Protein 3NHV (pdb70)

Foldseek 3Di:
DVVVVVVVVVLVQQADELVVVVVCVVVVPPLEAEEEQDDPVLVQQKDAPRHDYAHQVRDDCVVCVPPDLRHEYEYFYLAQPDCSQVSSQVSVVVVNHHYHYYHGGVLVNVVVPHFIDHDNTPNDDSGDDVPD/DVVVVVVVVVVVQAADELVVVVVCVVVVPPQEAEEEQDDPVLQQAKDAPRHDYAHQVRDDCVVCVPPDQRHEYEYFYLAQPDCRQVSSCVRCVVVVHHYHYYHGGVLVNVVVVHFIDHNNTVNDDNDDDVCVVVD/DDPVVVVVVVVLVQAADELVVVVVCVVVVPDLEAEEEQDDPVLQQAKDAPNYDYDHLVRQDCVVCVVPDLRHEYEYFYLAQVDCSQVSSSVSCVVVVHHYHYYHGGVLVNVVVVHWIDHDNTVNRDNGDDVPD/DDPVVVVVVVVLVQAADELVRVVVCVVVVPPQEAEEEQDDPVLQQAKDAPNHDYDHLVRDDCVVCVVPDLRGEYEYFYLAQPDCSQVSSCVSCVVVVHHYHYYHGGVLVNVVVPHWIDHDNTVNDDSDDDVD/DVVVVVVVVCVVQQADELVVVVVCVVVVPPLEAEEEQDDPVQQQAKDAPRYDYAHQVRDDCVVCVPPDLRHEYEYFYLAPPDCSQVSSQVSCVVVVHHYHYYHGGVLNNVVVPHFMDHDNTPNDDSDDDVD

Organism: Halalkalibacterium halodurans (strain ATCC BAA-125 / DSM 18197 / FERM 7344 / JCM 9153 / C-125) (NCBI:txid272558)

B-factor: mean 47.98, std 14.43, range [15.06, 111.35]

CATH classification: 3.40.250.10

Sequence (663 aa):
NPNEAYRHYKKLSYETDIADLSIDIKKGYEGIIVVDVRDAEAYKECHIPTAISIPGNKINEDTTKRLSKEKVIITYCWGPACNGATKAAAKFAQLGFRVKELIGGIEYWRKENGEVEGTLGAKADLFWNKKENPNEAYRHYKKLSYETDIADLSIDIKKGYEGIIVVDVRDAEAYKECHIPTAISIPGNKINEDTTKRLSKEKVIITYCWGPACNGATKAAAKFAQLGFRVKELIGGIEYWRKENGEVEGTLGAKADLFWNKKESLEANPNEAYRHYKKLSYETDIADLSIDIKKGYEGIIVVDVRDAEAYKECHIPTAISIPGNKINEDTTKRLSKEKVIITYCWGPACNGATKAAAKFAQLGFRVKELIGGIEYWRKENGEVEGTLGAKADLFWNKKEANPNEAYRHYKKLSYETDIADLSIDIKKGYEGIIVVDVRDAEAYKECHIPTAISIPGNKINEDTTKRLSKEKVIITYCWGPACNGATKAAAKFAQLGFRVKELIGGIEYWRKENGEVEGTLGAKADLFWNKKNPNEAYRHYKKLSYETDIADLSIDIKKGYEGIIVVDVRDAEAYKECHIPTAISIPGNKINEDTTKRLSKEKVIITYCWGPACNGATKAAAKFAQLGFRVKELIGGIEYWRKENGEVEGTLGAKADLFWNKK

Nearest PDB structures (foldseek):
  3nhv-assembly1_B  TM=1.007E+00  e=1.122E-28  Halalkalibacterium halodurans C-125
  3o3w-assembly2_D  TM=9.996E-01  e=1.329E-19  Halalkalibacterium halodurans
  3o3w-assembly2_F  TM=9.827E-01  e=5.066E-20  Halalkalibacterium halodurans
  3o3w-assembly3_I  TM=9.855E-01  e=1.630E-18  Halalkalibacterium halodurans
  3fnj-assembly2_E  TM=8.298E-01  e=1.832E-08  Lactiplantibacillus plantarum

InterPro domains:
  IPR001763 Rhodanese-like domain [PF00581] (49-128)
  IPR001763 Rhodanese-like domain [PS50206] (45-135)
  IPR001763 Rhodanese-like domain [SM00450] (35-132)
  IPR036873 Rhodanese-like domain superfamily [G3DSA:3.40.250.10] (16-135)
  IPR036873 Rhodanese-like domain superfamily [SSF52821] (42-150)
  IPR050229 Thiosulfate sulfurtransferase GlpE [PTHR43031] (25-133)

Secondary structure (DSSP, 8-state):
-HHHHHHH--TGGGEEEHHHHHHHHHTT--SEEEEE-S-HHHHHH-B-TTPEE--GGG-STTTTTT--TTSEEEEE-S-TT--HHHHHHHHHHHTT-EEEEEESHHHHHHHTT---BSSSGGGS-SS-----/-HHHHHHH---GGGEEEHHHHHHHHHTT--SEEEEE-S-HHHHHHSB-TTPEE--GGG-STTTSTTS-TTSEEEEE-SSTT--HHHHHHHHHHHTT-EEEEEETHHHHHHHTT---BSSSGGGS-SS---TTTT-/--HHHHHHH--GGGGEE-HHHHHHHHHTT--SEEEEE-S-HHHHHHSB-TT-EE--GGG-STTTTTTS-TTSEEEEE-SSTT--HHHHHHHHHHHTT-EEEEETTHHHHHHHTT---BSSSGGGS-SS-----/--HHHHHHH---GGGEE-HHHHHHHHHTT--SEEEEE-S-HHHHHH-B-TT-EE--GGG-STTTSTTS-TTSEEEEE-SSTT--HHHHHHHHHHHTT-EEEEETTHHHHHHHTT---BSSSGGGS-SS----/-HHHHHHH--TGGGEE-HHHHHHHHHHT--SEEEEE-S-HHHHHHSB-TT-EE--GGG-STTTTTTS-TTSEEEEE-SSTT--HHHHHHHHHHHTT-EEEEETTHHHHHHHTT---BSSSGGGS-SS----

Radius of gyration: 29.55 Å; Cα contacts (8 Å, |Δi|>4): 1237; chains: 5; bounding box: 80×83×70 Å

Structure (mmCIF, N/CA/C/O backbone):
data_3NHV
#
_entry.id   3NHV
#
_cell.length_a   145.873
_cell.length_b   145.873
_cell.length_c   145.873
_cell.angle_alpha   90.000
_cell.angle_beta   90.000
_cell.angle_gamma   90.000
#
_symmetry.space_group_name_H-M   'P 21 3'
#
loop_
_entity.id
_entity.type
_entity.pdbx_description
1 polymer 'BH2092 protein'
2 non-polymer 'CHLORIDE ION'
3 water water
#
loop_
_atom_site.group_PDB
_atom_site.id
_atom_site.type_symbol
_atom_site.label_atom_id
_atom_site.label_alt_id
_atom_site.label_comp_id
_atom_site.label_asym_id
_atom_site.label_entity_id
_atom_site.label_seq_id
_atom_site.pdbx_PDB_ins_code
_atom_site.Cartn_x
_atom_site.Cartn_y
_atom_site.Cartn_z
_atom_site.occupancy
_atom_site.B_iso_or_equiv
_atom_site.auth_seq_id
_atom_site.auth_comp_id
_atom_site.auth_asym_id
_atom_site.auth_atom_id
_atom_site.pdbx_PDB_model_num
ATOM 1 N N . ASN A 1 2 ? 41.560 83.260 47.487 1.00 61.94 17 ASN A N 1
ATOM 2 C CA . ASN A 1 2 ? 42.541 82.140 47.448 1.00 71.37 17 ASN A CA 1
ATOM 3 C C . ASN A 1 2 ? 41.883 80.863 46.926 1.00 71.20 17 ASN A C 1
ATOM 4 O O . ASN A 1 2 ? 40.663 80.728 46.955 1.00 66.49 17 ASN A O 1
ATOM 9 N N . PRO A 1 3 ? 42.692 79.902 46.452 1.00 72.88 18 PRO A N 1
ATOM 10 C CA . PRO A 1 3 ? 42.186 78.633 45.919 1.00 70.96 18 PRO A CA 1
ATOM 11 C C . PRO A 1 3 ? 41.164 77.919 46.798 1.00 69.50 18 PRO A C 1
ATOM 12 O O . PRO A 1 3 ? 40.165 77.403 46.296 1.00 65.96 18 PRO A O 1
ATOM 16 N N . ASN A 1 4 ? 41.418 77.876 48.103 1.00 66.22 19 ASN A N 1
ATOM 17 C CA . ASN A 1 4 ? 40.503 77.206 49.022 1.00 68.56 19 ASN A CA 1
ATOM 18 C C . ASN A 1 4 ? 39.139 77.874 49.057 1.00 66.76 19 ASN A C 1
ATOM 19 O O . ASN A 1 4 ? 38.108 77.194 49.047 1.00 59.87 19 ASN A O 1
ATOM 24 N N . GLU A 1 5 ? 39.138 79.204 49.114 1.00 59.03 20 GLU A N 1
ATOM 25 C CA . GLU A 1 5 ? 37.893 79.956 49.148 1.00 56.63 20 GLU A CA 1
ATOM 26 C C . GLU A 1 5 ? 37.132 79.694 47.848 1.00 55.61 20 GLU A C 1
ATOM 27 O O . GLU A 1 5 ? 35.922 79.458 47.866 1.00 56.70 20 GLU A O 1
ATOM 33 N N . ALA A 1 6 ? 37.852 79.714 46.728 1.00 48.94 21 ALA A N 1
ATOM 34 C CA . ALA A 1 6 ? 37.257 79.483 45.414 1.00 45.54 21 ALA A CA 1
ATOM 35 C C . ALA A 1 6 ? 36.598 78.111 45.328 1.00 48.14 21 ALA A C 1
ATOM 36 O O . ALA A 1 6 ? 35.480 77.971 44.820 1.00 46.54 21 ALA A O 1
ATOM 38 N N . TYR A 1 7 ? 37.303 77.102 45.823 1.00 36.22 22 TYR A N 1
ATOM 39 C CA . TYR A 1 7 ? 36.802 75.741 45.811 1.00 40.87 22 TYR A CA 1
ATOM 40 C C . TYR A 1 7 ? 35.478 75.646 46.562 1.00 43.26 22 TYR A C 1
ATOM 41 O O . TYR A 1 7 ? 34.507 75.087 46.053 1.00 49.86 22 TYR A O 1
ATOM 50 N N . ARG A 1 8 ? 35.435 76.193 47.773 1.00 46.30 23 ARG A N 1
ATOM 51 C CA . ARG A 1 8 ? 34.213 76.154 48.564 1.00 46.13 23 ARG A CA 1
ATOM 52 C C . ARG A 1 8 ? 33.078 76.839 47.808 1.00 49.05 23 ARG A C 1
ATOM 53 O O . ARG A 1 8 ? 31.945 76.354 47.799 1.00 45.76 23 ARG A O 1
ATOM 61 N N . HIS A 1 9 ? 33.399 77.955 47.160 1.00 40.02 24 HIS A N 1
ATOM 62 C CA . HIS A 1 9 ? 32.423 78.718 46.402 1.00 38.08 24 HIS A CA 1
ATOM 63 C C . HIS A 1 9 ? 31.754 77.903 45.282 1.00 43.87 24 HIS A C 1
ATOM 64 O O . HIS A 1 9 ? 30.535 77.743 45.268 1.00 39.20 24 HIS A O 1
ATOM 71 N N . TYR A 1 10 ? 32.560 77.395 44.353 1.00 43.97 25 TYR A N 1
ATOM 72 C CA . TYR A 1 10 ? 32.060 76.610 43.229 1.00 40.56 25 TYR A CA 1
ATOM 73 C C . TYR A 1 10 ? 31.304 75.349 43.669 1.00 44.89 25 TYR A C 1
ATOM 74 O O . TYR A 1 10 ? 30.244 75.022 43.117 1.00 40.70 25 TYR A O 1
ATOM 91 N N . LYS A 1 12 ? 29.683 74.824 46.483 1.00 43.88 27 LYS A N 1
ATOM 92 C CA . LYS A 1 12 ? 28.406 75.246 47.062 1.00 44.84 27 LYS A CA 1
ATOM 93 C C . LYS A 1 12 ? 27.417 75.641 45.984 1.00 37.64 27 LYS A C 1
ATOM 94 O O . LYS A 1 12 ? 26.234 75.292 46.045 1.00 42.14 27 LYS A O 1
ATOM 100 N N . LYS A 1 13 ? 27.896 76.385 45.000 1.00 37.04 28 LYS A N 1
ATOM 101 C CA . LYS A 1 13 ? 27.031 76.791 43.910 1.00 36.21 28 LYS A CA 1
ATOM 102 C C . LYS A 1 13 ? 26.500 75.537 43.206 1.00 33.75 28 LYS A C 1
ATOM 103 O O . LYS A 1 13 ? 25.320 75.462 42.884 1.00 34.57 28 LYS A O 1
ATOM 109 N N . LEU A 1 14 ? 27.366 74.548 42.990 1.00 34.40 29 LEU A N 1
ATOM 110 C CA . LEU A 1 14 ? 26.952 73.306 42.336 1.00 39.81 29 LEU A CA 1
ATOM 111 C C . LEU A 1 14 ? 25.940 72.496 43.149 1.00 40.03 29 LEU A C 1
ATOM 112 O O . LEU A 1 14 ? 25.117 71.783 42.584 1.00 41.06 29 LEU A O 1
ATOM 117 N N . SER A 1 15 ? 26.004 72.618 44.472 1.00 43.26 30 SER A N 1
ATOM 118 C CA . SER A 1 15 ? 25.121 71.883 45.374 1.00 40.15 30 SER A CA 1
ATOM 119 C C . SER A 1 15 ? 23.669 72.342 45.346 1.00 48.23 30 SER A C 1
ATOM 120 O O . SER A 1 15 ? 22.780 71.644 45.840 1.00 41.73 30 SER A O 1
ATOM 123 N N . TYR A 1 16 ? 23.431 73.527 44.799 1.00 48.99 31 TYR A N 1
ATOM 124 C CA . TYR A 1 16 ? 22.079 74.064 44.734 1.00 35.17 31 TYR A CA 1
ATOM 125 C C . TYR A 1 16 ? 21.508 73.993 43.325 1.00 36.82 31 TYR A C 1
ATOM 126 O O . TYR A 1 16 ? 20.404 74.476 43.076 1.00 46.69 31 TYR A O 1
ATOM 135 N N . GLU A 1 17 ? 22.240 73.378 42.402 1.00 44.13 32 GLU A N 1
ATOM 136 C CA . GLU A 1 17 ? 21.756 73.301 41.029 1.00 45.60 32 GLU A CA 1
ATOM 137 C C . GLU A 1 17 ? 22.077 72.024 40.271 1.00 41.74 32 GLU A C 1
ATOM 138 O O . GLU A 1 17 ? 22.675 71.091 40.797 1.00 46.53 32 GLU A O 1
ATOM 144 N N . THR A 1 18 ? 21.639 71.988 39.023 1.00 39.68 33 THR A N 1
ATOM 145 C CA . THR A 1 18 ? 21.891 70.857 38.157 1.00 45.33 33 THR A CA 1
ATOM 146 C C . THR A 1 18 ? 21.613 71.275 36.722 1.00 42.16 33 THR A C 1
ATOM 147 O O . THR A 1 18 ? 20.775 72.139 36.465 1.00 42.19 33 THR A O 1
ATOM 151 N N . ASP A 1 19 ? 22.320 70.671 35.781 1.00 44.67 34 ASP A N 1
ATOM 152 C CA . ASP A 1 19 ? 22.123 71.053 34.398 1.00 46.23 34 ASP A CA 1
ATOM 153 C C . ASP A 1 19 ? 21.372 70.033 33.559 1.00 36.23 34 ASP A C 1
ATOM 154 O O . ASP A 1 19 ? 21.112 68.915 33.997 1.00 31.52 34 ASP A O 1
ATOM 159 N N . ILE A 1 20 ? 21.021 70.450 32.348 1.00 33.94 35 ILE A N 1
ATOM 160 C CA . ILE A 1 20 ? 20.296 69.608 31.413 1.00 31.48 35 ILE A CA 1
ATOM 161 C C . ILE A 1 20 ? 20.977 68.260 31.237 1.00 38.99 35 ILE A C 1
ATOM 162 O O . ILE A 1 20 ? 20.316 67.219 31.222 1.00 38.63 35 ILE A O 1
ATOM 167 N N . ALA A 1 21 ? 22.300 68.285 31.106 1.00 39.43 36 ALA A N 1
ATOM 168 C CA . ALA A 1 21 ? 23.069 67.068 30.913 1.00 41.58 36 ALA A CA 1
ATOM 169 C C . ALA A 1 21 ? 22.896 66.089 32.065 1.00 43.15 36 ALA A C 1
ATOM 170 O O . ALA A 1 21 ? 22.591 64.912 31.851 1.00 42.34 36 ALA A O 1
ATOM 172 N N . ASP A 1 22 ? 23.090 66.571 33.287 1.00 37.55 37 ASP A N 1
ATOM 173 C CA . ASP A 1 22 ? 22.949 65.706 34.448 1.00 42.83 37 ASP A CA 1
ATOM 174 C C . ASP A 1 22 ? 21.527 65.150 34.568 1.00 44.59 37 ASP A C 1
ATOM 175 O O . ASP A 1 22 ? 21.340 63.967 34.878 1.00 41.07 37 ASP A O 1
ATOM 180 N N . LEU A 1 23 ? 20.530 65.990 34.307 1.00 38.55 38 LEU A N 1
ATOM 181 C CA . LEU A 1 23 ? 19.142 65.554 34.394 1.00 40.56 38 LEU A CA 1
ATOM 182 C C . LEU A 1 23 ? 18.856 64.469 33.376 1.00 42.99 38 LEU A C 1
ATOM 183 O O . LEU A 1 23 ? 18.246 63.442 33.697 1.00 40.97 38 LEU A O 1
ATOM 188 N N . SER A 1 24 ? 19.304 64.709 32.144 1.00 43.86 39 SER A N 1
ATOM 189 C CA . SER A 1 24 ? 19.072 63.773 31.052 1.00 45.67 39 SER A CA 1
ATOM 190 C C . SER A 1 24 ? 19.609 62.376 31.370 1.00 40.64 39 SER A C 1
ATOM 191 O O . SER A 1 24 ? 19.084 61.380 30.878 1.00 49.70 39 SER A O 1
ATOM 194 N N . ILE A 1 25 ? 20.630 62.303 32.214 1.00 40.39 40 ILE A N 1
ATOM 195 C CA . ILE A 1 25 ? 21.194 61.018 32.594 1.00 45.96 40 ILE A CA 1
ATOM 196 C C . ILE A 1 25 ? 20.323 60.337 33.655 1.00 47.55 40 ILE A C 1
ATOM 197 O O . ILE A 1 25 ? 20.017 59.148 33.533 1.00 47.04 40 ILE A O 1
ATOM 202 N N . ASP A 1 26 ? 19.917 61.077 34.689 1.00 39.70 41 ASP A N 1
ATOM 203 C CA . ASP A 1 26 ? 19.070 60.493 35.731 1.00 37.20 41 ASP A CA 1
ATOM 204 C C . ASP A 1 26 ? 17.746 59.973 35.150 1.00 41.35 41 ASP A C 1
ATOM 205 O O . ASP A 1 26 ? 17.254 58.924 35.557 1.00 42.83 41 ASP A O 1
ATOM 210 N N . ILE A 1 27 ? 17.169 60.709 34.202 1.00 47.93 42 ILE A N 1
ATOM 211 C CA . ILE A 1 27 ? 15.904 60.307 33.586 1.00 43.91 42 ILE A CA 1
ATOM 212 C C . ILE A 1 27 ? 16.108 59.066 32.739 1.00 46.68 42 ILE A C 1
ATOM 213 O O . ILE A 1 27 ? 15.354 58.095 32.839 1.00 49.00 42 ILE A O 1
ATOM 218 N N . LYS A 1 28 ? 17.147 59.104 31.916 1.00 48.88 43 LYS A N 1
ATOM 219 C CA . LYS A 1 28 ? 17.461 57.996 31.043 1.00 49.41 43 LYS A CA 1
ATOM 220 C C . LYS A 1 28 ? 17.768 56.725 31.844 1.00 45.68 43 LYS A C 1
ATOM 221 O O . LYS A 1 28 ? 17.410 55.631 31.420 1.00 45.69 43 LYS A O 1
ATOM 227 N N . LYS A 1 29 ? 18.416 56.863 33.000 1.00 46.75 44 LYS A N 1
ATOM 228 C CA . LYS A 1 29 ? 18.739 55.698 33.832 1.00 45.72 44 LYS A CA 1
ATOM 229 C C . LYS A 1 29 ? 17.617 55.355 34.807 1.00 49.80 44 LYS A C 1
ATOM 230 O O . LYS A 1 29 ? 17.740 54.423 35.607 1.00 56.54 44 LYS A O 1
ATOM 236 N N . GLY A 1 30 ? 16.525 56.111 34.743 1.00 45.48 45 GLY A N 1
ATOM 237 C CA . GLY A 1 30 ? 15.404 55.855 35.623 1.00 36.56 45 GLY A CA 1
ATOM 238 C C . GLY A 1 30 ? 15.694 56.041 37.101 1.00 40.67 45 GLY A C 1
ATOM 239 O O . GLY A 1 30 ? 15.025 55.448 37.944 1.00 42.31 45 GLY A O 1
ATOM 240 N N . TYR A 1 31 ? 16.689 56.859 37.427 1.00 41.43 46 TYR A N 1
ATOM 241 C CA . TYR A 1 31 ? 17.032 57.117 38.823 1.00 41.53 46 TYR A CA 1
ATOM 242 C C . TYR A 1 31 ? 15.784 57.645 39.530 1.00 42.56 46 TYR A C 1
ATOM 243 O O . TYR A 1 31 ? 15.155 58.591 39.054 1.00 46.76 46 TYR A O 1
ATOM 252 N N . GLU A 1 32 ? 15.424 57.034 40.655 1.00 41.15 47 GLU A N 1
ATOM 253 C CA . GLU A 1 32 ? 14.235 57.443 41.404 1.00 44.58 47 GLU A CA 1
ATOM 254 C C . GLU A 1 32 ? 14.578 58.252 42.665 1.00 45.55 47 GLU A C 1
ATOM 255 O O . GLU A 1 32 ? 13.749 58.430 43.561 1.00 43.82 47 GLU A O 1
ATOM 261 N N . GLY A 1 33 ? 15.805 58.752 42.727 1.00 39.87 48 GLY A N 1
ATOM 262 C CA . GLY A 1 33 ? 16.204 59.542 43.874 1.00 36.05 48 GLY A CA 1
ATOM 263 C C . GLY A 1 33 ? 15.788 61.002 43.744 1.00 38.77 48 GLY A C 1
ATOM 264 O O . GLY A 1 33 ? 16.064 61.803 44.639 1.00 35.72 48 GLY A O 1
ATOM 265 N N . ILE A 1 34 ? 15.131 61.353 42.635 1.00 28.58 49 ILE A N 1
ATOM 266 C CA . ILE A 1 34 ? 14.677 62.726 42.398 1.00 32.23 49 ILE A CA 1
ATOM 267 C C . ILE A 1 34 ? 13.211 62.833 41.961 1.00 38.10 49 ILE A C 1
ATOM 268 O O . ILE A 1 34 ? 12.614 61.877 41.458 1.00 34.19 49 ILE A O 1
ATOM 273 N N . ILE A 1 35 ? 12.639 64.017 42.142 1.00 37.78 50 ILE A N 1
ATOM 274 C CA . ILE A 1 35 ? 11.275 64.275 41.700 1.00 30.64 50 ILE A CA 1
ATOM 275 C C . ILE A 1 35 ? 11.391 65.560 40.899 1.00 32.34 50 ILE A C 1
ATOM 276 O O . ILE A 1 35 ? 11.776 66.598 41.435 1.00 36.11 50 ILE A O 1
ATOM 281 N N . VAL A 1 36 ? 11.101 65.481 39.607 1.00 30.91 51 VAL A N 1
ATOM 282 C CA . VAL A 1 36 ? 11.187 66.646 38.739 1.00 29.07 51 VAL A CA 1
ATOM 283 C C . VAL A 1 36 ? 9.856 67.392 38.794 1.00 38.54 51 VAL A C 1
ATOM 284 O O . VAL A 1 36 ? 8.796 66.825 38.499 1.00 34.24 51 VAL A O 1
ATOM 288 N N . VAL A 1 37 ? 9.918 68.666 39.172 1.00 29.79 52 VAL A N 1
ATOM 289 C CA . VAL A 1 37 ? 8.712 69.465 39.305 1.00 32.11 52 VAL A CA 1
ATOM 290 C C . VAL A 1 37 ? 8.656 70.715 38.420 1.00 38.98 52 VAL A C 1
ATOM 291 O O . VAL A 1 37 ? 9.452 71.650 38.577 1.00 30.70 52 VAL A O 1
ATOM 295 N N . ASP A 1 38 ? 7.692 70.717 37.500 1.00 33.97 53 ASP A N 1
ATOM 296 C CA . ASP A 1 38 ? 7.477 71.830 36.582 1.00 33.43 53 ASP A CA 1
ATOM 297 C C . ASP A 1 38 ? 6.663 72.863 37.346 1.00 28.62 53 ASP A C 1
ATOM 298 O O . ASP A 1 38 ? 5.495 72.631 37.641 1.00 34.87 53 ASP A O 1
ATOM 303 N N . VAL A 1 39 ? 7.279 74.000 37.663 1.00 35.81 54 VAL A N 1
ATOM 304 C CA . VAL A 1 39 ? 6.604 75.050 38.423 1.00 27.97 54 VAL A CA 1
ATOM 305 C C . VAL A 1 39 ? 5.941 76.139 37.581 1.00 29.18 54 VAL A C 1
ATOM 306 O O . VAL A 1 39 ? 5.493 77.147 38.114 1.00 36.02 54 VAL A O 1
ATOM 310 N N . ARG A 1 40 ? 5.876 75.938 36.271 1.00 33.70 55 ARG A N 1
ATOM 311 C CA . ARG A 1 40 ? 5.237 76.905 35.388 1.00 40.57 55 ARG A CA 1
ATOM 312 C C . ARG A 1 40 ? 3.709 76.756 35.488 1.00 41.16 55 ARG A C 1
ATOM 313 O O . ARG A 1 40 ? 3.220 75.972 36.297 1.00 41.17 55 ARG A O 1
ATOM 321 N N . ASP A 1 41 ? 2.969 77.502 34.665 1.00 44.70 56 ASP A N 1
ATOM 322 C CA . ASP A 1 41 ? 1.505 77.448 34.664 1.00 42.82 56 ASP A CA 1
ATOM 323 C C . ASP A 1 41 ? 0.967 76.079 34.317 1.00 43.51 56 ASP A C 1
ATOM 324 O O . ASP A 1 41 ? 1.606 75.305 33.605 1.00 35.70 56 ASP A O 1
ATOM 329 N N . ALA A 1 42 ? -0.230 75.788 34.805 1.00 43.82 57 ALA A N 1
ATOM 330 C CA . ALA A 1 42 ? -0.838 74.496 34.541 1.00 46.97 57 ALA A CA 1
ATOM 331 C C . ALA A 1 42 ? -0.982 74.216 33.047 1.00 47.59 57 ALA A C 1
ATOM 332 O O . ALA A 1 42 ? -0.646 73.127 32.580 1.00 45.77 57 ALA A O 1
ATOM 334 N N . GLU A 1 43 ? -1.471 75.194 32.294 1.00 39.48 58 GLU A N 1
ATOM 335 C CA . GLU A 1 43 ? -1.660 74.993 30.864 1.00 45.25 58 GLU A CA 1
ATOM 336 C C . GLU A 1 43 ? -0.338 74.848 30.123 1.00 42.29 58 GLU A C 1
ATOM 337 O O . GLU A 1 43 ? -0.272 74.204 29.076 1.00 46.44 58 GLU A O 1
ATOM 343 N N . ALA A 1 44 ? 0.719 75.446 30.658 1.00 46.07 59 ALA A N 1
ATOM 344 C CA . ALA A 1 44 ? 2.028 75.351 30.012 1.00 47.69 59 ALA A CA 1
ATOM 345 C C . ALA A 1 44 ? 2.531 73.916 30.106 1.00 48.46 59 ALA A C 1
ATOM 346 O O . ALA A 1 44 ? 3.079 73.369 29.147 1.00 46.62 59 ALA A O 1
ATOM 348 N N . TYR A 1 45 ? 2.335 73.312 31.272 1.00 45.40 60 TYR A N 1
ATOM 349 C CA . TYR A 1 45 ? 2.750 71.940 31.501 1.00 42.48 60 TYR A CA 1
ATOM 350 C C . TYR A 1 45 ? 1.929 70.982 30.650 1.00 43.57 60 TYR A C 1
ATOM 351 O O . TYR A 1 45 ? 2.463 70.018 30.103 1.00 41.14 60 TYR A O 1
ATOM 360 N N . LYS A 1 46 ? 0.631 71.252 30.539 1.00 45.58 61 LYS A N 1
ATOM 361 C CA . LYS A 1 46 ? -0.256 70.401 29.755 1.00 44.38 61 LYS A CA 1
ATOM 362 C C . LYS A 1 46 ? 0.137 70.378 28.279 1.00 43.22 61 LYS A C 1
ATOM 363 O O . LYS A 1 46 ? -0.027 69.362 27.604 1.00 38.86 61 LYS A O 1
ATOM 369 N N . GLU A 1 47 ? 0.656 71.497 27.780 1.00 43.30 62 GLU A N 1
ATOM 370 C CA . GLU A 1 47 ? 1.064 71.600 26.378 1.00 39.05 62 GLU A CA 1
ATOM 371 C C . GLU A 1 47 ? 2.419 70.948 26.130 1.00 43.86 62 GLU A C 1
ATOM 372 O O . GLU A 1 47 ? 2.608 70.247 25.137 1.00 53.99 62 GLU A O 1
ATOM 378 N N . CYS A 1 48 ? 3.360 71.151 27.044 1.00 42.42 63 CYS A N 1
ATOM 379 C CA . CYS A 1 48 ? 4.697 70.594 26.866 1.00 38.93 63 CYS A CA 1
ATOM 380 C C . CYS A 1 48 ? 5.497 70.542 28.168 1.00 39.48 63 CYS A C 1
ATOM 381 O O . CYS A 1 48 ? 5.643 71.550 28.864 1.00 36.11 63 CYS A O 1
ATOM 384 N N . HIS A 1 49 ? 6.030 69.368 28.489 1.00 36.67 64 HIS A N 1
ATOM 385 C CA . HIS A 1 49 ? 6.804 69.227 29.707 1.00 40.04 64 HIS A CA 1
ATOM 386 C C . HIS A 1 49 ? 7.860 68.130 29.608 1.00 35.66 64 HIS A C 1
ATOM 387 O O . HIS A 1 49 ? 7.830 67.310 28.695 1.00 30.80 64 HIS A O 1
ATOM 394 N N . ILE A 1 50 ? 8.806 68.154 30.543 1.00 33.59 65 ILE A N 1
ATOM 395 C CA . ILE A 1 50 ? 9.894 67.186 30.598 1.00 33.98 65 ILE A CA 1
ATOM 396 C C . ILE A 1 50 ? 9.415 65.817 31.084 1.00 34.76 65 ILE A C 1
ATOM 397 O O . ILE A 1 50 ? 8.635 65.726 32.036 1.00 37.28 65 ILE A O 1
ATOM 402 N N . PRO A 1 51 ? 9.876 64.733 30.434 1.00 32.14 66 PRO A N 1
ATOM 403 C CA . PRO A 1 51 ? 9.502 63.361 30.792 1.00 26.54 66 PRO A CA 1
ATOM 404 C C . PRO A 1 51 ? 9.677 63.088 32.275 1.00 34.95 66 PRO A C 1
ATOM 405 O O . PRO A 1 51 ? 10.675 63.496 32.870 1.00 37.92 66 PRO A O 1
ATOM 409 N N . THR A 1 52 ? 8.708 62.382 32.848 1.00 28.62 67 THR A N 1
ATOM 410 C CA . THR A 1 52 ? 8.707 62.017 34.258 1.00 34.78 67 THR A CA 1
ATOM 411 C C . THR A 1 52 ? 8.427 63.188 35.202 1.00 38.66 67 THR A C 1
ATOM 412 O O . THR A 1 52 ? 8.414 63.011 36.418 1.00 42.18 67 THR A O 1
ATOM 416 N N . ALA A 1 53 ? 8.185 64.377 34.663 1.00 33.88 68 ALA A N 1
ATOM 417 C CA . ALA A 1 53 ? 7.943 65.532 35.527 1.00 35.99 68 ALA A CA 1
ATOM 418 C C . ALA A 1 53 ? 6.500 65.705 35.979 1.00 37.37 68 ALA A C 1
ATOM 419 O O . ALA A 1 53 ? 5.563 65.455 35.223 1.00 34.89 68 ALA A O 1
ATOM 421 N N . ILE A 1 54 ? 6.321 66.140 37.222 1.00 38.01 69 ILE A N 1
ATOM 422 C CA . ILE A 1 54 ? 4.977 66.367 37.728 1.00 37.06 69 ILE A CA 1
ATOM 423 C C . ILE A 1 54 ? 4.694 67.848 37.694 1.00 35.10 69 ILE A C 1
ATOM 424 O O . ILE A 1 54 ? 5.613 68.661 37.640 1.00 37.39 69 ILE A O 1
ATOM 429 N N . SER A 1 55 ? 3.421 68.207 37.721 1.00 37.12 70 SER A N 1
ATOM 430 C CA . SER A 1 55 ? 3.071 69.610 37.684 1.00 31.50 70 SER A CA 1
ATOM 431 C C . SER A 1 55 ? 2.676 70.181 39.024 1.00 31.47 70 SER A C 1
ATOM 432 O O . SER A 1 55 ? 1.829 69.640 39.729 1.00 44.33 70 SER A O 1
ATOM 435 N N . ILE A 1 56 ? 3.301 71.286 39.374 1.00 30.77 71 ILE A N 1
ATOM 436 C CA . ILE A 1 56 ? 2.989 71.980 40.607 1.00 31.34 71 ILE A CA 1
ATOM 437 C C . ILE A 1 56 ? 3.387 73.428 40.393 1.00 33.31 71 ILE A C 1
ATOM 438 O O . ILE A 1 56 ? 4.525 73.813 40.656 1.00 34.00 71 ILE A O 1
ATOM 443 N N . PRO A 1 57 ? 2.454 74.247 39.888 1.00 36.76 72 PRO A N 1
ATOM 444 C CA . PRO A 1 57 ? 2.746 75.662 39.652 1.00 33.76 72 PRO A CA 1
ATOM 445 C C . PRO A 1 57 ? 3.367 76.288 40.903 1.00 34.67 72 PRO A C 1
ATOM 446 O O . PRO A 1 57 ? 2.952 75.995 42.026 1.00 28.31 72 PRO A O 1
ATOM 450 N N . GLY A 1 58 ? 4.368 77.139 40.694 1.00 27.48 73 GLY A N 1
ATOM 451 C CA . GLY A 1 58 ? 5.054 77.779 41.803 1.00 31.81 73 GLY A CA 1
ATOM 452 C C . GLY A 1 58 ? 4.183 78.369 42.897 1.00 33.04 73 GLY A C 1
ATOM 453 O O . GLY A 1 58 ? 4.468 78.188 44.080 1.00 43.82 73 GLY A O 1
ATOM 454 N N . ASN A 1 59 ? 3.123 79.078 42.515 1.00 41.47 74 ASN A N 1
ATOM 455 C CA . ASN A 1 59 ? 2.236 79.696 43.497 1.00 44.23 74 ASN A CA 1
ATOM 456 C C . ASN A 1 59 ? 1.285 78.701 44.153 1.00 47.34 74 ASN A C 1
ATOM 457 O O . ASN A 1 59 ? 0.403 79.087 44.916 1.00 49.00 74 ASN A O 1
ATOM 462 N N . LYS A 1 60 ? 1.480 77.419 43.874 1.00 39.48 75 LYS A N 1
ATOM 463 C CA . LYS A 1 60 ? 0.630 76.390 44.449 1.00 44.81 75 LYS A CA 1
ATOM 464 C C . LYS A 1 60 ? 1.420 75.411 45.308 1.00 48.27 75 LYS A C 1
ATOM 465 O O . LYS A 1 60 ? 0.895 74.388 45.733 1.00 47.10 75 LYS A O 1
ATOM 471 N N . ILE A 1 61 ? 2.682 75.724 45.560 1.00 40.99 76 ILE A N 1
ATOM 472 C CA . ILE A 1 61 ? 3.518 74.856 46.370 1.00 36.70 76 ILE A CA 1
ATOM 473 C C . ILE A 1 61 ? 3.251 75.076 47.846 1.00 31.41 76 ILE A C 1
ATOM 474 O O . ILE A 1 61 ? 3.492 76.157 48.370 1.00 44.21 76 ILE A O 1
ATOM 479 N N . ASN A 1 62 ? 2.762 74.042 48.517 1.00 39.63 77 ASN A N 1
ATOM 480 C CA . ASN A 1 62 ? 2.456 74.117 49.946 1.00 44.65 77 ASN A CA 1
ATOM 481 C C . ASN A 1 62 ? 2.377 72.697 50.501 1.00 40.89 77 ASN A C 1
ATOM 482 O O . ASN A 1 62 ? 2.658 71.740 49.787 1.00 36.29 77 ASN A O 1
ATOM 487 N N . GLU A 1 63 ? 1.962 72.567 51.759 1.00 41.74 78 GLU A N 1
ATOM 488 C CA . GLU A 1 63 ? 1.853 71.261 52.412 1.00 40.59 78 GLU A CA 1
ATOM 489 C C . GLU A 1 63 ? 0.864 70.305 51.756 1.00 42.36 78 GLU A C 1
ATOM 490 O O . GLU A 1 63 ? 1.055 69.094 51.792 1.00 45.25 78 GLU A O 1
ATOM 496 N N . ASP A 1 64 ? -0.200 70.853 51.179 1.00 43.62 79 ASP A N 1
ATOM 497 C CA . ASP A 1 64 ? -1.245 70.051 50.541 1.00 44.76 79 ASP A CA 1
ATOM 498 C C . ASP A 1 64 ? -0.842 69.530 49.170 1.00 46.62 79 ASP A C 1
ATOM 499 O O . ASP A 1 64 ? -1.074 68.371 48.824 1.00 43.17 79 ASP A O 1
ATOM 504 N N . THR A 1 65 ? -0.230 70.400 48.389 1.00 48.64 80 THR A N 1
ATOM 505 C CA . THR A 1 65 ? 0.161 70.052 47.042 1.00 43.30 80 THR A CA 1
ATOM 506 C C . THR A 1 65 ? 1.391 69.136 46.969 1.00 45.74 80 THR A C 1
ATOM 507 O O . THR A 1 65 ? 1.701 68.582 45.910 1.00 33.27 80 THR A O 1
ATOM 511 N N . THR A 1 66 ? 2.072 68.964 48.100 1.00 41.34 81 THR A N 1
ATOM 512 C CA . THR A 1 66 ? 3.263 68.121 48.159 1.00 37.36 81 THR A CA 1
ATOM 513 C C . THR A 1 66 ? 3.154 67.036 49.232 1.00 38.86 81 THR A C 1
ATOM 514 O O . THR A 1 66 ? 4.164 66.474 49.648 1.00 41.67 81 THR A O 1
ATOM 518 N N . LYS A 1 67 ? 1.934 66.729 49.661 1.00 36.36 82 LYS A N 1
ATOM 519 C CA . LYS A 1 67 ? 1.723 65.731 50.703 1.00 37.82 82 LYS A CA 1
ATOM 520 C C . LYS A 1 67 ? 2.198 64.342 50.323 1.00 42.86 82 LYS A C 1
ATOM 521 O O . LYS A 1 67 ? 2.506 63.518 51.187 1.00 40.83 82 LYS A O 1
ATOM 527 N N . ARG A 1 68 ? 2.260 64.083 49.026 1.00 40.70 83 ARG A N 1
ATOM 528 C CA . ARG A 1 68 ? 2.672 62.779 48.556 1.00 35.24 83 ARG A CA 1
ATOM 529 C C . ARG A 1 68 ? 4.137 62.698 48.192 1.00 38.03 83 ARG A C 1
ATOM 530 O O . ARG A 1 68 ? 4.589 61.660 47.724 1.00 44.69 83 ARG A O 1
ATOM 538 N N . LEU A 1 69 ? 4.890 63.771 48.406 1.00 33.25 84 LEU A N 1
ATOM 539 C CA . LEU A 1 69 ? 6.309 63.754 48.037 1.00 37.65 84 LEU A CA 1
ATOM 540 C C . LEU A 1 69 ? 7.246 63.355 49.180 1.00 39.45 84 LEU A C 1
ATOM 541 O O . LEU A 1 69 ? 7.188 63.913 50.268 1.00 42.57 84 LEU A O 1
ATOM 546 N N . SER A 1 70 ? 8.127 62.396 48.936 1.00 38.38 85 SER A N 1
ATOM 547 C CA . SER A 1 70 ? 9.029 61.974 49.997 1.00 45.89 85 SER A CA 1
ATOM 548 C C . SER A 1 70 ? 10.195 62.922 50.254 1.00 35.79 85 SER A C 1
ATOM 549 O O . SER A 1 70 ? 10.855 63.363 49.323 1.00 34.71 85 SER A O 1
ATOM 552 N N . LYS A 1 71 ? 10.449 63.221 51.526 1.00 43.06 86 LYS A N 1
ATOM 553 C CA . LYS A 1 71 ? 11.549 64.107 51.917 1.00 38.85 86 LYS A CA 1
ATOM 554 C C . LYS A 1 71 ? 12.884 63.365 51.806 1.00 40.97 86 LYS A C 1
ATOM 555 O O . LYS A 1 71 ? 13.941 63.922 52.102 1.00 32.35 86 LYS A O 1
ATOM 561 N N . GLU A 1 72 ? 12.819 62.102 51.392 1.00 39.02 87 GLU A N 1
ATOM 562 C CA . GLU A 1 72 ? 14.006 61.282 51.233 1.00 40.28 87 GLU A CA 1
ATOM 563 C C . GLU A 1 72 ? 14.629 61.500 49.857 1.00 46.83 87 GLU A C 1
ATOM 564 O O . GLU A 1 72 ? 15.812 61.244 49.657 1.00 44.35 87 GLU A O 1
ATOM 570 N N . LYS A 1 73 ? 13.835 61.971 48.904 1.00 45.89 88 LYS A N 1
ATOM 571 C CA . LYS A 1 73 ? 14.355 62.221 47.566 1.00 44.51 88 LYS A CA 1
ATOM 572 C C . LYS A 1 73 ? 14.767 63.682 47.421 1.00 42.71 88 LYS A C 1
ATOM 573 O O . LYS A 1 73 ? 14.641 64.466 48.365 1.00 44.98 88 LYS A O 1
ATOM 579 N N . VAL A 1 74 ? 15.285 64.040 46.250 1.00 35.19 89 VAL A N 1
ATOM 580 C CA . VAL A 1 74 ? 15.693 65.415 45.994 1.00 31.20 89 VAL A CA 1
ATOM 581 C C . VAL A 1 74 ? 14.739 66.029 44.990 1.00 27.34 89 VAL A C 1
ATOM 582 O O . VAL A 1 74 ? 14.421 65.419 43.973 1.00 34.48 89 VAL A O 1
ATOM 586 N N . ILE A 1 75 ? 14.286 67.242 45.281 1.00 29.02 90 ILE A N 1
ATOM 587 C CA . ILE A 1 75 ? 13.355 67.947 44.408 1.00 30.27 90 ILE A CA 1
ATOM 588 C C . ILE A 1 75 ? 14.143 68.752 43.366 1.00 37.03 90 ILE A C 1
ATOM 589 O O . ILE A 1 75 ? 15.054 69.512 43.706 1.00 35.44 90 ILE A O 1
ATOM 594 N N . ILE A 1 76 ? 13.809 68.563 42.096 1.00 33.15 91 ILE A N 1
ATOM 595 C CA . ILE A 1 76 ? 14.456 69.303 41.031 1.00 26.94 91 ILE A CA 1
ATOM 596 C C . ILE A 1 76 ? 13.373 70.204 40.437 1.00 39.12 91 ILE A C 1
ATOM 597 O O . ILE A 1 76 ? 12.402 69.703 39.857 1.00 34.11 91 ILE A O 1
ATOM 602 N N . THR A 1 77 ? 13.521 71.521 40.589 1.00 35.26 92 THR A N 1
ATOM 603 C CA . THR A 1 77 ? 12.530 72.454 40.044 1.00 30.02 92 THR A CA 1
ATOM 604 C C . THR A 1 77 ? 12.994 73.098 38.745 1.00 35.83 92 THR A C 1
ATOM 605 O O . THR A 1 77 ? 14.183 73.324 38.541 1.00 37.10 92 THR A O 1
ATOM 609 N N . TYR A 1 78 ? 12.051 73.385 37.858 1.00 39.29 93 TYR A N 1
ATOM 610 C CA . TYR A 1 78 ? 12.402 74.027 36.605 1.00 34.51 93 TYR A CA 1
ATOM 611 C C . TYR A 1 78 ? 11.267 74.917 36.096 1.00 35.86 93 TYR A C 1
ATOM 612 O O . TYR A 1 78 ? 10.090 74.628 36.328 1.00 31.35 93 TYR A O 1
ATOM 621 N N . CYS A 1 79 ? 11.646 76.015 35.443 1.00 29.04 94 CYS A N 1
ATOM 622 C CA . CYS A 1 79 ? 10.718 76.996 34.880 1.00 33.56 94 CYS A CA 1
ATOM 623 C C . CYS A 1 79 ? 11.027 77.081 33.380 1.00 38.71 94 CYS A C 1
ATOM 624 O O . CYS A 1 79 ? 11.606 76.152 32.819 1.00 39.48 94 CYS A O 1
ATOM 627 N N . TRP A 1 80 ? 10.665 78.183 32.727 1.00 39.73 95 TRP A N 1
ATOM 628 C CA . TRP A 1 80 ? 10.912 78.335 31.290 1.00 36.32 95 TRP A CA 1
ATOM 629 C C . TRP A 1 80 ? 12.370 78.282 30.857 1.00 40.68 95 TRP A C 1
ATOM 630 O O . TRP A 1 80 ? 12.732 77.516 29.961 1.00 40.67 95 TRP A O 1
ATOM 641 N N . GLY A 1 81 ? 13.202 79.109 31.480 1.00 43.43 96 GLY A N 1
ATOM 642 C CA . GLY A 1 81 ? 14.608 79.129 31.125 1.00 41.59 96 GLY A CA 1
ATOM 643 C C . GLY A 1 81 ? 15.454 80.082 31.945 1.00 43.52 96 GLY A C 1
ATOM 644 O O . GLY A 1 81 ? 15.100 80.428 33.069 1.00 49.35 96 GLY A O 1
ATOM 645 N N . PRO A 1 82 ? 16.595 80.520 31.400 1.00 45.51 97 PRO A N 1
ATOM 646 C CA . PRO A 1 82 ? 17.532 81.440 32.050 1.00 43.79 97 PRO A CA 1
ATOM 647 C C . PRO A 1 82 ? 16.906 82.769 32.441 1.00 49.80 97 PRO A C 1
ATOM 648 O O . PRO A 1 82 ? 17.296 83.377 33.437 1.00 58.29 97 PRO A O 1
ATOM 652 N N . ALA A 1 83 ? 15.938 83.223 31.651 1.00 53.57 98 ALA A N 1
ATOM 653 C CA . ALA A 1 83 ? 15.284 84.504 31.912 1.00 50.76 98 ALA A CA 1
ATOM 654 C C . ALA A 1 83 ? 14.142 84.447 32.922 1.00 54.44 98 ALA A C 1
ATOM 655 O O . ALA A 1 83 ? 13.486 85.459 33.173 1.00 48.13 98 ALA A O 1
ATOM 657 N N . CYS A 1 84 ? 13.905 83.270 33.497 1.00 52.69 99 CYS A N 1
ATOM 658 C CA . CYS A 1 84 ? 12.839 83.102 34.483 1.00 55.28 99 CYS A CA 1
ATOM 659 C C . CYS A 1 84 ? 13.452 82.868 35.861 1.00 48.83 99 CYS A C 1
ATOM 660 O O . CYS A 1 84 ? 14.542 82.318 35.975 1.00 53.76 99 CYS A O 1
ATOM 663 N N . ASN A 1 85 ? 12.746 83.293 36.902 1.00 49.19 100 ASN A N 1
ATOM 664 C CA . ASN A 1 85 ? 13.213 83.136 38.279 1.00 50.87 100 ASN A CA 1
ATOM 665 C C . ASN A 1 85 ? 12.305 82.171 39.032 1.00 48.29 100 ASN A C 1
ATOM 666 O O . ASN A 1 85 ? 12.505 81.902 40.217 1.00 40.89 100 ASN A O 1
ATOM 671 N N . GLY A 1 86 ? 11.301 81.666 38.322 1.00 42.48 101 GLY A N 1
ATOM 672 C CA . GLY A 1 86 ? 10.348 80.746 38.904 1.00 37.43 101 GLY A CA 1
ATOM 673 C C . GLY A 1 86 ? 10.976 79.577 39.629 1.00 36.09 101 GLY A C 1
ATOM 674 O O . GLY A 1 86 ? 10.592 79.279 40.755 1.00 41.47 101 GLY A O 1
ATOM 675 N N . ALA A 1 87 ? 11.941 78.914 38.996 1.00 38.17 102 ALA A N 1
ATOM 676 C CA . ALA A 1 87 ? 12.595 77.764 39.616 1.00 36.93 102 ALA A CA 1
ATOM 677 C C . ALA A 1 87 ? 13.212 78.133 40.964 1.00 39.97 102 ALA A C 1
ATOM 678 O O . ALA A 1 87 ? 13.113 77.375 41.929 1.00 31.93 102 ALA A O 1
ATOM 680 N N . THR A 1 88 ? 13.830 79.308 41.027 1.00 37.60 103 THR A N 1
ATOM 681 C CA . THR A 1 88 ? 14.455 79.777 42.250 1.00 37.69 103 THR A CA 1
ATOM 682 C C . THR A 1 88 ? 13.428 80.060 43.345 1.00 41.90 103 THR A C 1
ATOM 683 O O . THR A 1 88 ? 13.660 79.745 44.517 1.00 40.54 103 THR A O 1
ATOM 687 N N . LYS A 1 89 ? 12.299 80.660 42.974 1.00 34.88 104 LYS A N 1
ATOM 688 C CA . LYS A 1 89 ? 11.270 80.956 43.971 1.00 36.55 104 LYS A CA 1
ATOM 689 C C . LYS A 1 89 ? 10.685 79.648 44.511 1.00 35.62 104 LYS A C 1
ATOM 690 O O . LYS A 1 89 ? 10.373 79.529 45.698 1.00 32.43 104 LYS A O 1
ATOM 696 N N . ALA A 1 90 ? 10.551 78.665 43.631 1.00 30.88 105 ALA A N 1
ATOM 697 C CA . ALA A 1 90 ? 10.023 77.374 44.029 1.00 34.55 105 ALA A CA 1
ATOM 698 C C . ALA A 1 90 ? 10.975 76.689 45.012 1.00 35.25 105 ALA A C 1
ATOM 699 O O . ALA A 1 90 ? 10.543 76.167 46.038 1.00 36.44 105 ALA A O 1
ATOM 701 N N . ALA A 1 91 ? 12.266 76.696 44.691 1.00 30.96 106 ALA A N 1
ATOM 702 C CA . ALA A 1 91 ? 13.268 76.069 45.538 1.00 35.39 106 ALA A CA 1
ATOM 703 C C . ALA A 1 91 ? 13.141 76.570 46.967 1.00 36.39 106 ALA A C 1
ATOM 704 O O . ALA A 1 91 ? 13.170 75.789 47.914 1.00 41.17 106 ALA A O 1
ATOM 706 N N . ALA A 1 92 ? 13.005 77.881 47.122 1.00 29.34 107 ALA A N 1
ATOM 707 C CA . ALA A 1 92 ? 12.872 78.453 48.452 1.00 36.27 107 ALA A CA 1
ATOM 708 C C . ALA A 1 92 ? 11.640 77.880 49.146 1.00 35.11 107 ALA A C 1
ATOM 709 O O . ALA A 1 92 ? 11.708 77.482 50.303 1.00 40.11 107 ALA A O 1
ATOM 711 N N . LYS A 1 93 ? 10.514 77.829 48.447 1.00 34.34 108 LYS A N 1
ATOM 712 C CA . LYS A 1 93 ? 9.316 77.284 49.059 1.00 32.58 108 LYS A CA 1
ATOM 713 C C . LYS A 1 93 ? 9.522 75.828 49.410 1.00 35.12 108 LYS A C 1
ATOM 714 O O . LYS A 1 93 ? 9.176 75.400 50.513 1.00 41.57 108 LYS A O 1
ATOM 720 N N . PHE A 1 94 ? 10.084 75.048 48.494 1.00 34.76 109 PHE A N 1
ATOM 721 C CA . PHE A 1 94 ? 10.292 73.640 48.810 1.00 30.06 109 PHE A CA 1
ATOM 722 C C . PHE A 1 94 ? 11.161 73.515 50.039 1.00 29.95 109 PHE A C 1
ATOM 723 O O . PHE A 1 94 ? 10.876 72.728 50.933 1.00 35.47 109 PHE A O 1
ATOM 731 N N . ALA A 1 95 ? 12.212 74.319 50.091 1.00 32.65 110 ALA A N 1
ATOM 732 C CA . ALA A 1 95 ? 13.115 74.276 51.218 1.00 31.69 110 ALA A CA 1
ATOM 733 C C . ALA A 1 95 ? 12.379 74.596 52.514 1.00 41.13 110 ALA A C 1
ATOM 734 O O . ALA A 1 95 ? 12.594 73.949 53.537 1.00 42.93 110 ALA A O 1
ATOM 736 N N . GLN A 1 96 ? 11.511 75.595 52.476 1.00 38.34 111 GLN A N 1
ATOM 737 C CA . GLN A 1 96 ? 10.784 75.974 53.670 1.00 41.49 111 GLN A CA 1
ATOM 738 C C . GLN A 1 96 ? 9.911 74.823 54.163 1.00 39.71 111 GLN A C 1
ATOM 739 O O . GLN A 1 96 ? 9.625 74.715 55.349 1.00 44.06 111 GLN A O 1
ATOM 745 N N . LEU A 1 97 ? 9.502 73.961 53.242 1.00 44.24 112 LEU A N 1
ATOM 746 C CA . LEU A 1 97 ? 8.686 72.799 53.572 1.00 36.63 112 LEU A CA 1
ATOM 747 C C . LEU A 1 97 ? 9.547 71.616 53.994 1.00 47.01 112 LEU A C 1
ATOM 748 O O . LEU A 1 97 ? 9.045 70.500 54.117 1.00 52.06 112 LEU A O 1
ATOM 753 N N . GLY A 1 98 ? 10.842 71.849 54.188 1.00 40.36 113 GLY A N 1
ATOM 754 C CA . GLY A 1 98 ? 11.725 70.776 54.617 1.00 37.43 113 GLY A CA 1
ATOM 755 C C . GLY A 1 98 ? 12.253 69.822 53.553 1.00 44.16 113 GLY A C 1
ATOM 756 O O . GLY A 1 98 ? 12.656 68.699 53.863 1.00 44.60 113 GLY A O 1
ATOM 757 N N . PHE A 1 99 ? 12.263 70.248 52.297 1.00 43.22 114 PHE A N 1
ATOM 758 C CA . PHE A 1 99 ? 12.774 69.386 51.241 1.00 38.68 114 PHE A CA 1
ATOM 759 C C . PHE A 1 99 ? 14.193 69.744 50.853 1.00 38.53 114 PHE A C 1
ATOM 760 O O . PHE A 1 99 ? 14.676 70.842 51.128 1.00 43.83 114 PHE A O 1
ATOM 768 N N . ARG A 1 100 ? 14.867 68.789 50.228 1.00 40.23 115 ARG A N 1
ATOM 769 C CA . ARG A 1 100 ? 16.210 69.014 49.724 1.00 43.04 115 ARG A CA 1
ATOM 770 C C . ARG A 1 100 ? 15.898 69.357 48.266 1.00 39.31 115 ARG A C 1
ATOM 771 O O . ARG A 1 100 ? 15.225 68.584 47.577 1.00 34.80 115 ARG A O 1
ATOM 779 N N . VAL A 1 101 ? 16.366 70.514 47.805 1.00 33.85 116 VAL A N 1
ATOM 780 C CA . VAL A 1 101 ? 16.054 70.959 46.450 1.00 28.13 116 VAL A CA 1
ATOM 781 C C . VAL A 1 101 ? 17.177 71.602 45.644 1.00 30.30 116 VAL A C 1
ATOM 782 O O . VAL A 1 101 ? 18.022 72.308 46.178 1.00 41.40 116 VAL A O 1
ATOM 786 N N . LYS A 1 102 ? 17.153 71.355 44.342 1.00 34.77 117 LYS A N 1
ATOM 787 C CA . LYS A 1 102 ? 18.120 71.910 43.411 1.00 36.61 117 LYS A CA 1
ATOM 788 C C . LYS A 1 102 ? 17.298 72.508 42.273 1.00 39.93 117 LYS A C 1
ATOM 789 O O . LYS A 1 102 ? 16.254 71.957 41.908 1.00 39.05 117 LYS A O 1
ATOM 795 N N . GLU A 1 103 ? 17.746 73.630 41.716 1.00 35.63 118 GLU A N 1
ATOM 796 C CA . GLU A 1 103 ? 17.012 74.237 40.611 1.00 39.44 118 GLU A CA 1
ATOM 797 C C . GLU A 1 103 ? 17.710 73.871 39.315 1.00 38.52 118 GLU A C 1
ATOM 798 O O . GLU A 1 103 ? 18.935 73.818 39.256 1.00 43.38 118 GLU A O 1
ATOM 804 N N . LEU A 1 104 ? 16.930 73.582 38.282 1.00 39.27 119 LEU A N 1
ATOM 805 C CA . LEU A 1 104 ? 17.509 73.219 36.997 1.00 40.03 119 LEU A CA 1
ATOM 806 C C . LEU 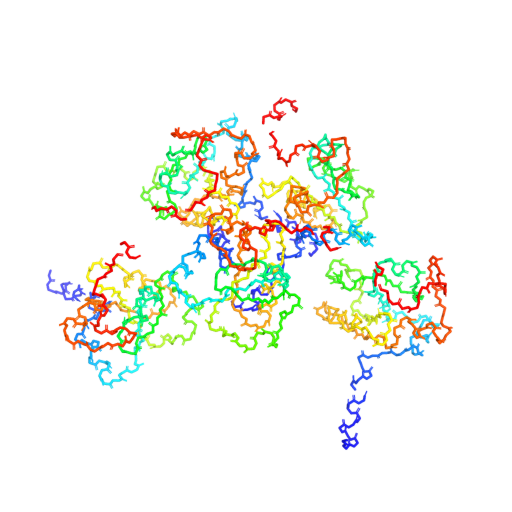A 1 104 ? 17.880 74.478 36.233 1.00 43.20 119 LEU A C 1
ATOM 807 O O . LEU A 1 104 ? 17.046 75.354 36.047 1.00 43.14 119 LEU A O 1
ATOM 812 N N . ILE A 1 105 ? 19.130 74.582 35.801 1.00 42.05 120 ILE A N 1
ATOM 813 C CA . ILE A 1 105 ? 19.541 75.751 35.043 1.00 41.07 120 ILE A CA 1
ATOM 814 C C . ILE A 1 105 ? 19.330 75.456 33.566 1.00 41.41 120 ILE A C 1
ATOM 815 O O . ILE A 1 105 ? 19.737 74.406 33.068 1.00 39.41 120 ILE A O 1
ATOM 820 N N . GLY A 1 106 ? 18.696 76.383 32.863 1.00 36.80 121 GLY A N 1
ATOM 821 C CA . GLY A 1 106 ? 18.452 76.172 31.449 1.00 39.35 121 GLY A CA 1
ATOM 822 C C . GLY A 1 106 ? 16.974 76.006 31.162 1.00 44.36 121 GLY A C 1
ATOM 823 O O . GLY A 1 106 ? 16.512 76.321 30.067 1.00 41.03 121 GLY A O 1
ATOM 824 N N . GLY A 1 107 ? 16.236 75.505 32.152 1.00 41.29 122 GLY A N 1
ATOM 825 C CA . GLY A 1 107 ? 14.805 75.315 31.996 1.00 36.18 122 GLY A CA 1
ATOM 826 C C . GLY A 1 107 ? 14.410 74.356 30.890 1.00 35.75 122 GLY A C 1
ATOM 827 O O . GLY A 1 107 ? 15.239 73.639 30.327 1.00 37.82 122 GLY A O 1
ATOM 828 N N . ILE A 1 108 ? 13.124 74.338 30.579 1.00 31.58 123 ILE A N 1
ATOM 829 C CA . ILE A 1 108 ? 12.635 73.465 29.540 1.00 35.78 123 ILE A CA 1
ATOM 830 C C . ILE A 1 108 ? 13.091 74.004 28.194 1.00 34.34 123 ILE A C 1
ATOM 831 O O . ILE A 1 108 ? 13.142 73.274 27.204 1.00 36.12 123 ILE A O 1
ATOM 836 N N . GLU A 1 109 ? 13.438 75.286 28.162 1.00 38.95 124 GLU A N 1
ATOM 837 C CA . GLU A 1 109 ? 13.900 75.904 26.923 1.00 43.11 124 GLU A CA 1
ATOM 838 C C . GLU A 1 109 ? 15.120 75.166 26.396 1.00 38.74 124 GLU A C 1
ATOM 839 O O . GLU A 1 109 ? 15.138 74.716 25.249 1.00 42.92 124 GLU A O 1
ATOM 845 N N . TYR A 1 110 ? 16.138 75.034 27.237 1.00 35.56 125 TYR A N 1
ATOM 846 C CA . TYR A 1 110 ? 17.354 74.351 26.824 1.00 41.48 125 TYR A CA 1
ATOM 847 C C . TYR A 1 110 ? 17.223 72.839 26.789 1.00 42.06 125 TYR A C 1
ATOM 848 O O . TYR A 1 110 ? 17.991 72.167 26.099 1.00 41.35 125 TYR A O 1
ATOM 857 N N . TRP A 1 111 ? 16.251 72.303 27.522 1.00 39.42 126 TRP A N 1
ATOM 858 C CA . TRP A 1 111 ? 16.039 70.869 27.513 1.00 36.57 126 TRP A CA 1
ATOM 859 C C . TRP A 1 111 ? 15.662 70.534 26.082 1.00 38.10 126 TRP A C 1
ATOM 860 O O . TRP A 1 111 ? 16.074 69.512 25.536 1.00 37.12 126 TRP A O 1
ATOM 871 N N . ARG A 1 112 ? 14.884 71.418 25.471 1.00 29.36 127 ARG A N 1
ATOM 872 C CA . ARG A 1 112 ? 14.474 71.216 24.100 1.00 36.14 127 ARG A CA 1
ATOM 873 C C . ARG A 1 112 ? 15.601 71.558 23.132 1.00 43.48 127 ARG A C 1
ATOM 874 O O . ARG A 1 112 ? 15.883 70.791 22.218 1.00 52.63 127 ARG A O 1
ATOM 882 N N . LYS A 1 113 ? 16.251 72.699 23.333 1.00 38.12 128 LYS A N 1
ATOM 883 C CA . LYS A 1 113 ? 17.345 73.094 22.460 1.00 32.86 128 LYS A CA 1
ATOM 884 C C . LYS A 1 113 ? 18.395 71.995 22.406 1.00 40.18 128 LYS A C 1
ATOM 885 O O . LYS A 1 113 ? 18.996 71.753 21.359 1.00 40.94 128 LYS A O 1
ATOM 891 N N . GLU A 1 114 ? 18.608 71.324 23.535 1.00 38.69 129 GLU A N 1
ATOM 892 C CA . GLU A 1 114 ? 19.600 70.265 23.596 1.00 39.17 129 GLU A CA 1
ATOM 893 C C . GLU A 1 114 ? 19.069 68.959 23.040 1.00 44.28 129 GLU A C 1
ATOM 894 O O . GLU A 1 114 ? 19.621 67.879 23.269 1.00 39.70 129 GLU A O 1
ATOM 900 N N . ASN A 1 115 ? 17.982 69.090 22.288 1.00 49.29 130 ASN A N 1
ATOM 901 C CA . ASN A 1 115 ? 17.335 67.972 21.617 1.00 50.87 130 ASN A CA 1
ATOM 902 C C . ASN A 1 115 ? 16.730 66.930 22.552 1.00 49.88 130 ASN A C 1
ATOM 903 O O . ASN A 1 115 ? 16.843 65.730 22.317 1.00 45.29 130 ASN A O 1
ATOM 908 N N . GLY A 1 116 ? 16.082 67.395 23.613 1.00 56.66 131 GLY A N 1
ATOM 909 C CA . GLY A 1 116 ? 15.455 66.476 24.544 1.00 46.48 131 GLY A CA 1
ATOM 910 C C . GLY A 1 116 ? 14.032 66.166 24.113 1.00 53.05 131 GLY A C 1
ATOM 911 O O . GLY A 1 116 ? 13.426 66.922 23.350 1.00 45.98 131 GLY A O 1
ATOM 912 N N . GLU A 1 117 ? 13.497 65.048 24.589 1.00 47.19 132 GLU A N 1
ATOM 913 C CA . GLU A 1 117 ? 12.133 64.650 24.254 1.00 51.56 132 GLU A CA 1
ATOM 914 C C . GLU A 1 117 ? 11.133 65.362 25.148 1.00 45.14 132 GLU A C 1
ATOM 915 O O . GLU A 1 117 ? 11.432 65.662 26.295 1.00 51.64 132 GLU A O 1
ATOM 921 N N . VAL A 1 118 ? 9.947 65.636 24.626 1.00 40.75 133 VAL A N 1
ATOM 922 C CA . VAL A 1 118 ? 8.927 66.309 25.417 1.00 43.79 133 VAL A CA 1
ATOM 923 C C . VAL A 1 118 ? 7.593 65.580 25.334 1.00 44.62 133 VAL A C 1
ATOM 924 O O . VAL A 1 118 ? 7.331 64.864 24.370 1.00 48.89 133 VAL A O 1
ATOM 928 N N . GLU A 1 119 ? 6.759 65.747 26.356 1.00 46.90 134 GLU A N 1
ATOM 929 C CA . GLU A 1 119 ? 5.445 65.112 26.379 1.00 47.86 134 GLU A CA 1
ATOM 930 C C . GLU A 1 119 ? 4.394 66.198 26.562 1.00 48.24 134 GLU A C 1
ATOM 931 O O . GLU A 1 119 ? 4.695 67.285 27.061 1.00 45.51 134 GLU A O 1
ATOM 937 N N . GLY A 1 120 ? 3.165 65.913 26.145 1.00 45.45 135 GLY A N 1
ATOM 938 C CA . GLY A 1 120 ? 2.109 66.898 26.282 1.00 50.03 135 GLY A CA 1
ATOM 939 C C . GLY A 1 120 ? 1.137 66.931 25.124 1.00 50.24 135 GLY A C 1
ATOM 940 O O . GLY A 1 120 ? 1.169 66.079 24.238 1.00 55.60 135 GLY A O 1
ATOM 941 N N . THR A 1 121 ? 0.267 67.930 25.136 1.00 50.06 136 THR A N 1
ATOM 942 C CA . THR A 1 121 ? -0.742 68.089 24.102 1.00 46.09 136 THR A CA 1
ATOM 943 C C . THR A 1 121 ? -0.167 68.627 22.796 1.00 51.77 136 THR A C 1
ATOM 944 O O . THR A 1 121 ? -0.640 68.284 21.710 1.00 53.12 136 THR A O 1
ATOM 948 N N . LEU A 1 122 ? 0.858 69.465 22.910 1.00 48.78 137 LEU A N 1
ATOM 949 C CA . LEU A 1 122 ? 1.492 70.069 21.748 1.00 44.55 137 LEU A CA 1
ATOM 950 C C . LEU A 1 122 ? 2.897 69.533 21.502 1.00 53.04 137 LEU A C 1
ATOM 951 O O . LEU A 1 122 ? 3.346 69.437 20.358 1.00 57.55 137 LEU A O 1
ATOM 956 N N . GLY A 1 123 ? 3.595 69.183 22.574 1.00 55.58 138 GLY A N 1
ATOM 957 C CA . GLY A 1 123 ? 4.944 68.671 22.423 1.00 57.87 138 GLY A CA 1
ATOM 958 C C . GLY A 1 123 ? 5.876 69.697 21.806 1.00 55.94 138 GLY A C 1
ATOM 959 O O . GLY A 1 123 ? 5.876 70.864 22.200 1.00 58.70 138 GLY A O 1
ATOM 960 N N . ALA A 1 124 ? 6.660 69.263 20.825 1.00 52.54 139 ALA A N 1
ATOM 961 C CA . ALA A 1 124 ? 7.615 70.135 20.154 1.00 51.06 139 ALA A CA 1
ATOM 962 C C . ALA A 1 124 ? 6.962 71.284 19.384 1.00 53.03 139 ALA A C 1
ATOM 963 O O . ALA A 1 124 ? 7.657 72.140 18.834 1.00 49.99 139 ALA A O 1
ATOM 965 N N . LYS A 1 125 ? 5.633 71.308 19.342 1.00 51.64 140 LYS A N 1
ATOM 966 C CA . LYS A 1 125 ? 4.931 72.365 18.631 1.00 44.47 140 LYS A CA 1
ATOM 967 C C . LYS A 1 125 ? 4.611 73.524 19.567 1.00 45.45 140 LYS A C 1
ATOM 968 O O . LYS A 1 125 ? 4.139 74.570 19.129 1.00 43.88 140 LYS A O 1
ATOM 974 N N . ALA A 1 126 ? 4.884 73.341 20.856 1.00 50.53 141 ALA A N 1
ATOM 975 C CA . ALA A 1 126 ? 4.616 74.377 21.858 1.00 53.18 141 ALA A CA 1
ATOM 976 C C . ALA A 1 126 ? 5.616 75.534 21.781 1.00 48.76 141 ALA A C 1
ATOM 977 O O . ALA A 1 126 ? 6.735 75.361 21.306 1.00 45.44 141 ALA A O 1
ATOM 979 N N . ASP A 1 127 ? 5.213 76.712 22.249 1.00 49.49 142 ASP A N 1
ATOM 980 C CA . ASP A 1 127 ? 6.100 77.872 22.221 1.00 55.14 142 ASP A CA 1
ATOM 981 C C . ASP A 1 127 ? 7.374 77.593 23.016 1.00 55.08 142 ASP A C 1
ATOM 982 O O . ASP A 1 127 ? 7.327 76.970 24.075 1.00 56.63 142 ASP A O 1
ATOM 987 N N . LEU A 1 128 ? 8.512 78.056 22.506 1.00 57.04 143 LEU A N 1
ATOM 988 C CA . LEU A 1 128 ? 9.786 77.843 23.180 1.00 49.69 143 LEU A CA 1
ATOM 989 C C . LEU A 1 128 ? 9.980 78.824 24.324 1.00 47.97 143 LEU A C 1
ATOM 990 O O . LEU A 1 128 ? 10.730 78.551 25.256 1.00 50.83 143 LEU A O 1
ATOM 995 N N . PHE A 1 129 ? 9.310 79.970 24.249 1.00 49.79 144 PHE A N 1
ATOM 996 C CA . PHE A 1 129 ? 9.443 80.992 25.280 1.00 44.99 144 PHE A CA 1
ATOM 997 C C . PHE A 1 129 ? 8.116 81.411 25.879 1.00 41.25 144 PHE A C 1
ATOM 998 O O . PHE A 1 129 ? 7.064 81.267 25.260 1.00 45.55 144 PHE A O 1
ATOM 1006 N N . TRP A 1 130 ? 8.179 81.937 27.095 1.00 41.74 145 TRP A N 1
ATOM 1007 C CA . TRP A 1 130 ? 6.991 82.426 27.772 1.00 44.36 145 TRP A CA 1
ATOM 1008 C C . TRP A 1 130 ? 6.543 83.668 27.000 1.00 44.68 145 TRP A C 1
ATOM 1009 O O . TRP A 1 130 ? 7.367 84.497 26.623 1.00 50.21 145 TRP A O 1
ATOM 1020 N N . ASN A 1 131 ? 5.247 83.793 26.746 1.00 54.92 146 ASN A N 1
ATOM 1021 C CA . ASN A 1 131 ? 4.745 84.942 25.999 1.00 52.33 146 ASN A CA 1
ATOM 1022 C C . ASN A 1 131 ? 4.095 85.953 26.934 1.00 50.74 146 ASN A C 1
ATOM 1023 O O . ASN A 1 131 ? 2.960 85.777 27.373 1.00 57.17 146 ASN A O 1
ATOM 1036 N N . LYS A 1 133 ? 2.662 88.615 26.503 1.00 61.77 148 LYS A N 1
ATOM 1037 C CA . LYS A 1 133 ? 1.406 89.171 26.022 1.00 66.42 148 LYS A CA 1
ATOM 1038 C C . LYS A 1 133 ? 0.286 88.141 25.862 1.00 69.25 148 LYS A C 1
ATOM 1039 O O . LYS A 1 133 ? -0.884 88.514 25.785 1.00 61.08 148 LYS A O 1
ATOM 1045 N N . LYS A 1 134 ? 0.639 86.856 25.816 1.00 72.28 149 LYS A N 1
ATOM 1046 C CA . LYS A 1 134 ? -0.345 85.787 25.628 1.00 69.05 149 LYS A CA 1
ATOM 1047 C C . LYS A 1 134 ? -1.587 85.939 26.498 1.00 69.63 149 LYS A C 1
ATOM 1048 O O . LYS A 1 134 ? -2.704 85.700 26.039 1.00 66.44 149 LYS A O 1
ATOM 1054 N N . GLU A 1 135 ? -1.399 86.342 27.749 1.00 70.62 150 GLU A N 1
ATOM 1055 C CA . GLU A 1 135 ? -2.533 86.528 28.640 1.00 77.14 150 GLU A CA 1
ATOM 1056 C C . GLU A 1 135 ? -2.991 87.984 28.613 1.00 77.87 150 GLU A C 1
ATOM 1057 O O . GLU A 1 135 ? -3.923 88.339 27.888 1.00 74.62 150 GLU A O 1
ATOM 1063 N N . ASN B 1 2 ? 21.419 71.522 54.438 1.00 69.97 17 ASN B N 1
ATOM 1064 C CA . ASN B 1 2 ? 20.135 71.400 55.195 1.00 72.91 17 ASN B CA 1
ATOM 1065 C C . ASN B 1 2 ? 19.105 72.453 54.754 1.00 70.77 17 ASN B C 1
ATOM 1066 O O . ASN B 1 2 ? 19.459 73.571 54.364 1.00 66.97 17 ASN B O 1
ATOM 1071 N N . PRO B 1 3 ? 17.811 72.104 54.820 1.00 65.91 18 PRO B N 1
ATOM 1072 C CA . PRO B 1 3 ? 16.707 72.988 54.436 1.00 63.36 18 PRO B CA 1
ATOM 1073 C C . PRO B 1 3 ? 16.811 74.442 54.895 1.00 61.41 18 PRO B C 1
ATOM 1074 O O . PRO B 1 3 ? 16.535 75.363 54.122 1.00 57.20 18 PRO B O 1
ATOM 1078 N N . ASN B 1 4 ? 17.202 74.649 56.147 1.00 60.25 19 ASN B N 1
ATOM 1079 C CA . ASN B 1 4 ? 17.327 75.997 56.692 1.00 66.87 19 ASN B CA 1
ATOM 1080 C C . ASN B 1 4 ? 18.277 76.862 55.874 1.00 64.81 19 ASN B C 1
ATOM 1081 O O . ASN B 1 4 ? 17.882 77.902 55.346 1.00 61.74 19 ASN B O 1
ATOM 1086 N N . GLU B 1 5 ? 19.530 76.430 55.776 1.00 62.43 20 GLU B N 1
ATOM 1087 C CA . GLU B 1 5 ? 20.532 77.164 55.016 1.00 64.63 20 GLU B CA 1
ATOM 1088 C C . GLU B 1 5 ? 20.060 77.314 53.573 1.00 57.49 20 GLU B C 1
ATOM 1089 O O . GLU B 1 5 ? 20.220 78.373 52.966 1.00 49.52 20 GLU B O 1
ATOM 1095 N N . ALA B 1 6 ? 19.475 76.243 53.038 1.00 49.36 21 ALA B N 1
ATOM 1096 C CA . ALA B 1 6 ? 18.966 76.233 51.670 1.00 53.01 21 ALA B CA 1
ATOM 1097 C C . ALA B 1 6 ? 17.988 77.386 51.440 1.00 54.25 21 ALA B C 1
ATOM 1098 O O . ALA B 1 6 ? 18.083 78.110 50.442 1.00 45.25 21 ALA B O 1
ATOM 1100 N N . TYR B 1 7 ? 17.054 77.551 52.373 1.00 49.29 22 TYR B N 1
ATOM 1101 C CA . TYR B 1 7 ? 16.066 78.614 52.283 1.00 50.23 22 TYR B CA 1
ATOM 1102 C C . TYR B 1 7 ? 16.751 79.981 52.274 1.00 45.70 22 TYR B C 1
ATOM 1103 O O . TYR B 1 7 ? 16.412 80.849 51.471 1.00 36.90 22 TYR B O 1
ATOM 1112 N N . ARG B 1 8 ? 17.711 80.174 53.174 1.00 47.76 23 ARG B N 1
ATOM 1113 C CA . ARG B 1 8 ? 18.420 81.448 53.249 1.00 51.26 23 ARG B CA 1
ATOM 1114 C C . ARG B 1 8 ? 19.126 81.748 51.936 1.00 47.09 23 ARG B C 1
ATOM 1115 O O . ARG B 1 8 ? 19.088 82.874 51.447 1.00 48.37 23 ARG B O 1
ATOM 1123 N N . HIS B 1 9 ? 19.759 80.727 51.368 1.00 48.07 24 HIS B N 1
ATOM 1124 C CA . HIS B 1 9 ? 20.485 80.863 50.106 1.00 45.79 24 HIS B CA 1
ATOM 1125 C C . HIS B 1 9 ? 19.591 81.340 48.963 1.00 46.88 24 HIS B C 1
ATOM 1126 O O . HIS B 1 9 ? 19.883 82.347 48.317 1.00 51.37 24 HIS B O 1
ATOM 1133 N N . TYR B 1 10 ? 18.517 80.600 48.711 1.00 37.03 25 TYR B N 1
ATOM 1134 C CA . TYR B 1 10 ? 17.588 80.932 47.646 1.00 42.91 25 TYR B CA 1
ATOM 1135 C C . TYR B 1 10 ? 16.955 82.311 47.829 1.00 46.89 25 TYR B C 1
ATOM 1136 O O . TYR B 1 10 ? 16.802 83.073 46.867 1.00 48.78 25 TYR B O 1
ATOM 1153 N N . LYS B 1 12 ? 18.272 84.852 49.415 1.00 42.21 27 LYS B N 1
ATOM 1154 C CA . LYS B 1 12 ? 19.288 85.875 49.167 1.00 43.58 27 LYS B CA 1
ATOM 1155 C C . LYS B 1 12 ? 19.567 86.060 47.685 1.00 41.00 27 LYS B C 1
ATOM 1156 O O . LYS B 1 12 ? 19.803 87.179 47.219 1.00 43.40 27 LYS B O 1
ATOM 1162 N N . LYS B 1 13 ? 19.554 84.963 46.941 1.00 37.08 28 LYS B N 1
ATOM 1163 C CA . LYS B 1 13 ? 19.808 85.044 45.509 1.00 36.54 28 LYS B CA 1
ATOM 1164 C C . LYS B 1 13 ? 18.757 85.955 44.863 1.00 40.61 28 LYS B C 1
ATOM 1165 O O . LYS B 1 13 ? 19.088 86.828 44.062 1.00 38.09 28 LYS B O 1
ATOM 1171 N N . LEU B 1 14 ? 17.494 85.763 45.237 1.00 44.49 29 LEU B N 1
ATOM 1172 C CA . LEU B 1 14 ? 16.394 86.566 44.696 1.00 43.65 29 LEU B CA 1
ATOM 1173 C C . LEU B 1 14 ? 16.475 88.044 45.100 1.00 48.25 29 LEU B C 1
ATOM 1174 O O . LEU B 1 14 ? 16.056 88.923 44.343 1.00 47.06 29 LEU B O 1
ATOM 1179 N N . SER B 1 15 ? 17.014 88.307 46.291 1.00 42.47 30 SER B N 1
ATOM 1180 C CA . SER B 1 15 ? 17.140 89.666 46.801 1.00 40.84 30 SER B CA 1
ATOM 1181 C C . SER B 1 15 ? 18.098 90.534 45.976 1.00 45.24 30 SER B C 1
ATOM 1182 O O . SER B 1 15 ? 18.155 91.748 46.166 1.00 51.36 30 SER B O 1
ATOM 1185 N N . TYR B 1 16 ? 18.853 89.922 45.068 1.00 44.87 31 TYR B N 1
ATOM 1186 C CA . TYR B 1 16 ? 19.790 90.682 44.237 1.00 43.98 31 TYR B CA 1
ATOM 1187 C C . TYR B 1 16 ? 19.401 90.676 42.766 1.00 42.37 31 TYR B C 1
ATOM 1188 O O . TYR B 1 16 ? 20.167 91.134 41.917 1.00 43.68 31 TYR B O 1
ATOM 1197 N N . GLU B 1 17 ? 18.216 90.167 42.452 1.00 40.54 32 GLU B N 1
ATOM 1198 C CA . GLU B 1 17 ? 17.812 90.112 41.054 1.00 44.43 32 GLU B CA 1
ATOM 1199 C C . GLU B 1 17 ? 16.310 90.135 40.811 1.00 45.20 32 GLU B C 1
ATOM 1200 O O . GLU B 1 17 ? 15.503 90.126 41.740 1.00 51.29 32 GLU B O 1
ATOM 1206 N N . THR B 1 18 ? 15.952 90.191 39.538 1.00 35.97 33 THR B N 1
ATOM 1207 C CA . THR B 1 18 ? 14.567 90.197 39.130 1.00 43.22 33 THR B CA 1
ATOM 1208 C C . THR B 1 18 ? 14.549 89.668 37.710 1.00 42.01 33 THR B C 1
ATOM 1209 O O . THR B 1 18 ? 15.538 89.797 36.984 1.00 49.87 33 THR B O 1
ATOM 1213 N N . ASP B 1 19 ? 13.434 89.066 37.313 1.00 38.29 34 ASP B N 1
ATOM 1214 C CA . ASP B 1 19 ? 13.346 88.511 35.978 1.00 34.73 34 ASP B CA 1
ATOM 1215 C C . ASP B 1 19 ? 12.384 89.265 35.072 1.00 35.56 34 ASP B C 1
ATOM 1216 O O . ASP B 1 19 ? 11.655 90.146 35.522 1.00 37.26 34 ASP B O 1
ATOM 1221 N N . ILE B 1 20 ? 12.403 88.912 33.791 1.00 37.16 35 ILE B N 1
ATOM 1222 C CA . ILE B 1 20 ? 11.553 89.538 32.795 1.00 35.46 35 ILE B CA 1
ATOM 1223 C C . ILE B 1 20 ? 10.099 89.610 33.247 1.00 43.29 35 ILE B C 1
ATOM 1224 O O . ILE B 1 20 ? 9.469 90.663 33.187 1.00 43.05 35 ILE B O 1
ATOM 1229 N N . ALA B 1 21 ? 9.572 88.487 33.710 1.00 43.05 36 ALA B N 1
ATOM 1230 C CA . ALA B 1 21 ? 8.197 88.422 34.172 1.00 38.90 36 ALA B CA 1
ATOM 1231 C C . ALA B 1 21 ? 7.911 89.485 35.220 1.00 35.24 36 ALA B C 1
ATOM 1232 O O . ALA B 1 21 ? 6.987 90.275 35.077 1.00 33.07 36 ALA B O 1
ATOM 1234 N N . ASP B 1 22 ? 8.701 89.496 36.285 1.00 35.86 37 ASP B N 1
ATOM 1235 C CA . ASP B 1 22 ? 8.483 90.467 37.345 1.00 47.20 37 ASP B CA 1
ATOM 1236 C C . ASP B 1 22 ? 8.575 91.917 36.878 1.00 51.88 37 ASP B C 1
ATOM 1237 O O . ASP B 1 22 ? 7.808 92.762 37.336 1.00 48.30 37 ASP B O 1
ATOM 1242 N N . LEU B 1 23 ? 9.510 92.204 35.975 1.00 48.98 38 LEU B N 1
ATOM 1243 C CA . LEU B 1 23 ? 9.683 93.555 35.470 1.00 43.40 38 LEU B CA 1
ATOM 1244 C C . LEU B 1 23 ? 8.475 93.950 34.626 1.00 44.14 38 LEU B C 1
ATOM 1245 O O . LEU B 1 23 ? 7.986 95.072 34.727 1.00 44.81 38 LEU B O 1
ATOM 1250 N N . SER B 1 24 ? 7.994 93.021 33.803 1.00 48.69 39 SER B N 1
ATOM 1251 C CA . SER B 1 24 ? 6.848 93.284 32.937 1.00 56.48 39 SER B CA 1
ATOM 1252 C C . SER B 1 24 ? 5.619 93.631 33.759 1.00 49.57 39 SER B C 1
ATOM 1253 O O . SER B 1 24 ? 4.803 94.459 33.363 1.00 57.16 39 SER B O 1
ATOM 1256 N N . ILE B 1 25 ? 5.476 92.985 34.904 1.00 50.62 40 ILE B N 1
ATOM 1257 C CA . ILE B 1 25 ? 4.336 93.265 35.748 1.00 52.40 40 ILE B CA 1
ATOM 1258 C C . ILE B 1 25 ? 4.477 94.643 36.362 1.00 53.45 40 ILE B C 1
ATOM 1259 O O . ILE B 1 25 ? 3.485 95.339 36.561 1.00 58.93 40 ILE B O 1
ATOM 1264 N N . ASP B 1 26 ? 5.712 95.047 36.635 1.00 51.70 41 ASP B N 1
ATOM 1265 C CA . ASP B 1 26 ? 5.968 96.361 37.216 1.00 56.17 41 ASP B CA 1
ATOM 1266 C C . ASP B 1 26 ? 5.718 97.476 36.206 1.00 55.83 41 ASP B C 1
ATOM 1267 O O . ASP B 1 26 ? 5.154 98.513 36.546 1.00 56.84 41 ASP B O 1
ATOM 1272 N N . ILE B 1 27 ? 6.142 97.258 34.967 1.00 54.32 42 ILE B N 1
ATOM 1273 C CA . ILE B 1 27 ? 5.954 98.244 33.911 1.00 53.07 42 ILE B CA 1
ATOM 1274 C C . ILE B 1 27 ? 4.470 98.395 33.594 1.00 57.32 42 ILE B C 1
ATOM 1275 O O . ILE B 1 27 ? 3.978 99.495 33.377 1.00 58.42 42 ILE B O 1
ATOM 1280 N N . LYS B 1 28 ? 3.759 97.278 33.574 1.00 57.91 43 LYS B N 1
ATOM 1281 C CA . LYS B 1 28 ? 2.345 97.293 33.265 1.00 58.02 43 LYS B CA 1
ATOM 1282 C C . LYS B 1 28 ? 1.489 97.896 34.384 1.00 58.85 43 LYS B C 1
ATOM 1283 O O . LYS B 1 28 ? 0.552 98.640 34.106 1.00 57.13 43 LYS B O 1
ATOM 1289 N N . LYS B 1 29 ? 1.814 97.584 35.639 1.00 56.54 44 LYS B N 1
ATOM 1290 C CA . LYS B 1 29 ? 1.070 98.105 36.791 1.00 53.15 44 LYS B CA 1
ATOM 1291 C C . LYS B 1 29 ? 1.471 99.548 37.130 1.00 55.58 44 LYS B C 1
ATOM 1292 O O . LYS B 1 29 ? 0.914 100.155 38.045 1.00 51.46 44 LYS B O 1
ATOM 1298 N N . GLY B 1 30 ? 2.436 100.092 36.395 1.00 52.93 45 GLY B N 1
ATOM 1299 C CA . GLY B 1 30 ? 2.878 101.452 36.647 1.00 54.43 45 GLY B CA 1
ATOM 1300 C C . GLY B 1 30 ? 3.522 101.654 38.010 1.00 60.03 45 GLY B C 1
ATOM 1301 O O . GLY B 1 30 ? 3.402 102.729 38.604 1.00 59.52 45 GLY B O 1
ATOM 1302 N N . TYR B 1 31 ? 4.199 100.627 38.517 1.00 55.29 46 TYR B N 1
ATOM 1303 C CA . TYR B 1 31 ? 4.861 100.733 39.811 1.00 53.60 46 TYR B CA 1
ATOM 1304 C C . TYR B 1 31 ? 5.975 101.762 39.676 1.00 55.04 46 TYR B C 1
ATOM 1305 O O . TYR B 1 31 ? 6.754 101.719 38.723 1.00 50.30 46 TYR B O 1
ATOM 1314 N N . GLU B 1 32 ? 6.049 102.688 40.624 1.00 50.21 47 GLU B N 1
ATOM 1315 C CA . GLU B 1 32 ? 7.062 103.735 40.575 1.00 58.90 47 GLU B CA 1
ATOM 1316 C C . GLU B 1 32 ? 8.172 103.536 41.603 1.00 59.05 47 GLU B C 1
ATOM 1317 O O . GLU B 1 32 ? 9.030 104.406 41.781 1.00 59.91 47 GLU B O 1
ATOM 1323 N N . GLY B 1 33 ? 8.157 102.385 42.268 1.00 54.77 48 GLY B N 1
ATOM 1324 C CA . GLY B 1 33 ? 9.172 102.094 43.260 1.00 45.35 48 GLY B CA 1
ATOM 1325 C C . GLY B 1 33 ? 10.480 101.612 42.656 1.00 44.09 48 GLY B C 1
ATOM 1326 O O . GLY B 1 33 ? 11.410 101.278 43.383 1.00 47.87 48 GLY B O 1
ATOM 1327 N N . ILE B 1 34 ? 10.561 101.568 41.330 1.00 41.33 49 ILE B N 1
ATOM 1328 C CA . ILE B 1 34 ? 11.782 101.120 40.667 1.00 42.83 49 ILE B CA 1
ATOM 1329 C C . ILE B 1 34 ? 12.244 102.092 39.589 1.00 47.29 49 ILE B C 1
ATOM 1330 O O . ILE B 1 34 ? 11.463 102.887 39.072 1.00 48.26 49 ILE B O 1
ATOM 1335 N N . ILE B 1 35 ? 13.524 102.016 39.253 1.00 46.51 50 ILE B N 1
ATOM 1336 C CA . ILE B 1 35 ? 14.095 102.860 38.225 1.00 40.37 50 ILE B CA 1
ATOM 1337 C C . ILE B 1 35 ? 14.897 101.955 37.308 1.00 41.54 50 ILE B C 1
ATOM 1338 O O . ILE B 1 35 ? 15.995 101.523 37.654 1.00 52.01 50 ILE B O 1
ATOM 1343 N N . VAL B 1 36 ? 14.342 101.647 36.146 1.00 43.04 51 VAL B N 1
ATOM 1344 C CA . VAL B 1 36 ? 15.031 100.785 35.203 1.00 43.11 51 VAL B CA 1
ATOM 1345 C C . VAL B 1 36 ? 16.157 101.550 34.512 1.00 45.47 51 VAL B C 1
ATOM 1346 O O . VAL B 1 36 ? 15.915 102.559 33.848 1.00 54.32 51 VAL B O 1
ATOM 1350 N N . VAL B 1 37 ? 17.385 101.060 34.666 1.00 45.67 52 VAL B N 1
ATOM 1351 C CA . VAL B 1 37 ? 18.561 101.690 34.071 1.00 40.78 52 VAL B CA 1
ATOM 1352 C C . VAL B 1 37 ? 19.261 100.789 33.048 1.00 47.83 52 VAL B C 1
ATOM 1353 O O . VAL B 1 37 ? 19.717 99.688 33.380 1.00 46.28 52 VAL B O 1
ATOM 1357 N N . ASP B 1 38 ? 19.337 101.262 31.804 1.00 46.02 53 ASP B N 1
ATOM 1358 C CA . ASP B 1 38 ? 20.009 100.526 30.729 1.00 43.00 53 ASP B CA 1
ATOM 1359 C C . ASP B 1 38 ? 21.479 100.906 30.865 1.00 44.99 53 ASP B C 1
ATOM 1360 O O . ASP B 1 38 ? 21.834 102.076 30.749 1.00 51.24 53 ASP B O 1
ATOM 1365 N N . VAL B 1 39 ? 22.321 99.912 31.119 1.00 44.80 54 VAL B N 1
ATOM 1366 C CA . VAL B 1 39 ? 23.752 100.110 31.320 1.00 41.15 54 VAL B CA 1
ATOM 1367 C C . VAL B 1 39 ? 24.605 99.949 30.065 1.00 42.08 54 VAL B C 1
ATOM 1368 O O . VAL B 1 39 ? 25.810 100.202 30.093 1.00 43.40 54 VAL B O 1
ATOM 1372 N N . ARG B 1 40 ? 23.998 99.521 28.967 1.00 37.30 55 ARG B N 1
ATOM 1373 C CA . ARG B 1 40 ? 24.763 99.328 27.739 1.00 44.56 55 ARG B CA 1
ATOM 1374 C C . ARG B 1 40 ? 25.242 100.657 27.156 1.00 49.83 55 ARG B C 1
ATOM 1375 O O . ARG B 1 40 ? 25.091 101.718 27.765 1.00 49.29 55 ARG B O 1
ATOM 1383 N N . ASP B 1 41 ? 25.821 100.583 25.963 1.00 59.60 56 ASP B N 1
ATOM 1384 C CA . ASP B 1 41 ? 26.310 101.765 25.265 1.00 61.43 56 ASP B CA 1
ATOM 1385 C C . ASP B 1 41 ? 25.148 102.681 24.900 1.00 59.39 56 ASP B C 1
ATOM 1386 O O . ASP B 1 41 ? 24.085 102.204 24.502 1.00 64.83 56 ASP B O 1
ATOM 1391 N N . ALA B 1 42 ? 25.359 103.991 24.998 1.00 58.27 57 ALA B N 1
ATOM 1392 C CA . ALA B 1 42 ? 24.314 104.969 24.675 1.00 53.74 57 ALA B CA 1
ATOM 1393 C C . ALA B 1 42 ? 23.622 104.704 23.341 1.00 57.55 57 ALA B C 1
ATOM 1394 O O . ALA B 1 42 ? 22.394 104.718 23.255 1.00 55.33 57 ALA B O 1
ATOM 1396 N N . GLU B 1 43 ? 24.414 104.467 22.301 1.00 62.13 58 GLU B N 1
ATOM 1397 C CA . GLU B 1 43 ? 23.872 104.223 20.970 1.00 66.40 58 GLU B CA 1
ATOM 1398 C C . GLU B 1 43 ? 22.881 103.059 20.995 1.00 69.49 58 GLU B C 1
ATOM 1399 O O . GLU B 1 43 ? 21.793 103.151 20.420 1.00 68.74 58 GLU B O 1
ATOM 1405 N N . ALA B 1 44 ? 23.260 101.974 21.671 1.00 68.41 59 ALA B N 1
ATOM 1406 C CA . ALA B 1 44 ? 22.407 100.790 21.776 1.00 63.23 59 ALA B CA 1
ATOM 1407 C C . ALA B 1 44 ? 21.051 101.152 22.370 1.00 60.50 59 ALA B C 1
ATOM 1408 O O . ALA B 1 44 ? 20.010 100.716 21.882 1.00 64.69 59 ALA B O 1
ATOM 1410 N N . TYR B 1 45 ? 21.072 101.950 23.429 1.00 55.88 60 TYR B N 1
ATOM 1411 C CA . TYR B 1 45 ? 19.845 102.371 24.086 1.00 57.83 60 TYR B CA 1
ATOM 1412 C C . TYR B 1 45 ? 18.957 103.174 23.149 1.00 61.47 60 TYR B C 1
ATOM 1413 O O . TYR B 1 45 ? 17.771 102.883 23.015 1.00 61.28 60 TYR B O 1
ATOM 1422 N N . LYS B 1 46 ? 19.536 104.178 22.497 1.00 68.42 61 LYS B N 1
ATOM 1423 C CA . LYS B 1 46 ? 18.785 105.036 21.582 1.00 68.94 61 LYS B CA 1
ATOM 1424 C C . LYS B 1 46 ? 18.123 104.243 20.449 1.00 64.59 61 LYS B C 1
ATOM 1425 O O . LYS B 1 46 ? 17.087 104.656 19.928 1.00 62.97 61 LYS B O 1
ATOM 1431 N N . GLU B 1 47 ? 18.708 103.102 20.085 1.00 62.52 62 GLU B N 1
ATOM 1432 C CA . GLU B 1 47 ? 18.155 102.262 19.021 1.00 63.48 62 GLU B CA 1
ATOM 1433 C C . GLU B 1 47 ? 17.006 101.392 19.522 1.00 68.15 62 GLU B C 1
ATOM 1434 O O . GLU B 1 47 ? 15.921 101.366 18.934 1.00 63.78 62 GLU B O 1
ATOM 1440 N N . CYS B 1 48 ? 17.258 100.678 20.616 1.00 72.31 63 CYS B N 1
ATOM 1441 C CA . CYS B 1 48 ? 16.268 99.777 21.203 1.00 64.96 63 CYS B CA 1
ATOM 1442 C C . CYS B 1 48 ? 16.467 99.611 22.708 1.00 58.47 63 CYS B C 1
ATOM 1443 O O . CYS B 1 48 ? 17.533 99.188 23.158 1.00 56.66 63 CYS B O 1
ATOM 1446 N N . HIS B 1 49 ? 15.439 99.943 23.482 1.00 51.54 64 HIS B N 1
ATOM 1447 C CA . HIS B 1 49 ? 15.523 99.812 24.928 1.00 52.26 64 HIS B CA 1
ATOM 1448 C C . HIS B 1 49 ? 14.188 99.457 25.572 1.00 50.08 64 HIS B C 1
ATOM 1449 O O . HIS B 1 49 ? 13.153 99.430 24.914 1.00 49.91 64 HIS B O 1
ATOM 1456 N N . ILE B 1 50 ? 14.219 99.181 26.869 1.00 47.13 65 ILE B N 1
ATOM 1457 C CA . ILE B 1 50 ? 13.015 98.814 27.592 1.00 45.70 65 ILE B CA 1
ATOM 1458 C C . ILE B 1 50 ? 12.214 100.025 28.042 1.00 44.58 65 ILE B C 1
ATOM 1459 O O . ILE B 1 50 ? 12.756 100.976 28.593 1.00 45.31 65 ILE B O 1
ATOM 1464 N N . PRO B 1 51 ? 10.898 99.996 27.822 1.00 43.26 66 PRO B N 1
ATOM 1465 C CA . PRO B 1 51 ? 10.043 101.113 28.222 1.00 45.62 66 PRO B CA 1
ATOM 1466 C C . PRO B 1 51 ? 10.258 101.564 29.673 1.00 46.54 66 PRO B C 1
ATOM 1467 O O . PRO B 1 51 ? 10.431 100.742 30.571 1.00 46.67 66 PRO B O 1
ATOM 1471 N N . THR B 1 52 ? 10.235 102.879 29.875 1.00 48.14 67 THR B N 1
ATOM 1472 C CA . THR B 1 52 ? 10.423 103.527 31.179 1.00 48.95 67 THR B CA 1
ATOM 1473 C C . THR B 1 52 ? 11.860 103.462 31.690 1.00 45.98 67 THR B C 1
ATOM 1474 O O . THR B 1 52 ? 12.125 103.757 32.849 1.00 44.14 67 THR B O 1
ATOM 1478 N N . ALA B 1 53 ? 12.791 103.103 30.817 1.00 42.48 68 ALA B N 1
ATOM 1479 C CA . ALA B 1 53 ? 14.179 102.995 31.224 1.00 45.81 68 ALA B CA 1
ATOM 1480 C C . ALA B 1 53 ? 15.049 104.171 30.794 1.00 52.84 68 ALA B C 1
ATOM 1481 O O . ALA B 1 53 ? 14.967 104.642 29.657 1.00 51.94 68 ALA B O 1
ATOM 1483 N N . ILE B 1 54 ? 15.899 104.628 31.710 1.00 49.96 69 ILE B N 1
ATOM 1484 C CA . ILE B 1 54 ? 16.811 105.731 31.433 1.00 51.00 69 ILE B CA 1
ATOM 1485 C C . ILE B 1 54 ? 18.168 105.177 31.024 1.00 50.51 69 ILE B C 1
ATOM 1486 O O . ILE B 1 54 ? 18.539 104.077 31.430 1.00 57.76 69 ILE B O 1
ATOM 1491 N N . SER B 1 55 ? 18.907 105.945 30.228 1.00 47.13 70 SER B N 1
ATOM 1492 C CA . SER B 1 55 ? 20.220 105.527 29.765 1.00 45.00 70 SER B CA 1
ATOM 1493 C C . SER B 1 55 ? 21.357 106.027 30.643 1.00 52.03 70 SER B C 1
ATOM 1494 O O . SER B 1 55 ? 21.527 107.227 30.828 1.00 53.37 70 SER B O 1
ATOM 1497 N N . ILE B 1 56 ? 22.138 105.098 31.180 1.00 52.01 71 ILE B N 1
ATOM 1498 C CA . ILE B 1 56 ? 23.276 105.452 32.017 1.00 53.82 71 ILE B CA 1
ATOM 1499 C C . ILE B 1 56 ? 24.352 104.389 31.807 1.00 56.24 71 ILE B C 1
ATOM 1500 O O . ILE B 1 56 ? 24.457 103.449 32.592 1.00 64.41 71 ILE B O 1
ATOM 1505 N N . PRO B 1 57 ? 25.158 104.515 30.739 1.00 56.22 72 PRO B N 1
ATOM 1506 C CA . PRO B 1 57 ? 26.221 103.538 30.458 1.00 50.69 72 PRO B CA 1
ATOM 1507 C C . PRO B 1 57 ? 27.028 103.168 31.704 1.00 55.97 72 PRO B C 1
ATOM 1508 O O . PRO B 1 57 ? 27.368 104.032 32.511 1.00 57.81 72 PRO B O 1
ATOM 1512 N N . GLY B 1 58 ? 27.333 101.881 31.853 1.00 61.95 73 GLY B N 1
ATOM 1513 C CA . GLY B 1 58 ? 28.082 101.414 33.012 1.00 64.93 73 GLY B CA 1
ATOM 1514 C C . GLY B 1 58 ? 29.353 102.176 33.343 1.00 65.13 73 GLY B C 1
ATOM 1515 O O . GLY B 1 58 ? 29.582 102.546 34.494 1.00 67.28 73 GLY B O 1
ATOM 1516 N N . ASN B 1 59 ? 30.188 102.406 32.336 1.00 65.78 74 ASN B N 1
ATOM 1517 C CA . ASN B 1 59 ? 31.436 103.125 32.547 1.00 69.41 74 ASN B CA 1
ATOM 1518 C C . ASN B 1 59 ? 31.195 104.589 32.924 1.00 70.74 74 ASN B C 1
ATOM 1519 O O . ASN B 1 59 ? 32.112 105.273 33.382 1.00 74.35 74 ASN B O 1
ATOM 1524 N N . LYS B 1 60 ? 29.963 105.066 32.749 1.00 65.14 75 LYS B N 1
ATOM 1525 C CA . LYS B 1 60 ? 29.633 106.455 33.080 1.00 58.31 75 LYS B CA 1
ATOM 1526 C C . LYS B 1 60 ? 28.790 106.596 34.349 1.00 58.94 75 LYS B C 1
ATOM 1527 O O . LYS B 1 60 ? 28.138 107.620 34.547 1.00 59.03 75 LYS B O 1
ATOM 1533 N N . ILE B 1 61 ? 28.804 105.577 35.208 1.00 55.37 76 ILE B N 1
ATOM 1534 C CA . ILE B 1 61 ? 28.031 105.611 36.454 1.00 47.31 76 ILE B CA 1
ATOM 1535 C C . ILE B 1 61 ? 28.827 106.220 37.605 1.00 52.69 76 ILE B C 1
ATOM 1536 O O . ILE B 1 61 ? 29.912 105.745 37.944 1.00 52.78 76 ILE B O 1
ATOM 1541 N N . ASN B 1 62 ? 28.269 107.258 38.220 1.00 56.85 77 ASN B N 1
ATOM 1542 C CA . ASN B 1 62 ? 28.928 107.947 39.330 1.00 57.82 77 ASN B CA 1
ATOM 1543 C C . ASN B 1 62 ? 27.944 108.874 40.018 1.00 56.48 77 ASN B C 1
ATOM 1544 O O . ASN B 1 62 ? 26.753 108.867 39.698 1.00 64.02 77 ASN B O 1
ATOM 1549 N N . GLU B 1 63 ? 28.434 109.687 40.948 1.00 51.65 78 GLU B N 1
ATOM 1550 C CA . GLU B 1 63 ? 27.552 110.597 41.671 1.00 61.23 78 GLU B CA 1
ATOM 1551 C C . GLU B 1 63 ? 26.971 111.739 40.833 1.00 59.65 78 GLU B C 1
ATOM 1552 O O . GLU B 1 63 ? 25.934 112.309 41.190 1.00 50.23 78 GLU B O 1
ATOM 1558 N N . ASP B 1 64 ? 27.626 112.054 39.717 1.00 60.23 79 ASP B N 1
ATOM 1559 C CA . ASP B 1 64 ? 27.172 113.123 38.820 1.00 67.74 79 ASP B CA 1
ATOM 1560 C C . ASP B 1 64 ? 25.963 112.689 38.001 1.00 64.02 79 ASP B C 1
ATOM 1561 O O . ASP B 1 64 ? 25.017 113.449 37.790 1.00 62.11 79 ASP B O 1
ATOM 1566 N N . THR B 1 65 ? 26.005 111.453 37.537 1.00 62.41 80 THR B N 1
ATOM 1567 C CA . THR B 1 65 ? 24.937 110.929 36.715 1.00 57.32 80 THR B CA 1
ATOM 1568 C C . THR B 1 65 ? 23.770 110.341 37.509 1.00 49.75 80 THR B C 1
ATOM 1569 O O . THR B 1 65 ? 22.688 110.123 36.964 1.00 46.22 80 THR B O 1
ATOM 1573 N N . THR B 1 66 ? 23.976 110.114 38.800 1.00 45.68 81 THR B N 1
ATOM 1574 C CA . THR B 1 66 ? 22.926 109.527 39.621 1.00 52.90 81 THR B CA 1
ATOM 1575 C C . THR B 1 66 ? 22.368 110.476 40.668 1.00 55.32 81 THR B C 1
ATOM 1576 O O . THR B 1 66 ? 21.514 110.096 41.477 1.00 50.35 81 THR B O 1
ATOM 1580 N N . LYS B 1 67 ? 22.837 111.719 40.637 1.00 62.71 82 LYS B N 1
ATOM 1581 C CA . LYS B 1 67 ? 22.400 112.726 41.601 1.00 64.25 82 LYS B CA 1
ATOM 1582 C C . LYS B 1 67 ? 20.885 112.937 41.616 1.00 65.24 82 LYS B C 1
ATOM 1583 O O . LYS B 1 67 ? 20.280 113.086 42.680 1.00 55.05 82 LYS B O 1
ATOM 1589 N N . ARG B 1 68 ? 20.265 112.937 40.442 1.00 69.28 83 ARG B N 1
ATOM 1590 C CA . ARG B 1 68 ? 18.826 113.165 40.372 1.00 75.07 83 ARG B CA 1
ATOM 1591 C C . ARG B 1 68 ? 17.970 111.908 40.583 1.00 73.75 83 ARG B C 1
ATOM 1592 O O . ARG B 1 68 ? 16.765 111.929 40.319 1.00 75.18 83 ARG B O 1
ATOM 1600 N N . LEU B 1 69 ? 18.583 110.820 41.047 1.00 67.74 84 LEU B N 1
ATOM 1601 C CA . LEU B 1 69 ? 17.848 109.574 41.273 1.00 54.31 84 LEU B CA 1
ATOM 1602 C C . LEU B 1 69 ? 17.535 109.370 42.744 1.00 53.69 84 LEU B C 1
ATOM 1603 O O . LEU B 1 69 ? 18.413 109.486 43.591 1.00 59.37 84 LEU B O 1
ATOM 1608 N N . SER B 1 70 ? 16.280 109.059 43.046 1.00 52.66 85 SER B N 1
ATOM 1609 C CA . SER B 1 70 ? 15.856 108.855 44.428 1.00 52.24 85 SER B CA 1
ATOM 1610 C C . SER B 1 70 ? 16.415 107.596 45.103 1.00 52.30 85 SER B C 1
ATOM 1611 O O . SER B 1 70 ? 16.384 106.509 44.537 1.00 51.29 85 SER B O 1
ATOM 1614 N N . LYS B 1 71 ? 16.916 107.760 46.324 1.00 58.09 86 LYS B N 1
ATOM 1615 C CA . LYS B 1 71 ? 17.465 106.650 47.101 1.00 58.74 86 LYS B CA 1
ATOM 1616 C C . LYS B 1 71 ? 16.341 105.847 47.747 1.00 58.06 86 LYS B C 1
ATOM 1617 O O . LYS B 1 71 ? 16.584 104.795 48.338 1.00 61.34 86 LYS B O 1
ATOM 1623 N N . GLU B 1 72 ? 15.114 106.349 47.653 1.00 53.88 87 GLU B N 1
ATOM 1624 C CA . GLU B 1 72 ? 13.977 105.658 48.247 1.00 50.84 87 GLU B CA 1
ATOM 1625 C C . GLU B 1 72 ? 13.461 104.562 47.335 1.00 51.14 87 GLU B C 1
ATOM 1626 O O . GLU B 1 72 ? 12.736 103.669 47.768 1.00 52.34 87 GLU B O 1
ATOM 1632 N N . LYS B 1 73 ? 13.834 104.645 46.065 1.00 50.68 88 LYS B N 1
ATOM 1633 C CA . LYS B 1 73 ? 13.403 103.667 45.079 1.00 50.55 88 LYS B CA 1
ATOM 1634 C C . LYS B 1 73 ? 14.431 102.553 44.935 1.00 60.12 88 LYS B C 1
ATOM 1635 O O . LYS B 1 73 ? 15.398 102.489 45.696 1.00 67.88 88 LYS B O 1
ATOM 1641 N N . VAL B 1 74 ? 14.220 101.662 43.971 1.00 59.02 89 VAL B N 1
ATOM 1642 C CA . VAL B 1 74 ? 15.163 100.569 43.741 1.00 45.94 89 VAL B CA 1
ATOM 1643 C C . VAL B 1 74 ? 15.649 100.623 42.301 1.00 45.03 89 VAL B C 1
ATOM 1644 O O . VAL B 1 74 ? 14.852 100.815 41.390 1.00 50.51 89 VAL B O 1
ATOM 1648 N N . ILE B 1 75 ? 16.955 100.466 42.100 1.00 44.58 90 ILE B N 1
ATOM 1649 C CA . ILE B 1 75 ? 17.534 100.495 40.754 1.00 41.02 90 ILE B CA 1
ATOM 1650 C C . ILE B 1 75 ? 17.592 99.084 40.150 1.00 42.17 90 ILE B C 1
ATOM 1651 O O . ILE B 1 75 ? 18.028 98.134 40.803 1.00 33.56 90 ILE B O 1
ATOM 1656 N N . ILE B 1 76 ? 17.134 98.965 38.905 1.00 40.59 91 ILE B N 1
ATOM 1657 C CA . ILE B 1 76 ? 17.127 97.699 38.181 1.00 40.42 91 ILE B CA 1
ATOM 1658 C C . ILE B 1 76 ? 18.025 97.885 36.966 1.00 43.57 91 ILE B C 1
ATOM 1659 O O . ILE B 1 76 ? 17.708 98.665 36.076 1.00 46.02 91 ILE B O 1
ATOM 1664 N N . THR B 1 77 ? 19.143 97.171 36.928 1.00 39.10 92 THR B N 1
ATOM 1665 C CA . THR B 1 77 ? 20.066 97.297 35.811 1.00 42.18 92 THR B CA 1
ATOM 1666 C C . THR B 1 77 ? 19.892 96.169 34.819 1.00 38.17 92 THR B C 1
ATOM 1667 O O . THR B 1 77 ? 19.534 95.060 35.198 1.00 39.26 92 THR B O 1
ATOM 1671 N N . TYR B 1 78 ? 20.143 96.446 33.545 1.00 39.77 93 TYR B N 1
ATOM 1672 C CA . TYR B 1 78 ? 20.050 95.397 32.544 1.00 39.58 93 TYR B CA 1
ATOM 1673 C C . TYR B 1 78 ? 21.041 95.651 31.417 1.00 41.58 93 TYR B C 1
ATOM 1674 O O . TYR B 1 78 ? 21.270 96.796 31.022 1.00 47.66 93 TYR B O 1
ATOM 1683 N N . CYS B 1 79 ? 21.653 94.573 30.937 1.00 43.83 94 CYS B N 1
ATOM 1684 C CA . CYS B 1 79 ? 22.620 94.635 29.850 1.00 40.64 94 CYS B CA 1
ATOM 1685 C C . CYS B 1 79 ? 22.002 93.887 28.675 1.00 45.21 94 CYS B C 1
ATOM 1686 O O . CYS B 1 79 ? 20.786 93.771 28.592 1.00 44.82 94 CYS B O 1
ATOM 1689 N N . TRP B 1 80 ? 22.824 93.375 27.769 1.00 43.70 95 TRP B N 1
ATOM 1690 C CA . TRP B 1 80 ? 22.298 92.660 26.624 1.00 46.59 95 TRP B CA 1
ATOM 1691 C C . TRP B 1 80 ? 21.577 91.384 26.995 1.00 47.23 95 TRP B C 1
ATOM 1692 O O . TRP B 1 80 ? 20.412 91.210 26.647 1.00 52.74 95 TRP B O 1
ATOM 1703 N N . GLY B 1 81 ? 22.269 90.494 27.700 1.00 47.50 96 GLY B N 1
ATOM 1704 C CA . GLY B 1 81 ? 21.664 89.231 28.092 1.00 52.80 96 GLY B CA 1
ATOM 1705 C C . GLY B 1 81 ? 22.499 88.370 29.031 1.00 54.09 96 GLY B C 1
ATOM 1706 O O . GLY B 1 81 ? 23.401 88.870 29.708 1.00 47.58 96 GLY B O 1
ATOM 1707 N N . PRO B 1 82 ? 22.223 87.055 29.078 1.00 54.11 97 PRO B N 1
ATOM 1708 C CA . PRO B 1 82 ? 22.897 86.051 29.913 1.00 54.36 97 PRO B CA 1
ATOM 1709 C C . PRO B 1 82 ? 24.418 86.059 29.847 1.00 52.02 97 PRO B C 1
ATOM 1710 O O . PRO B 1 82 ? 25.096 85.826 30.844 1.00 41.46 97 PRO B O 1
ATOM 1714 N N . ALA B 1 83 ? 24.943 86.317 28.658 1.00 55.09 98 ALA B N 1
ATOM 1715 C CA . ALA B 1 83 ? 26.385 86.318 28.453 1.00 61.82 98 ALA B CA 1
ATOM 1716 C C . ALA B 1 83 ? 27.045 87.659 28.750 1.00 58.61 98 ALA B C 1
ATOM 1717 O O . ALA B 1 83 ? 28.148 87.926 28.278 1.00 60.41 98 ALA B O 1
ATOM 1719 N N . CYS B 1 84 ? 26.384 88.500 29.534 1.00 53.92 99 CYS B N 1
ATOM 1720 C CA . CYS B 1 84 ? 26.946 89.801 29.840 1.00 53.81 99 CYS B CA 1
ATOM 1721 C C . CYS B 1 84 ? 27.124 90.016 31.342 1.00 52.23 99 CYS B C 1
ATOM 1722 O O . CYS B 1 84 ? 26.378 89.464 32.150 1.00 57.35 99 CYS B O 1
ATOM 1725 N N . ASN B 1 85 ? 28.129 90.813 31.701 1.00 52.71 100 ASN B N 1
ATOM 1726 C CA . ASN B 1 85 ? 28.455 91.137 33.092 1.00 49.72 100 ASN B CA 1
ATOM 1727 C C . ASN B 1 85 ? 28.114 92.590 33.397 1.00 50.59 100 ASN B C 1
ATOM 1728 O O . ASN B 1 85 ? 28.214 93.032 34.545 1.00 46.92 100 ASN B O 1
ATOM 1733 N N . GLY B 1 86 ? 27.736 93.328 32.357 1.00 43.86 101 GLY B N 1
ATOM 1734 C CA . GLY B 1 86 ? 27.406 94.735 32.510 1.00 37.79 101 GLY B CA 1
ATOM 1735 C C . GLY B 1 86 ? 26.523 95.075 33.690 1.00 39.64 101 GLY B C 1
ATOM 1736 O O . GLY B 1 86 ? 26.884 95.897 34.532 1.00 37.55 101 GLY B O 1
ATOM 1737 N N . ALA B 1 87 ? 25.364 94.434 33.753 1.00 38.19 102 ALA B N 1
ATOM 1738 C CA . ALA B 1 87 ? 24.413 94.685 34.820 1.00 39.72 102 ALA B CA 1
ATOM 1739 C C . ALA B 1 87 ? 25.002 94.402 36.194 1.00 38.37 102 ALA B C 1
ATOM 1740 O O . ALA B 1 87 ? 24.704 95.104 37.164 1.00 40.68 102 ALA B O 1
ATOM 1742 N N . THR B 1 88 ? 25.834 93.371 36.285 1.00 40.63 103 THR B N 1
ATOM 1743 C CA . THR B 1 88 ? 26.440 93.021 37.561 1.00 37.03 103 THR B CA 1
ATOM 1744 C C . THR B 1 88 ? 27.477 94.070 37.960 1.00 37.28 103 THR B C 1
ATOM 1745 O O . THR B 1 88 ? 27.516 94.497 39.111 1.00 38.78 103 THR B O 1
ATOM 1749 N N . LYS B 1 89 ? 28.307 94.505 37.016 1.00 40.89 104 LYS B N 1
ATOM 1750 C CA . LYS B 1 89 ? 29.297 95.523 37.351 1.00 44.85 104 LYS B CA 1
ATOM 1751 C C . LYS B 1 89 ? 28.537 96.786 37.765 1.00 48.15 104 LYS B C 1
ATOM 1752 O O . LYS B 1 89 ? 28.907 97.470 38.731 1.00 50.24 104 LYS B O 1
ATOM 1758 N N . ALA B 1 90 ? 27.455 97.072 37.045 1.00 41.48 105 ALA B N 1
ATOM 1759 C CA . ALA B 1 90 ? 26.635 98.240 37.329 1.00 45.62 105 ALA B CA 1
ATOM 1760 C C . ALA B 1 90 ? 26.027 98.189 38.728 1.00 48.95 105 ALA B C 1
ATOM 1761 O O . ALA B 1 90 ? 26.065 99.178 39.468 1.00 54.71 105 ALA B O 1
ATOM 1763 N N . ALA B 1 91 ? 25.468 97.041 39.096 1.00 41.32 106 ALA B N 1
ATOM 1764 C CA . ALA B 1 91 ? 24.866 96.894 40.413 1.00 44.18 106 ALA B CA 1
ATOM 1765 C C . ALA B 1 91 ? 25.872 97.282 41.485 1.00 45.21 106 ALA B C 1
ATOM 1766 O O . ALA B 1 91 ? 25.547 98.023 42.420 1.00 46.23 106 ALA B O 1
ATOM 1768 N N . ALA B 1 92 ? 27.096 96.783 41.344 1.00 45.03 107 ALA B N 1
ATOM 1769 C CA . ALA B 1 92 ? 28.156 97.081 42.307 1.00 49.77 107 ALA B CA 1
ATOM 1770 C C . ALA B 1 92 ? 28.369 98.588 42.480 1.00 44.89 107 ALA B C 1
ATOM 1771 O O . ALA B 1 92 ? 28.362 99.092 43.603 1.00 36.56 107 ALA B O 1
ATOM 1773 N N . LYS B 1 93 ? 28.552 99.302 41.371 1.00 37.12 108 LYS B N 1
ATOM 1774 C CA . LYS B 1 93 ? 28.764 100.742 41.448 1.00 43.87 108 LYS B CA 1
ATOM 1775 C C . LYS B 1 93 ? 27.591 101.418 42.149 1.00 45.65 108 LYS B C 1
ATOM 1776 O O . LYS B 1 93 ? 27.785 102.257 43.035 1.00 48.86 108 LYS B O 1
ATOM 1782 N N . PHE B 1 94 ? 26.374 101.060 41.751 1.00 42.75 109 PHE B N 1
ATOM 1783 C CA . PHE B 1 94 ? 25.190 101.650 42.364 1.00 48.57 109 PHE B CA 1
ATOM 1784 C C . PHE B 1 94 ? 25.163 101.364 43.858 1.00 47.74 109 PHE B C 1
ATOM 1785 O O . PHE B 1 94 ? 24.787 102.226 44.658 1.00 43.04 109 PHE B O 1
ATOM 1793 N N . ALA B 1 95 ? 25.568 100.155 44.234 1.00 45.24 110 ALA B N 1
ATOM 1794 C CA . ALA B 1 95 ? 25.580 99.781 45.641 1.00 52.26 110 ALA B CA 1
ATOM 1795 C C . ALA B 1 95 ? 26.619 100.598 46.401 1.00 48.88 110 ALA B C 1
ATOM 1796 O O . ALA B 1 95 ? 26.457 100.877 47.586 1.00 52.58 110 ALA B O 1
ATOM 1798 N N . GLN B 1 96 ? 27.687 100.977 45.714 1.00 52.27 111 GLN B N 1
ATOM 1799 C CA . GLN B 1 96 ? 28.738 101.769 46.334 1.00 57.67 111 GLN B CA 1
ATOM 1800 C C . GLN B 1 96 ? 28.242 103.201 46.547 1.00 53.69 111 GLN B C 1
ATOM 1801 O O . GLN B 1 96 ? 28.642 103.865 47.497 1.00 49.95 111 GLN B O 1
ATOM 1807 N N . LEU B 1 97 ? 27.350 103.660 45.673 1.00 52.15 112 LEU B N 1
ATOM 1808 C CA . LEU B 1 97 ? 26.799 105.007 45.779 1.00 56.21 112 LEU B CA 1
ATOM 1809 C C . LEU B 1 97 ? 25.680 105.093 46.818 1.00 54.61 112 LEU B C 1
ATOM 1810 O O . LEU B 1 97 ? 25.071 106.149 46.993 1.00 53.49 112 LEU B O 1
ATOM 1815 N N . GLY B 1 98 ? 25.406 103.980 47.497 1.00 58.94 113 GLY B N 1
ATOM 1816 C CA . GLY B 1 98 ? 24.365 103.961 48.518 1.00 47.85 113 GLY B CA 1
ATOM 1817 C C . GLY B 1 98 ? 22.964 103.576 48.057 1.00 52.32 113 GLY B C 1
ATOM 1818 O O . GLY B 1 98 ? 22.035 103.585 48.860 1.00 55.11 113 GLY B O 1
ATOM 1819 N N . PHE B 1 99 ? 22.807 103.239 46.777 1.00 52.14 114 PHE B N 1
ATOM 1820 C CA . PHE B 1 99 ? 21.515 102.845 46.219 1.00 47.06 114 PHE B CA 1
ATOM 1821 C C . PHE B 1 99 ? 21.146 101.378 46.470 1.00 54.38 114 PHE B C 1
ATOM 1822 O O . PHE B 1 99 ? 22.015 100.529 46.672 1.00 51.63 114 PHE B O 1
ATOM 1830 N N . ARG B 1 100 ? 19.843 101.092 46.463 1.00 57.22 115 ARG B N 1
ATOM 1831 C CA . ARG B 1 100 ? 19.347 99.720 46.614 1.00 54.42 115 ARG B CA 1
ATOM 1832 C C . ARG B 1 100 ? 19.222 99.302 45.149 1.00 51.07 115 ARG B C 1
ATOM 1833 O O . ARG B 1 100 ? 18.663 100.046 44.333 1.00 43.47 115 ARG B O 1
ATOM 1841 N N . VAL B 1 101 ? 19.736 98.126 44.812 1.00 42.89 116 VAL B N 1
ATOM 1842 C CA . VAL B 1 101 ? 19.725 97.706 43.423 1.00 43.55 116 VAL B CA 1
ATOM 1843 C C . VAL B 1 101 ? 19.599 96.204 43.214 1.00 41.62 116 VAL B C 1
ATOM 1844 O O . VAL B 1 101 ? 19.979 95.418 44.078 1.00 44.34 116 VAL B O 1
ATOM 1848 N N . LYS B 1 102 ? 19.074 95.837 42.045 1.00 40.17 117 LYS B N 1
ATOM 1849 C CA . LYS B 1 102 ? 18.888 94.450 41.623 1.00 41.13 117 LYS B CA 1
ATOM 1850 C C . LYS B 1 102 ? 19.222 94.409 40.131 1.00 43.56 117 LYS B C 1
ATOM 1851 O O . LYS B 1 102 ? 18.989 95.392 39.422 1.00 47.08 117 LYS B O 1
ATOM 1857 N N . GLU B 1 103 ? 19.767 93.291 39.653 1.00 42.03 118 GLU B N 1
ATOM 1858 C CA . GLU B 1 103 ? 20.093 93.159 38.233 1.00 38.90 118 GLU B CA 1
ATOM 1859 C C . GLU B 1 103 ? 19.034 92.303 37.562 1.00 45.49 118 GLU B C 1
ATOM 1860 O O . GLU B 1 103 ? 18.490 91.382 38.175 1.00 46.67 118 GLU B O 1
ATOM 1866 N N . LEU B 1 104 ? 18.745 92.620 36.304 1.00 42.30 119 LEU B N 1
ATOM 1867 C CA . LEU B 1 104 ? 17.748 91.900 35.524 1.00 41.89 119 LEU B CA 1
ATOM 1868 C C . LEU B 1 104 ? 18.391 90.753 34.753 1.00 48.29 119 LEU B C 1
ATOM 1869 O O . LEU B 1 104 ? 19.224 90.984 33.875 1.00 48.71 119 LEU B O 1
ATOM 1874 N N . ILE B 1 105 ? 18.000 89.523 35.076 1.00 51.10 120 ILE B N 1
ATOM 1875 C CA . ILE B 1 105 ? 18.528 88.349 34.385 1.00 49.21 120 ILE B CA 1
ATOM 1876 C C . ILE B 1 105 ? 17.813 88.207 33.043 1.00 50.67 120 ILE B C 1
ATOM 1877 O O . ILE B 1 105 ? 16.588 88.335 32.962 1.00 46.66 120 ILE B O 1
ATOM 1882 N N . GLY B 1 106 ? 18.581 87.945 31.992 1.00 48.82 121 GLY B N 1
ATOM 1883 C CA . GLY B 1 106 ? 17.994 87.797 30.673 1.00 45.33 121 GLY B CA 1
ATOM 1884 C C . GLY B 1 106 ? 18.248 89.029 29.824 1.00 51.10 121 GLY B C 1
ATOM 1885 O O . GLY B 1 106 ? 18.273 88.962 28.592 1.00 42.46 121 GLY B O 1
ATOM 1886 N N . GLY B 1 107 ? 18.440 90.164 30.489 1.00 48.87 122 GLY B N 1
ATOM 1887 C CA . GLY B 1 107 ? 18.697 91.399 29.772 1.00 49.63 122 GLY B CA 1
ATOM 1888 C C . GLY B 1 107 ? 17.582 91.733 28.800 1.00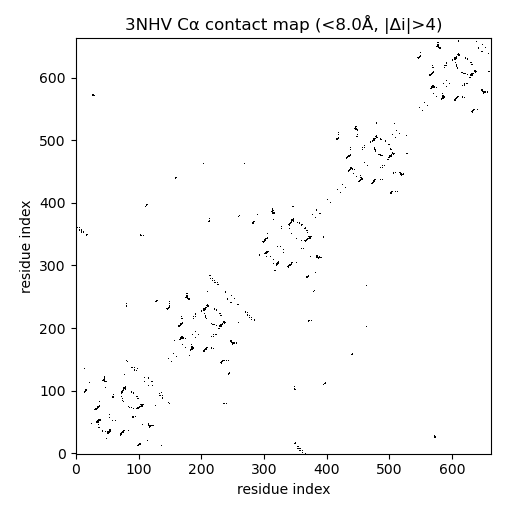 53.38 122 GLY B C 1
ATOM 1889 O O . GLY B 1 107 ? 16.452 91.262 28.948 1.00 56.37 122 GLY B O 1
ATOM 1890 N N . ILE B 1 108 ? 17.898 92.543 27.796 1.00 46.83 123 ILE B N 1
ATOM 1891 C CA . ILE B 1 108 ? 16.912 92.945 26.812 1.00 40.60 123 ILE B CA 1
ATOM 1892 C C . ILE B 1 108 ? 16.709 91.825 25.807 1.00 39.00 123 ILE B C 1
ATOM 1893 O O . ILE B 1 108 ? 15.691 91.759 25.127 1.00 38.13 123 ILE B O 1
ATOM 1898 N N . GLU B 1 109 ? 17.689 90.939 25.720 1.00 38.57 124 GLU B N 1
ATOM 1899 C CA . GLU B 1 109 ? 17.583 89.830 24.807 1.00 42.56 124 GLU B CA 1
ATOM 1900 C C . GLU B 1 109 ? 16.337 89.008 25.129 1.00 44.72 124 GLU B C 1
ATOM 1901 O O . GLU B 1 109 ? 15.466 88.833 24.285 1.00 54.77 124 GLU B O 1
ATOM 1907 N N . TYR B 1 110 ? 16.236 88.508 26.352 1.00 43.40 125 TYR B N 1
ATOM 1908 C CA . TYR B 1 110 ? 15.077 87.710 26.708 1.00 46.08 125 TYR B CA 1
ATOM 1909 C C . TYR B 1 110 ? 13.814 88.533 26.923 1.00 47.58 125 TYR B C 1
ATOM 1910 O O . TYR B 1 110 ? 12.710 87.991 26.953 1.00 53.75 125 TYR B O 1
ATOM 1919 N N . TRP B 1 111 ? 13.966 89.846 27.051 1.00 51.60 126 TRP B N 1
ATOM 1920 C CA . TRP B 1 111 ? 12.807 90.711 27.224 1.00 46.16 126 TRP B CA 1
ATOM 1921 C C . TRP B 1 111 ? 12.046 90.728 25.908 1.00 49.69 126 TRP B C 1
ATOM 1922 O O . TRP B 1 111 ? 10.814 90.652 25.879 1.00 47.18 126 TRP B O 1
ATOM 1933 N N . ARG B 1 112 ? 12.797 90.822 24.817 1.00 47.80 127 ARG B N 1
ATOM 1934 C CA . ARG B 1 112 ? 12.213 90.837 23.488 1.00 47.26 127 ARG B CA 1
ATOM 1935 C C . ARG B 1 112 ? 11.744 89.432 23.103 1.00 45.93 127 ARG B C 1
ATOM 1936 O O . ARG B 1 112 ? 10.680 89.278 22.513 1.00 53.87 127 ARG B O 1
ATOM 1944 N N . LYS B 1 113 ? 12.522 88.408 23.444 1.00 41.80 128 LYS B N 1
ATOM 1945 C CA . LYS B 1 113 ? 12.120 87.037 23.132 1.00 42.98 128 LYS B CA 1
ATOM 1946 C C . LYS B 1 113 ? 10.796 86.715 23.825 1.00 44.26 128 LYS B C 1
ATOM 1947 O O . LYS B 1 113 ? 9.950 86.020 23.270 1.00 40.80 128 LYS B O 1
ATOM 1953 N N . GLU B 1 114 ? 10.613 87.224 25.036 1.00 36.76 129 GLU B N 1
ATOM 1954 C CA . GLU B 1 114 ? 9.377 86.970 25.751 1.00 41.44 129 GLU B CA 1
ATOM 1955 C C . GLU B 1 114 ? 8.266 87.912 25.280 1.00 50.81 129 GLU B C 1
ATOM 1956 O O . GLU B 1 114 ? 7.307 88.191 26.004 1.00 43.63 129 GLU B O 1
ATOM 1962 N N . ASN B 1 115 ? 8.411 88.384 24.041 1.00 53.76 130 ASN B N 1
ATOM 1963 C CA . ASN B 1 115 ? 7.451 89.281 23.404 1.00 53.68 130 ASN B CA 1
ATOM 1964 C C . ASN B 1 115 ? 7.261 90.595 24.136 1.00 45.72 130 ASN B C 1
ATOM 1965 O O . ASN B 1 115 ? 6.137 90.991 24.410 1.00 61.51 130 ASN B O 1
ATOM 1970 N N . GLY B 1 116 ? 8.351 91.277 24.450 1.00 50.11 131 GLY B N 1
ATOM 1971 C CA . GLY B 1 116 ? 8.227 92.547 25.142 1.00 54.20 131 GLY B CA 1
ATOM 1972 C C . GLY B 1 116 ? 8.262 93.698 24.158 1.00 61.66 131 GLY B C 1
ATOM 1973 O O . GLY B 1 116 ? 8.867 93.585 23.091 1.00 59.39 131 GLY B O 1
ATOM 1974 N N . GLU B 1 117 ? 7.610 94.805 24.499 1.00 62.33 132 GLU B N 1
ATOM 1975 C CA . GLU B 1 117 ? 7.592 95.973 23.619 1.00 67.43 132 GLU B CA 1
ATOM 1976 C C . GLU B 1 117 ? 8.924 96.723 23.692 1.00 67.58 132 GLU B C 1
ATOM 1977 O O . GLU B 1 117 ? 9.564 96.766 24.744 1.00 65.45 132 GLU B O 1
ATOM 1983 N N . VAL B 1 118 ? 9.344 97.307 22.574 1.00 61.22 133 VAL B N 1
ATOM 1984 C CA . VAL B 1 118 ? 10.599 98.053 22.540 1.00 59.10 133 VAL B CA 1
ATOM 1985 C C . VAL B 1 118 ? 10.409 99.459 21.986 1.00 64.85 133 VAL B C 1
ATOM 1986 O O . VAL B 1 118 ? 9.609 99.673 21.076 1.00 64.58 133 VAL B O 1
ATOM 1990 N N . GLU B 1 119 ? 11.150 100.414 22.541 1.00 64.94 134 GLU B N 1
ATOM 1991 C CA . GLU B 1 119 ? 11.080 101.801 22.094 1.00 66.27 134 GLU B CA 1
ATOM 1992 C C . GLU B 1 119 ? 12.448 102.217 21.591 1.00 65.78 134 GLU B C 1
ATOM 1993 O O . GLU B 1 119 ? 13.465 101.788 22.131 1.00 73.55 134 GLU B O 1
ATOM 1999 N N . GLY B 1 120 ? 12.470 103.048 20.554 1.00 71.81 135 GLY B N 1
ATOM 2000 C CA . GLY B 1 120 ? 13.734 103.505 20.005 1.00 70.19 135 GLY B CA 1
ATOM 2001 C C . GLY B 1 120 ? 13.724 103.702 18.501 1.00 68.74 135 GLY B C 1
ATOM 2002 O O . GLY B 1 120 ? 12.673 103.675 17.862 1.00 72.09 135 GLY B O 1
ATOM 2003 N N . THR B 1 121 ? 14.914 103.894 17.941 1.00 65.88 136 THR B N 1
ATOM 2004 C CA . THR B 1 121 ? 15.083 104.109 16.511 1.00 62.63 136 THR B CA 1
ATOM 2005 C C . THR B 1 121 ? 14.726 102.892 15.677 1.00 63.59 136 THR B C 1
ATOM 2006 O O . THR B 1 121 ? 13.838 102.951 14.831 1.00 75.06 136 THR B O 1
ATOM 2010 N N . LEU B 1 122 ? 15.435 101.792 15.903 1.00 63.78 137 LEU B N 1
ATOM 2011 C CA . LEU B 1 122 ? 15.190 100.572 15.148 1.00 53.88 137 LEU B CA 1
ATOM 2012 C C . LEU B 1 122 ? 14.144 99.690 15.796 1.00 50.57 137 LEU B C 1
ATOM 2013 O O . LEU B 1 122 ? 13.638 98.761 15.171 1.00 47.09 137 LEU B O 1
ATOM 2018 N N . GLY B 1 123 ? 13.826 99.983 17.053 1.00 57.47 138 GLY B N 1
ATOM 2019 C CA . GLY B 1 123 ? 12.839 99.194 17.770 1.00 58.82 138 GLY B CA 1
ATOM 2020 C C . GLY B 1 123 ? 13.076 97.696 17.665 1.00 61.53 138 GLY B C 1
ATOM 2021 O O . GLY B 1 123 ? 14.155 97.198 17.991 1.00 57.71 138 GLY B O 1
ATOM 2022 N N . ALA B 1 124 ? 12.061 96.978 17.193 1.00 62.55 139 ALA B N 1
ATOM 2023 C CA . ALA B 1 124 ? 12.143 95.531 17.047 1.00 58.16 139 ALA B CA 1
ATOM 2024 C C . ALA B 1 124 ? 13.070 95.110 15.911 1.00 60.08 139 ALA B C 1
ATOM 2025 O O . ALA B 1 124 ? 13.282 93.920 15.692 1.00 58.51 139 ALA B O 1
ATOM 2027 N N . LYS B 1 125 ? 13.624 96.078 15.186 1.00 65.32 140 LYS B N 1
ATOM 2028 C CA . LYS B 1 125 ? 14.521 95.754 14.080 1.00 65.52 140 LYS B CA 1
ATOM 2029 C C . LYS B 1 125 ? 15.987 95.838 14.470 1.00 63.74 140 LYS B C 1
ATOM 2030 O O . LYS B 1 125 ? 16.866 95.413 13.717 1.00 59.60 140 LYS B O 1
ATOM 2036 N N . ALA B 1 126 ? 16.247 96.371 15.658 1.00 63.33 141 ALA B N 1
ATOM 2037 C CA . ALA B 1 126 ? 17.612 96.501 16.156 1.00 68.21 141 ALA B CA 1
ATOM 2038 C C . ALA B 1 126 ? 18.243 95.122 16.345 1.00 70.24 141 ALA B C 1
ATOM 2039 O O . ALA B 1 126 ? 17.544 94.108 16.372 1.00 70.53 141 ALA B O 1
ATOM 2041 N N . ASP B 1 127 ? 19.566 95.086 16.471 1.00 69.34 142 ASP B N 1
ATOM 2042 C CA . ASP B 1 127 ? 20.253 93.820 16.659 1.00 68.23 142 ASP B CA 1
ATOM 2043 C C . ASP B 1 127 ? 19.843 93.177 17.968 1.00 67.94 142 ASP B C 1
ATOM 2044 O O . ASP B 1 127 ? 19.583 93.861 18.958 1.00 68.59 142 ASP B O 1
ATOM 2049 N N . LEU B 1 128 ? 19.781 91.854 17.970 1.00 62.47 143 LEU B N 1
ATOM 2050 C CA . LEU B 1 128 ? 19.385 91.130 19.160 1.00 54.04 143 LEU B CA 1
ATOM 2051 C C . LEU B 1 128 ? 20.578 90.850 20.052 1.00 51.32 143 LEU B C 1
ATOM 2052 O O . LEU B 1 128 ? 20.467 90.891 21.272 1.00 48.29 143 LEU B O 1
ATOM 2057 N N . PHE B 1 129 ? 21.722 90.577 19.438 1.00 54.33 144 PHE B N 1
ATOM 2058 C CA . PHE B 1 129 ? 22.929 90.279 20.194 1.00 52.48 144 PHE B CA 1
ATOM 2059 C C . PHE B 1 129 ? 24.011 91.346 20.037 1.00 53.76 144 PHE B C 1
ATOM 2060 O O . PHE B 1 129 ? 24.005 92.124 19.088 1.00 57.12 144 PHE B O 1
ATOM 2068 N N . TRP B 1 130 ? 24.945 91.356 20.981 1.00 53.89 145 TRP B N 1
ATOM 2069 C CA . TRP B 1 130 ? 26.069 92.277 20.961 1.00 57.21 145 TRP B CA 1
ATOM 2070 C C . TRP B 1 130 ? 27.013 91.822 19.846 1.00 60.71 145 TRP B C 1
ATOM 2071 O O . TRP B 1 130 ? 27.300 90.627 19.727 1.00 53.69 145 TRP B O 1
ATOM 2082 N N . ASN B 1 131 ? 27.489 92.770 19.035 1.00 66.70 146 ASN B N 1
ATOM 2083 C CA . ASN B 1 131 ? 28.398 92.468 17.919 1.00 66.82 146 ASN B CA 1
ATOM 2084 C C . ASN B 1 131 ? 29.852 92.728 18.309 1.00 64.83 146 ASN B C 1
ATOM 2085 O O . ASN B 1 131 ? 30.273 93.874 18.461 1.00 65.71 146 ASN B O 1
ATOM 2098 N N . LYS B 1 133 ? 32.418 92.637 16.615 1.00 74.02 148 LYS B N 1
ATOM 2099 C CA . LYS B 1 133 ? 33.167 93.373 15.607 1.00 76.73 148 LYS B CA 1
ATOM 2100 C C . LYS B 1 133 ? 32.797 94.855 15.583 1.00 75.93 148 LYS B C 1
ATOM 2101 O O . LYS B 1 133 ? 33.658 95.710 15.384 1.00 76.25 148 LYS B O 1
ATOM 2107 N N . LYS B 1 134 ? 31.519 95.160 15.784 1.00 74.38 149 LYS B N 1
ATOM 2108 C CA . LYS B 1 134 ? 31.069 96.550 15.777 1.00 74.87 149 LYS B CA 1
ATOM 2109 C C . LYS B 1 134 ? 31.871 97.441 16.727 1.00 74.78 149 LYS B C 1
ATOM 2110 O O . LYS B 1 134 ? 31.879 98.669 16.580 1.00 75.11 149 LYS B O 1
ATOM 2116 N N . GLU B 1 135 ? 32.546 96.833 17.697 1.00 75.53 150 GLU B N 1
ATOM 2117 C CA . GLU B 1 135 ? 33.332 97.600 18.654 1.00 80.11 150 GLU B CA 1
ATOM 2118 C C . GLU B 1 135 ? 34.433 98.399 17.982 1.00 84.51 150 GLU B C 1
ATOM 2119 O O . GLU B 1 135 ? 34.513 99.621 18.154 1.00 89.34 150 GLU B O 1
ATOM 2125 N N . SER B 1 136 ? 35.290 97.718 17.228 1.00 85.05 151 SER B N 1
ATOM 2126 C CA . SER B 1 136 ? 36.360 98.419 16.523 1.00 88.51 151 SER B CA 1
ATOM 2127 C C . SER B 1 136 ? 35.744 99.511 15.633 1.00 92.57 151 SER B C 1
ATOM 2128 O O . SER B 1 136 ? 36.367 100.556 15.402 1.00 94.68 151 SER B O 1
ATOM 2131 N N . LEU B 1 137 ? 34.521 99.274 15.147 1.00 90.75 152 LEU B N 1
ATOM 2132 C CA . LEU B 1 137 ? 33.831 100.242 14.290 1.00 88.46 152 LEU B CA 1
ATOM 2133 C C . LEU B 1 137 ? 32.974 101.249 15.085 1.00 93.39 152 LEU B C 1
ATOM 2134 O O . LEU B 1 137 ? 32.100 101.931 14.524 1.00 93.69 152 LEU B O 1
ATOM 2139 N N . GLU B 1 138 ? 33.238 101.335 16.392 1.00 93.71 153 GLU B N 1
ATOM 2140 C CA . GLU B 1 138 ? 32.549 102.267 17.295 1.00 92.19 153 GLU B CA 1
ATOM 2141 C C . GLU B 1 138 ? 33.294 102.330 18.636 1.00 88.92 153 GLU B C 1
ATOM 2142 O O . GLU B 1 138 ? 34.542 102.197 18.630 1.00 84.25 153 GLU B O 1
ATOM 2148 N N . ALA C 1 1 ? 19.385 93.562 50.104 1.00 52.39 16 ALA C N 1
ATOM 2149 C CA . ALA C 1 1 ? 19.765 94.117 51.441 1.00 66.40 16 ALA C CA 1
ATOM 2150 C C . ALA C 1 1 ? 20.370 95.515 51.343 1.00 61.13 16 ALA C C 1
ATOM 2151 O O . ALA C 1 1 ? 20.192 96.214 50.342 1.00 51.48 16 ALA C O 1
ATOM 2153 N N . ASN C 1 2 ? 21.080 95.916 52.395 1.00 63.39 17 ASN C N 1
ATOM 2154 C CA . ASN C 1 2 ? 21.710 97.232 52.430 1.00 69.49 17 ASN C CA 1
ATOM 2155 C C . ASN C 1 2 ? 22.866 97.282 51.434 1.00 62.60 17 ASN C C 1
ATOM 2156 O O . ASN C 1 2 ? 23.439 96.252 51.081 1.00 59.31 17 ASN C O 1
ATOM 2161 N N . PRO C 1 3 ? 23.230 98.489 50.980 1.00 60.20 18 PRO C N 1
ATOM 2162 C CA . PRO C 1 3 ? 24.320 98.690 50.019 1.00 64.25 18 PRO C CA 1
ATOM 2163 C C . PRO C 1 3 ? 25.639 97.986 50.357 1.00 63.34 18 PRO C C 1
ATOM 2164 O O . PRO C 1 3 ? 26.275 97.404 49.476 1.00 60.07 18 PRO C O 1
ATOM 2168 N N . ASN C 1 4 ? 26.053 98.048 51.621 1.00 61.78 19 ASN C N 1
ATOM 2169 C CA . ASN C 1 4 ? 27.300 97.409 52.046 1.00 68.55 19 ASN C CA 1
ATOM 2170 C C . ASN C 1 4 ? 27.308 95.921 51.704 1.00 65.05 19 ASN C C 1
ATOM 2171 O O . ASN C 1 4 ? 28.273 95.411 51.129 1.00 62.40 19 ASN C O 1
ATOM 2176 N N . GLU C 1 5 ? 26.229 95.234 52.059 1.00 58.64 20 GLU C N 1
ATOM 2177 C CA . GLU C 1 5 ? 26.106 93.811 51.787 1.00 52.80 20 GLU C CA 1
ATOM 2178 C C . GLU C 1 5 ? 25.955 93.551 50.287 1.00 56.01 20 GLU C C 1
ATOM 2179 O O . GLU C 1 5 ? 26.473 92.559 49.763 1.00 48.83 20 GLU C O 1
ATOM 2185 N N . ALA C 1 6 ? 25.257 94.449 49.598 1.00 41.81 21 ALA C N 1
ATOM 2186 C CA . ALA C 1 6 ? 25.045 94.304 48.165 1.00 43.63 21 ALA C CA 1
ATOM 2187 C C . ALA C 1 6 ? 26.350 94.439 47.395 1.00 48.16 21 ALA C C 1
ATOM 2188 O O . ALA C 1 6 ? 26.626 93.676 46.460 1.00 42.24 21 ALA C O 1
ATOM 2190 N N . TYR C 1 7 ? 27.150 95.425 47.784 1.00 48.35 22 TYR C N 1
ATOM 2191 C CA . TYR C 1 7 ? 28.425 95.656 47.128 1.00 45.72 22 TYR C CA 1
ATOM 2192 C C . TYR C 1 7 ? 29.291 94.401 47.212 1.00 46.00 22 TYR C C 1
ATOM 2193 O O . TYR C 1 7 ? 29.801 93.931 46.198 1.00 48.39 22 TYR C O 1
ATOM 2202 N N . ARG C 1 8 ? 29.445 93.856 48.415 1.00 45.03 23 ARG C N 1
ATOM 2203 C CA . ARG C 1 8 ? 30.257 92.658 48.606 1.00 50.29 23 ARG C CA 1
ATOM 2204 C C . ARG C 1 8 ? 29.796 91.525 47.694 1.00 54.32 23 ARG C C 1
ATOM 2205 O O . ARG C 1 8 ? 30.601 90.905 46.992 1.00 54.59 23 ARG C O 1
ATOM 2213 N N . HIS C 1 9 ? 28.494 91.266 47.697 1.00 53.15 24 HIS C N 1
ATOM 22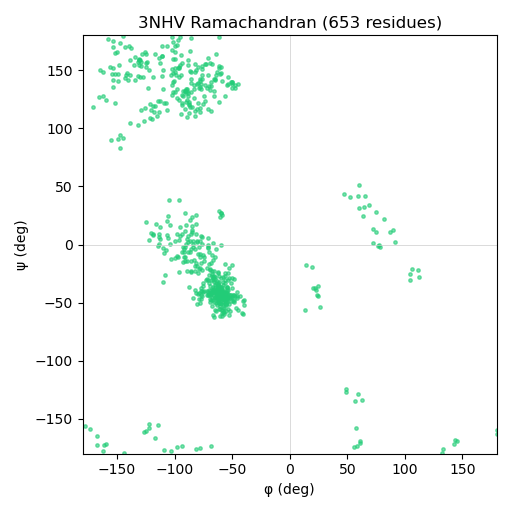14 C CA . HIS C 1 9 ? 27.922 90.219 46.872 1.00 46.20 24 HIS C CA 1
ATOM 2215 C C . HIS C 1 9 ? 28.318 90.358 45.402 1.00 42.95 24 HIS C C 1
ATOM 2216 O O . HIS C 1 9 ? 28.954 89.467 44.844 1.00 51.48 24 HIS C O 1
ATOM 2223 N N . TYR C 1 10 ? 27.958 91.476 44.780 1.00 36.95 25 TYR C N 1
ATOM 2224 C CA . TYR C 1 10 ? 28.263 91.669 43.366 1.00 41.30 25 TYR C CA 1
ATOM 2225 C C . TYR C 1 10 ? 29.753 91.601 43.016 1.00 44.86 25 TYR C C 1
ATOM 2226 O O . TYR C 1 10 ? 30.133 91.040 41.983 1.00 48.23 25 TYR C O 1
ATOM 2243 N N . LYS C 1 12 ? 32.100 89.981 44.728 1.00 45.62 27 LYS C N 1
ATOM 2244 C CA . LYS C 1 12 ? 32.500 88.582 44.875 1.00 48.06 27 LYS C CA 1
ATOM 2245 C C . LYS C 1 12 ? 32.102 87.821 43.609 1.00 53.15 27 LYS C C 1
ATOM 2246 O O . LYS C 1 12 ? 32.936 87.178 42.970 1.00 49.52 27 LYS C O 1
ATOM 2252 N N . LYS C 1 13 ? 30.827 87.911 43.241 1.00 50.72 28 LYS C N 1
ATOM 2253 C CA . LYS C 1 13 ? 30.349 87.231 42.048 1.00 51.02 28 LYS C CA 1
ATOM 2254 C C . LYS C 1 13 ? 31.245 87.547 40.852 1.00 47.33 28 LYS C C 1
ATOM 2255 O O . LYS C 1 13 ? 31.616 86.655 40.093 1.00 49.39 28 LYS C O 1
ATOM 2261 N N . LEU C 1 14 ? 31.602 88.810 40.675 1.00 43.97 29 LEU C N 1
ATOM 2262 C CA . LEU C 1 14 ? 32.456 89.155 39.550 1.00 47.44 29 LEU C CA 1
ATOM 2263 C C . LEU C 1 14 ? 33.848 88.557 39.649 1.00 45.11 29 LEU C C 1
ATOM 2264 O O . LEU C 1 14 ? 34.519 88.390 38.635 1.00 41.87 29 LEU C O 1
ATOM 2269 N N . SER C 1 15 ? 34.285 88.224 40.858 1.00 40.00 30 SER C N 1
ATOM 2270 C CA . SER C 1 15 ? 35.627 87.685 41.011 1.00 41.25 30 SER C CA 1
ATOM 2271 C C . SER C 1 15 ? 35.767 86.225 40.595 1.00 48.44 30 SER C C 1
ATOM 2272 O O . SER C 1 15 ? 36.880 85.744 40.388 1.00 51.23 30 SER C O 1
ATOM 2275 N N . TYR C 1 16 ? 34.649 85.519 40.467 1.00 44.17 31 TYR C N 1
ATOM 2276 C CA . TYR C 1 16 ? 34.696 84.114 40.086 1.00 39.65 31 TYR C CA 1
ATOM 2277 C C . TYR C 1 16 ? 34.299 83.860 38.635 1.00 43.71 31 TYR C C 1
ATOM 2278 O O . TYR C 1 16 ? 34.310 82.718 38.173 1.00 44.25 31 TYR C O 1
ATOM 2287 N N . GLU C 1 17 ? 33.966 84.919 37.904 1.00 49.84 32 GLU C N 1
ATOM 2288 C CA . GLU C 1 17 ? 33.557 84.746 36.517 1.00 50.17 32 GLU C CA 1
ATOM 2289 C C . GLU C 1 17 ? 33.992 85.862 35.576 1.00 51.34 32 GLU C C 1
ATOM 2290 O O . GLU C 1 17 ? 34.623 86.835 35.985 1.00 52.54 32 GLU C O 1
ATOM 2296 N N . THR C 1 18 ? 33.634 85.697 34.307 1.00 47.67 33 THR C N 1
ATOM 2297 C CA . THR C 1 18 ? 33.954 86.655 33.266 1.00 50.52 33 THR C CA 1
ATOM 2298 C C . THR C 1 18 ? 33.044 86.390 32.062 1.00 47.33 33 THR C C 1
ATOM 2299 O O . THR C 1 18 ? 32.654 85.249 31.811 1.00 47.48 33 THR C O 1
ATOM 2303 N N . ASP C 1 19 ? 32.704 87.443 31.323 1.00 51.91 34 ASP C N 1
ATOM 2304 C CA . ASP C 1 19 ? 31.824 87.295 30.169 1.00 55.13 34 ASP C CA 1
ATOM 2305 C C . ASP C 1 19 ? 32.519 87.297 28.813 1.00 53.06 34 ASP C C 1
ATOM 2306 O O . ASP C 1 19 ? 33.723 87.525 28.707 1.00 57.55 34 ASP C O 1
ATOM 2311 N N . ILE C 1 20 ? 31.731 87.044 27.777 1.00 46.82 35 ILE C N 1
ATOM 2312 C CA . ILE C 1 20 ? 32.224 87.002 26.417 1.00 44.76 35 ILE C CA 1
ATOM 2313 C C . ILE C 1 20 ? 32.957 88.290 26.052 1.00 51.57 35 ILE C C 1
ATOM 2314 O O . ILE C 1 20 ? 33.965 88.261 25.346 1.00 57.78 35 ILE C O 1
ATOM 2319 N N . ALA C 1 21 ? 32.455 89.418 26.542 1.00 55.71 36 ALA C N 1
ATOM 2320 C CA . ALA C 1 21 ? 33.063 90.713 26.253 1.00 54.18 36 ALA C CA 1
ATOM 2321 C C . ALA C 1 21 ? 34.503 90.791 26.740 1.00 53.75 36 ALA C C 1
ATOM 2322 O O . ALA C 1 21 ? 35.424 90.968 25.948 1.00 58.34 36 ALA C O 1
ATOM 2324 N N . ASP C 1 22 ? 34.698 90.660 28.046 1.00 58.80 37 ASP C N 1
ATOM 2325 C CA . ASP C 1 22 ? 36.037 90.730 28.606 1.00 58.79 37 ASP C CA 1
ATOM 2326 C C . ASP C 1 22 ? 36.979 89.703 27.968 1.00 61.97 37 ASP C C 1
ATOM 2327 O O . ASP C 1 22 ? 38.169 89.961 27.819 1.00 61.16 37 ASP C O 1
ATOM 2332 N N . LEU C 1 23 ? 36.452 88.545 27.583 1.00 57.79 38 LEU C N 1
ATOM 2333 C CA . LEU C 1 23 ? 37.290 87.515 26.986 1.00 52.78 38 LEU C CA 1
ATOM 2334 C C . LEU C 1 23 ? 37.808 87.966 25.630 1.00 53.24 38 LEU C C 1
ATOM 2335 O O . LEU C 1 23 ? 39.005 87.924 25.365 1.00 48.05 38 LEU C O 1
ATOM 2340 N N . SER C 1 24 ? 36.886 88.377 24.768 1.00 56.53 39 SER C N 1
ATOM 2341 C CA . SER C 1 24 ? 37.232 88.818 23.428 1.00 58.16 39 SER C CA 1
ATOM 2342 C C . SER C 1 24 ? 38.335 89.871 23.443 1.00 62.95 39 SER C C 1
ATOM 2343 O O . SER C 1 24 ? 39.159 89.930 22.528 1.00 59.04 39 SER C O 1
ATOM 2346 N N . ILE C 1 25 ? 38.340 90.699 24.485 1.00 60.78 40 ILE C N 1
ATOM 2347 C CA . ILE C 1 25 ? 39.344 91.746 24.635 1.00 63.74 40 ILE C CA 1
ATOM 2348 C C . ILE C 1 25 ? 40.736 91.144 24.845 1.00 66.55 40 ILE C C 1
ATOM 2349 O O . ILE C 1 25 ? 41.634 91.347 24.024 1.00 65.23 40 ILE C O 1
ATOM 2354 N N . ASP C 1 26 ? 40.902 90.403 25.941 1.00 68.69 41 ASP C N 1
ATOM 2355 C CA . ASP C 1 26 ? 42.173 89.758 26.258 1.00 72.52 41 ASP C CA 1
ATOM 2356 C C . ASP C 1 26 ? 42.662 88.885 25.086 1.00 72.86 41 ASP C C 1
ATOM 2357 O O . ASP C 1 26 ? 43.860 88.626 24.950 1.00 75.56 41 ASP C O 1
ATOM 2362 N N . ILE C 1 27 ? 41.734 88.432 24.244 1.00 68.92 42 ILE C N 1
ATOM 2363 C CA . ILE C 1 27 ? 42.089 87.616 23.085 1.00 69.30 42 ILE C CA 1
ATOM 2364 C C . ILE C 1 27 ? 42.560 88.539 21.955 1.00 70.61 42 ILE C C 1
ATOM 2365 O O . ILE C 1 27 ? 43.536 88.236 21.269 1.00 69.72 42 ILE C O 1
ATOM 2370 N N . LYS C 1 28 ? 41.864 89.661 21.765 1.00 73.04 43 LYS C N 1
ATOM 2371 C CA . LYS C 1 28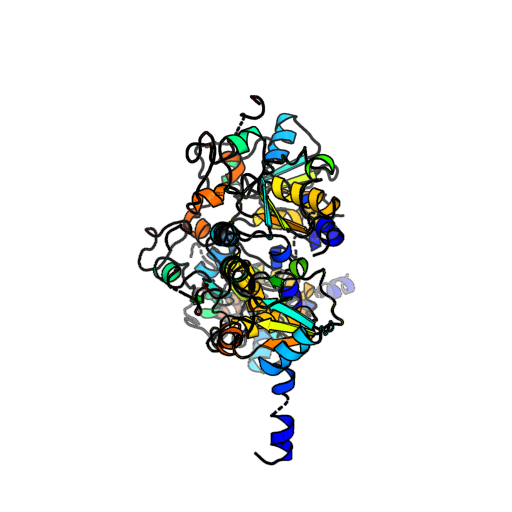 ? 42.224 90.628 20.729 1.00 76.73 43 LYS C CA 1
ATOM 2372 C C . LYS C 1 28 ? 43.586 91.258 20.995 1.00 75.16 43 LYS C C 1
ATOM 2373 O O . LYS C 1 28 ? 44.404 91.388 20.082 1.00 77.75 43 LYS C O 1
ATOM 2379 N N . LYS C 1 29 ? 43.825 91.655 22.241 1.00 71.15 44 LYS C N 1
ATOM 2380 C CA . LYS C 1 29 ? 45.095 92.272 22.606 1.00 72.65 44 LYS C CA 1
ATOM 2381 C C . LYS C 1 29 ? 46.174 91.251 22.939 1.00 70.96 44 LYS C C 1
ATOM 2382 O O . LYS C 1 29 ? 47.236 91.610 23.455 1.00 70.40 44 LYS C O 1
ATOM 2388 N N . GLY C 1 30 ? 45.899 89.982 22.653 1.00 71.32 45 GLY C N 1
ATOM 2389 C CA . GLY C 1 30 ? 46.873 88.934 22.915 1.00 68.91 45 GLY C CA 1
ATOM 2390 C C . GLY C 1 30 ? 47.420 88.903 24.331 1.00 70.83 45 GLY C C 1
ATOM 2391 O O . GLY C 1 30 ? 48.612 88.691 24.544 1.00 73.37 45 GLY C O 1
ATOM 2392 N N . TYR C 1 31 ? 46.557 89.117 25.311 1.00 66.03 46 TYR C N 1
ATOM 2393 C CA . TYR C 1 31 ? 46.993 89.080 26.694 1.00 64.09 46 TYR C CA 1
ATOM 2394 C C . TYR C 1 31 ? 47.453 87.653 27.003 1.00 64.39 46 TYR C C 1
ATOM 2395 O O . TYR C 1 31 ? 46.850 86.695 26.521 1.00 66.85 46 TYR C O 1
ATOM 2404 N N . GLU C 1 32 ? 48.526 87.506 27.778 1.00 67.26 47 GLU C N 1
ATOM 2405 C CA . GLU C 1 32 ? 49.031 86.171 28.121 1.00 66.76 47 GLU C CA 1
ATOM 2406 C C . GLU C 1 32 ? 48.956 85.846 29.606 1.00 68.99 47 GLU C C 1
ATOM 2407 O O . GLU C 1 32 ? 49.629 84.926 30.084 1.00 70.07 47 GLU C O 1
ATOM 2413 N N . GLY C 1 33 ? 48.145 86.605 30.336 1.00 68.56 48 GLY C N 1
ATOM 2414 C CA . GLY C 1 33 ? 47.991 86.360 31.759 1.00 62.80 48 GLY C CA 1
ATOM 2415 C C . GLY C 1 33 ? 46.873 85.360 32.010 1.00 62.21 48 GLY C C 1
ATOM 2416 O O . GLY C 1 33 ? 46.526 85.078 33.163 1.00 52.54 48 GLY C O 1
ATOM 2417 N N . ILE C 1 34 ? 46.308 84.826 30.924 1.00 55.48 49 ILE C N 1
ATOM 2418 C CA . ILE C 1 34 ? 45.221 83.850 31.005 1.00 56.89 49 ILE C CA 1
ATOM 2419 C C . ILE C 1 34 ? 45.487 82.582 30.191 1.00 52.62 49 ILE C C 1
ATOM 2420 O O . ILE C 1 34 ? 46.352 82.550 29.320 1.00 60.77 49 ILE C O 1
ATOM 2425 N N . ILE C 1 35 ? 44.720 81.541 30.485 1.00 49.29 50 ILE C N 1
ATOM 2426 C CA . ILE C 1 35 ? 44.808 80.267 29.784 1.00 40.34 50 ILE C CA 1
ATOM 2427 C C . ILE C 1 35 ? 43.361 79.815 29.586 1.00 45.62 50 ILE C C 1
ATOM 2428 O O . ILE C 1 35 ? 42.702 79.386 30.534 1.00 45.79 50 ILE C O 1
ATOM 2433 N N . VAL C 1 36 ? 42.865 79.947 28.361 1.00 44.84 51 VAL C N 1
ATOM 2434 C CA . VAL C 1 36 ? 41.499 79.565 28.035 1.00 43.82 51 VAL C CA 1
ATOM 2435 C C . VAL C 1 36 ? 41.419 78.047 27.879 1.00 47.27 51 VAL C C 1
ATOM 2436 O O . VAL C 1 36 ? 42.066 77.476 26.998 1.00 47.92 51 VAL C O 1
ATOM 2440 N N . VAL C 1 37 ? 40.627 77.397 28.729 1.00 38.90 52 VAL C N 1
ATOM 2441 C CA . VAL C 1 37 ? 40.497 75.945 28.680 1.00 42.95 52 VAL C CA 1
ATOM 2442 C C . VAL C 1 37 ? 39.102 75.463 28.295 1.00 46.51 52 VAL C C 1
ATOM 2443 O O . VAL C 1 37 ? 38.105 75.795 28.945 1.00 40.73 52 VAL C O 1
ATOM 2447 N N . ASP C 1 38 ? 39.042 74.666 27.233 1.00 43.87 53 ASP C N 1
ATOM 2448 C CA . ASP C 1 38 ? 37.778 74.117 26.763 1.00 41.90 53 ASP C CA 1
ATOM 2449 C C . ASP C 1 38 ? 37.541 72.831 27.549 1.00 40.20 53 ASP C C 1
ATOM 2450 O O . ASP C 1 38 ? 38.322 71.889 27.461 1.00 42.59 53 ASP C O 1
ATOM 2455 N N . VAL C 1 39 ? 36.455 72.789 28.309 1.00 42.96 54 VAL C N 1
ATOM 2456 C CA . VAL C 1 39 ? 36.166 71.629 29.138 1.00 41.34 54 VAL C CA 1
ATOM 2457 C C . VAL C 1 39 ? 35.311 70.536 28.511 1.00 37.59 54 VAL C C 1
ATOM 2458 O O . VAL C 1 39 ? 35.250 69.422 29.026 1.00 53.97 54 VAL C O 1
ATOM 2462 N N . ARG C 1 40 ? 34.667 70.848 27.394 1.00 42.88 55 ARG C N 1
ATOM 2463 C CA . ARG C 1 40 ? 33.818 69.889 26.695 1.00 44.05 55 ARG C CA 1
ATOM 2464 C C . ARG C 1 40 ? 34.623 68.671 26.222 1.00 51.16 55 ARG C C 1
ATOM 2465 O O . ARG C 1 40 ? 35.840 68.603 26.417 1.00 50.38 55 ARG C O 1
ATOM 2473 N N . ASP C 1 41 ? 33.934 67.716 25.600 1.00 53.87 56 ASP C N 1
ATOM 2474 C CA . ASP C 1 41 ? 34.563 66.505 25.077 1.00 51.07 56 ASP C CA 1
ATOM 2475 C C . ASP C 1 41 ? 35.615 66.837 24.051 1.00 49.61 56 ASP C C 1
ATOM 2476 O O . ASP C 1 41 ? 35.521 67.846 23.355 1.00 50.84 56 ASP C O 1
ATOM 2481 N N . ALA C 1 42 ? 36.598 65.956 23.929 1.00 51.23 57 ALA C N 1
ATOM 2482 C CA . ALA C 1 42 ? 37.676 66.155 22.971 1.00 49.70 57 ALA C CA 1
ATOM 2483 C C . ALA C 1 42 ? 37.169 66.352 21.543 1.00 50.33 57 ALA C C 1
ATOM 2484 O O . ALA C 1 42 ? 37.674 67.209 20.814 1.00 52.21 57 ALA C O 1
ATOM 2486 N N . GLU C 1 43 ? 36.173 65.566 21.144 1.00 49.73 58 GLU C N 1
ATOM 2487 C CA . GLU C 1 43 ? 35.641 65.655 19.786 1.00 56.27 58 GLU C CA 1
ATOM 2488 C C . GLU C 1 43 ? 34.979 67.000 19.489 1.00 55.14 58 GLU C C 1
ATOM 2489 O O . GLU C 1 43 ? 35.139 67.548 18.399 1.00 57.17 58 GLU C O 1
ATOM 2495 N N . ALA C 1 44 ? 34.239 67.528 20.458 1.00 55.42 59 ALA C N 1
ATOM 2496 C CA . ALA C 1 44 ? 33.567 68.809 20.286 1.00 56.57 59 ALA C CA 1
ATOM 2497 C C . ALA C 1 44 ? 34.604 69.897 20.050 1.00 57.95 59 ALA C C 1
ATOM 2498 O O . ALA C 1 44 ? 34.435 70.768 19.202 1.00 58.01 59 ALA C O 1
ATOM 2500 N N . TYR C 1 45 ? 35.683 69.843 20.815 1.00 59.49 60 TYR C N 1
ATOM 2501 C CA . TYR C 1 45 ? 36.744 70.824 20.688 1.00 56.83 60 TYR C CA 1
ATOM 2502 C C . TYR C 1 45 ? 37.325 70.830 19.285 1.00 54.94 60 TYR C C 1
ATOM 2503 O O . TYR C 1 45 ? 37.254 71.835 18.579 1.00 57.16 60 TYR C O 1
ATOM 2512 N N . LYS C 1 46 ? 37.893 69.694 18.894 1.00 60.00 61 LYS C N 1
ATOM 2513 C CA . LYS C 1 46 ? 38.513 69.537 17.584 1.00 59.33 61 LYS C CA 1
ATOM 2514 C C . LYS C 1 46 ? 37.616 70.037 16.452 1.00 59.71 61 LYS C C 1
ATOM 2515 O O . LYS C 1 46 ? 38.101 70.504 15.414 1.00 56.59 61 LYS C O 1
ATOM 2521 N N . GLU C 1 47 ? 36.308 69.946 16.666 1.00 58.06 62 GLU C N 1
ATOM 2522 C CA . GLU C 1 47 ? 35.330 70.378 15.676 1.00 56.33 62 GLU C CA 1
ATOM 2523 C C . GLU C 1 47 ? 35.181 71.897 15.634 1.00 56.09 62 GLU C C 1
ATOM 2524 O O . GLU C 1 47 ? 35.078 72.490 14.555 1.00 56.36 62 GLU C O 1
ATOM 2530 N N . CYS C 1 48 ? 35.194 72.530 16.804 1.00 52.20 63 CYS C N 1
ATOM 2531 C CA . CYS C 1 48 ? 35.003 73.973 16.867 1.00 46.24 63 CYS C CA 1
ATOM 2532 C C . CYS C 1 48 ? 35.275 74.526 18.267 1.00 48.96 63 CYS C C 1
ATOM 2533 O O . CYS C 1 48 ? 34.599 74.170 19.234 1.00 52.07 63 CYS C O 1
ATOM 2536 N N . HIS C 1 49 ? 36.264 75.404 18.378 1.00 50.40 64 HIS C N 1
ATOM 2537 C CA . HIS C 1 49 ? 36.601 75.966 19.674 1.00 47.74 64 HIS C CA 1
ATOM 2538 C C . HIS C 1 49 ? 37.019 77.437 19.608 1.00 49.32 64 HIS C C 1
ATOM 2539 O O . HIS C 1 49 ? 37.211 77.992 18.525 1.00 54.33 64 HIS C O 1
ATOM 2546 N N . ILE C 1 50 ? 37.135 78.075 20.769 1.00 47.99 65 ILE C N 1
ATOM 2547 C CA . ILE C 1 50 ? 37.515 79.479 20.823 1.00 45.97 65 ILE C CA 1
ATOM 2548 C C . ILE C 1 50 ? 39.016 79.645 20.610 1.00 53.60 65 ILE C C 1
ATOM 2549 O O . ILE C 1 50 ? 39.817 78.845 21.094 1.00 62.98 65 ILE C O 1
ATOM 2554 N N . PRO C 1 51 ? 39.417 80.687 19.869 1.00 50.96 66 PRO C N 1
ATOM 2555 C CA . PRO C 1 51 ? 40.827 80.970 19.580 1.00 51.00 66 PRO C CA 1
ATOM 2556 C C . PRO C 1 51 ? 41.709 81.077 20.811 1.00 48.93 66 PRO C C 1
ATOM 2557 O O . PRO C 1 51 ? 41.326 81.685 21.807 1.00 49.57 66 PRO C O 1
ATOM 2561 N N . THR C 1 52 ? 42.892 80.479 20.724 1.00 50.09 67 THR C N 1
ATOM 2562 C CA . THR C 1 52 ? 43.862 80.493 21.809 1.00 47.96 67 THR C CA 1
ATOM 2563 C C . THR C 1 52 ? 43.495 79.514 22.919 1.00 48.81 67 THR C C 1
ATOM 2564 O O . THR C 1 52 ? 44.226 79.381 23.899 1.00 49.54 67 THR C O 1
ATOM 2568 N N . ALA C 1 53 ? 42.367 78.826 22.757 1.00 45.92 68 ALA C N 1
ATOM 2569 C CA . ALA C 1 53 ? 41.894 77.877 23.762 1.00 45.07 68 ALA C CA 1
ATOM 2570 C C . ALA C 1 53 ? 42.473 76.470 23.633 1.00 52.52 68 ALA C C 1
ATOM 2571 O O . ALA C 1 53 ? 42.608 75.930 22.529 1.00 53.86 68 ALA C O 1
ATOM 2573 N N . ILE C 1 54 ? 42.803 75.877 24.777 1.00 48.49 69 ILE C N 1
ATOM 2574 C CA . ILE C 1 54 ? 43.344 74.528 24.811 1.00 51.45 69 ILE C CA 1
ATOM 2575 C C . ILE C 1 54 ? 42.242 73.545 25.165 1.00 49.72 69 ILE C C 1
ATOM 2576 O O . ILE C 1 54 ? 41.175 73.937 25.638 1.00 53.31 69 ILE C O 1
ATOM 2581 N N . SER C 1 55 ? 42.506 72.264 24.949 1.00 49.08 70 SER C N 1
ATOM 2582 C CA . SER C 1 55 ? 41.517 71.243 25.242 1.00 43.34 70 SER C CA 1
ATOM 2583 C C . SER C 1 55 ? 41.863 70.387 26.448 1.00 41.08 70 SER C C 1
ATOM 2584 O O . SER C 1 55 ? 42.904 69.752 26.491 1.00 47.18 70 SER C O 1
ATOM 2587 N N . ILE C 1 56 ? 40.981 70.381 27.436 1.00 49.36 71 ILE C N 1
ATOM 2588 C CA . ILE C 1 56 ? 41.167 69.566 28.633 1.00 50.40 71 ILE C CA 1
ATOM 2589 C C . ILE C 1 56 ? 39.781 69.160 29.159 1.00 52.06 71 ILE C C 1
ATOM 2590 O O . ILE C 1 56 ? 39.166 69.873 29.949 1.00 53.67 71 ILE C O 1
ATOM 2595 N N . PRO C 1 57 ? 39.265 68.006 28.711 1.00 50.93 72 PRO C N 1
ATOM 2596 C CA . PRO C 1 57 ? 37.947 67.549 29.164 1.00 45.10 72 PRO C CA 1
ATOM 2597 C C . PRO C 1 57 ? 37.808 67.639 30.687 1.00 47.35 72 PRO C C 1
ATOM 2598 O O . PRO C 1 57 ? 38.709 67.238 31.426 1.00 40.54 72 PRO C O 1
ATOM 2602 N N . GLY C 1 58 ? 36.674 68.170 31.143 1.00 48.58 73 GLY C N 1
ATOM 2603 C CA . GLY C 1 58 ? 36.427 68.342 32.569 1.00 41.04 73 GLY C CA 1
ATOM 2604 C C . GLY C 1 58 ? 36.731 67.151 33.451 1.00 41.75 73 GLY C C 1
ATOM 2605 O O . GLY C 1 58 ? 37.330 67.295 34.519 1.00 44.03 73 GLY C O 1
ATOM 2606 N N . ASN C 1 59 ? 36.309 65.971 33.011 1.00 42.78 74 ASN C N 1
ATOM 2607 C CA . ASN C 1 59 ? 36.542 64.755 33.772 1.00 48.11 74 ASN C CA 1
ATOM 2608 C C . ASN C 1 59 ? 38.017 64.358 33.749 1.00 49.88 74 ASN C C 1
ATOM 2609 O O . ASN C 1 59 ? 38.403 63.364 34.354 1.00 55.30 74 ASN C O 1
ATOM 2614 N N . LYS C 1 60 ? 38.846 65.136 33.061 1.00 44.83 75 LYS C N 1
ATOM 2615 C CA . LYS C 1 60 ? 40.268 64.825 33.002 1.00 45.91 75 LYS C CA 1
ATOM 2616 C C . LYS C 1 60 ? 41.172 65.846 33.703 1.00 46.59 75 LYS C C 1
ATOM 2617 O O . LYS C 1 60 ? 42.392 65.754 33.628 1.00 53.64 75 LYS C O 1
ATOM 2623 N N . ILE C 1 61 ? 40.579 66.812 34.391 1.00 52.28 76 ILE C N 1
ATOM 2624 C CA . ILE C 1 61 ? 41.359 67.821 35.096 1.00 42.95 76 ILE C CA 1
ATOM 2625 C C . ILE C 1 61 ? 42.100 67.192 36.285 1.00 43.05 76 ILE C C 1
ATOM 2626 O O . ILE C 1 61 ? 41.471 66.725 37.229 1.00 46.03 76 ILE C O 1
ATOM 2631 N N . ASN C 1 62 ? 43.426 67.175 36.247 1.00 36.22 77 ASN C N 1
ATOM 2632 C CA . ASN C 1 62 ? 44.201 66.617 37.347 1.00 36.08 77 ASN C CA 1
ATOM 2633 C C . ASN C 1 62 ? 45.629 67.124 37.248 1.00 45.62 77 ASN C C 1
ATOM 2634 O O . ASN C 1 62 ? 45.946 67.905 36.354 1.00 46.93 77 ASN C O 1
ATOM 2639 N N . GLU C 1 63 ? 46.495 66.678 38.153 1.00 50.84 78 GLU C N 1
ATOM 2640 C CA . GLU C 1 63 ? 47.886 67.124 38.145 1.00 55.49 78 GLU C CA 1
ATOM 2641 C C . GLU C 1 63 ? 48.625 66.773 36.859 1.00 56.95 78 GLU C C 1
ATOM 2642 O O . GLU C 1 63 ? 49.426 67.565 36.360 1.00 57.58 78 GLU C O 1
ATOM 2648 N N . ASP C 1 64 ? 48.351 65.582 36.334 1.00 53.29 79 ASP C N 1
ATOM 2649 C CA . ASP C 1 64 ? 48.974 65.105 35.107 1.00 46.99 79 ASP C CA 1
ATOM 2650 C C . ASP C 1 64 ? 48.654 65.977 33.895 1.00 48.66 79 ASP C C 1
ATOM 2651 O O . ASP C 1 64 ? 49.534 66.319 33.108 1.00 48.35 79 ASP C O 1
ATOM 2656 N N . THR C 1 65 ? 47.391 66.342 33.741 1.00 48.10 80 THR C N 1
ATOM 2657 C CA . THR C 1 65 ? 46.997 67.143 32.599 1.00 38.13 80 THR C CA 1
ATOM 2658 C C . THR C 1 65 ? 47.236 68.644 32.771 1.00 44.84 80 THR C C 1
ATOM 2659 O O . THR C 1 65 ? 47.174 69.399 31.795 1.00 44.12 80 THR C O 1
ATOM 2663 N N . THR C 1 66 ? 47.512 69.081 33.997 1.00 40.54 81 THR C N 1
ATOM 2664 C CA . THR C 1 66 ? 47.753 70.501 34.255 1.00 48.55 81 THR C CA 1
ATOM 2665 C C . THR C 1 66 ? 49.195 70.806 34.657 1.00 56.31 81 THR C C 1
ATOM 2666 O O . THR C 1 66 ? 49.494 71.898 35.160 1.00 56.08 81 THR C O 1
ATOM 2670 N N . LYS C 1 67 ? 50.087 69.847 34.418 1.00 56.06 82 LYS C N 1
ATOM 2671 C CA . LYS C 1 67 ? 51.497 69.999 34.772 1.00 49.81 82 LYS C CA 1
ATOM 2672 C C . LYS C 1 67 ? 52.234 71.073 33.983 1.00 51.50 82 LYS C C 1
ATOM 2673 O O . LYS C 1 67 ? 53.202 71.653 34.478 1.00 56.23 82 LYS C O 1
ATOM 2679 N N . ARG C 1 68 ? 51.786 71.338 32.759 1.00 47.81 83 ARG C N 1
ATOM 2680 C CA . ARG C 1 68 ? 52.436 72.343 31.914 1.00 55.09 83 ARG C CA 1
ATOM 2681 C C . ARG C 1 68 ? 51.819 73.727 32.081 1.00 58.77 83 ARG C C 1
ATOM 2682 O O . ARG C 1 68 ? 52.274 74.698 31.470 1.00 51.45 83 ARG C O 1
ATOM 2690 N N . LEU C 1 69 ? 50.778 73.813 32.903 1.00 62.95 84 LEU C N 1
ATOM 2691 C CA . LEU C 1 69 ? 50.092 75.083 33.130 1.00 58.65 84 LEU C CA 1
ATOM 2692 C C . LEU C 1 69 ? 50.725 75.838 34.297 1.00 51.23 84 LEU C C 1
ATOM 2693 O O . LEU C 1 69 ? 50.990 75.262 35.349 1.00 42.36 84 LEU C O 1
ATOM 2698 N N . SER C 1 70 ? 50.963 77.130 34.093 1.00 50.23 85 SER C N 1
ATOM 2699 C CA . SER C 1 70 ? 51.584 77.979 35.103 1.00 56.21 85 SER C CA 1
ATOM 2700 C C . SER C 1 70 ? 50.609 78.618 36.081 1.00 54.65 85 SER C C 1
ATOM 2701 O O . SER C 1 70 ? 49.719 79.377 35.687 1.00 50.08 85 SER C O 1
ATOM 2704 N N . LYS C 1 71 ? 50.801 78.316 37.361 1.00 53.14 86 LYS C N 1
ATOM 2705 C CA . LYS C 1 71 ? 49.964 78.861 38.412 1.00 49.31 86 LYS C CA 1
ATOM 2706 C C . LYS C 1 71 ? 50.068 80.392 38.399 1.00 58.49 86 LYS C C 1
ATOM 2707 O O . LYS C 1 71 ? 49.439 81.069 39.216 1.00 56.19 86 LYS C O 1
ATOM 2713 N N . GLU C 1 72 ? 50.865 80.944 37.489 1.00 54.43 87 GLU C N 1
ATOM 2714 C CA . GLU C 1 72 ? 51.000 82.394 37.418 1.00 61.61 87 GLU C CA 1
ATOM 2715 C C . GLU C 1 72 ? 49.904 83.021 36.569 1.00 56.58 87 GLU C C 1
ATOM 2716 O O . GLU C 1 72 ? 49.584 84.202 36.717 1.00 62.48 87 GLU C O 1
ATOM 2722 N N . LYS C 1 73 ? 49.336 82.234 35.667 1.00 58.19 88 LYS C N 1
ATOM 2723 C CA . LYS C 1 73 ? 48.277 82.734 34.798 1.00 51.60 88 LYS C CA 1
ATOM 2724 C C . LYS C 1 73 ? 46.907 82.429 35.390 1.00 45.90 88 LYS C C 1
ATOM 2725 O O . LYS C 1 73 ? 46.782 81.610 36.292 1.00 44.87 88 LYS C O 1
ATOM 2731 N N . VAL C 1 74 ? 45.878 83.104 34.899 1.00 52.13 89 VAL C N 1
ATOM 2732 C CA . VAL C 1 74 ? 44.530 82.860 35.392 1.00 53.44 89 VAL C CA 1
ATOM 2733 C C . VAL C 1 74 ? 43.823 81.909 34.441 1.00 51.56 89 VAL C C 1
ATOM 2734 O O . VAL C 1 74 ? 43.896 82.086 33.223 1.00 54.49 89 VAL C O 1
ATOM 2738 N N . ILE C 1 75 ? 43.151 80.897 34.991 1.00 50.00 90 ILE C N 1
ATOM 2739 C CA . ILE C 1 75 ? 42.434 79.925 34.162 1.00 43.02 90 ILE C CA 1
ATOM 2740 C C . ILE C 1 75 ? 40.994 80.364 33.898 1.00 44.50 90 ILE C C 1
ATOM 2741 O O . ILE C 1 75 ? 40.277 80.797 34.803 1.00 41.64 90 ILE C O 1
ATOM 2746 N N . ILE C 1 76 ? 40.593 80.251 32.639 1.00 39.17 91 ILE C N 1
ATOM 2747 C CA . ILE C 1 76 ? 39.255 80.599 32.200 1.00 39.93 91 ILE C CA 1
ATOM 2748 C C . ILE C 1 76 ? 38.670 79.338 31.582 1.00 43.81 91 ILE C C 1
ATOM 2749 O O . ILE C 1 76 ? 39.089 78.909 30.506 1.00 45.21 91 ILE C O 1
ATOM 2754 N N . THR C 1 77 ? 37.714 78.733 32.274 1.00 40.01 92 THR C N 1
ATOM 2755 C CA . THR C 1 77 ? 37.077 77.529 31.771 1.00 36.41 92 THR C CA 1
ATOM 2756 C C . THR C 1 77 ? 35.783 77.903 31.090 1.00 37.54 92 THR C C 1
ATOM 2757 O O . THR C 1 77 ? 35.157 78.900 31.445 1.00 34.51 92 THR C O 1
ATOM 2761 N N . TYR C 1 78 ? 35.379 77.085 30.124 1.00 41.48 93 TYR C N 1
ATOM 2762 C CA . TYR C 1 78 ? 34.129 77.302 29.412 1.00 44.66 93 TYR C CA 1
ATOM 2763 C C . TYR C 1 78 ? 33.604 75.988 28.863 1.00 44.48 93 TYR C C 1
ATOM 2764 O O . TYR C 1 78 ? 34.383 75.102 28.495 1.00 40.39 93 TYR C O 1
ATOM 2773 N N . CYS C 1 79 ? 32.277 75.874 28.833 1.00 48.63 94 CYS C N 1
ATOM 2774 C CA . CYS C 1 79 ? 31.573 74.688 28.342 1.00 51.95 94 CYS C CA 1
ATOM 2775 C C . CYS C 1 79 ? 30.647 75.140 27.191 1.00 47.19 94 CYS C C 1
ATOM 2776 O O . CYS C 1 79 ? 30.918 76.155 26.551 1.00 41.78 94 CYS C O 1
ATOM 2779 N N . TRP C 1 80 ? 29.565 74.405 26.935 1.00 44.46 95 TRP C N 1
ATOM 2780 C CA . TRP C 1 80 ? 28.640 74.737 25.852 1.00 41.72 95 TRP C CA 1
ATOM 2781 C C . TRP C 1 80 ? 27.912 76.070 25.990 1.00 42.53 95 TRP C C 1
ATOM 2782 O O . TRP C 1 80 ? 27.909 76.877 25.065 1.00 45.04 95 TRP C O 1
ATOM 2793 N N . GLY C 1 81 ? 27.280 76.295 27.135 1.00 47.01 96 GLY C N 1
ATOM 2794 C CA . GLY C 1 81 ? 26.557 77.537 27.338 1.00 43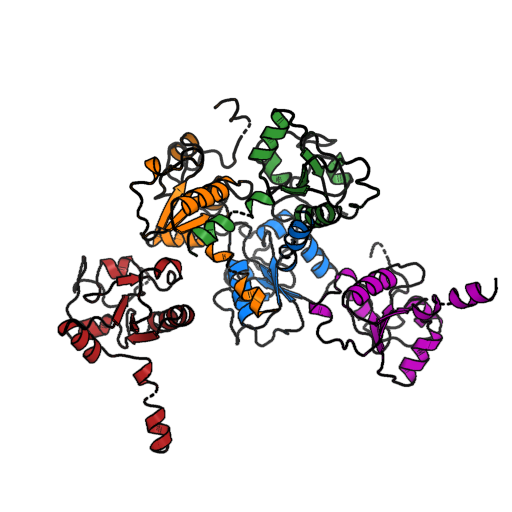.36 96 GLY C CA 1
ATOM 2795 C C . GLY C 1 81 ? 25.888 77.629 28.696 1.00 43.07 96 GLY C C 1
ATOM 2796 O O . GLY C 1 81 ? 26.262 76.911 29.621 1.00 51.56 96 GLY C O 1
ATOM 2797 N N . PRO C 1 82 ? 24.885 78.504 28.843 1.00 43.31 97 PRO C N 1
ATOM 2798 C CA . PRO C 1 82 ? 24.139 78.718 30.084 1.00 40.73 97 PRO C CA 1
ATOM 2799 C C . PRO C 1 82 ? 23.499 77.453 30.647 1.00 48.88 97 PRO C C 1
ATOM 2800 O O . PRO C 1 82 ? 23.243 77.358 31.846 1.00 55.29 97 PRO C O 1
ATOM 2804 N N . ALA C 1 83 ? 23.232 76.480 29.788 1.00 45.62 98 ALA C N 1
ATOM 2805 C CA . ALA C 1 83 ? 22.598 75.260 30.253 1.00 41.25 98 ALA C CA 1
ATOM 2806 C C . ALA C 1 83 ? 23.585 74.222 30.762 1.00 53.20 98 ALA C C 1
ATOM 2807 O O . ALA C 1 83 ? 23.179 73.193 31.305 1.00 58.16 98 ALA C O 1
ATOM 2809 N N . CYS C 1 84 ? 24.879 74.480 30.600 1.00 57.92 99 CYS C N 1
ATOM 2810 C CA . CYS C 1 84 ? 25.890 73.531 31.062 1.00 63.69 99 CYS C CA 1
ATOM 2811 C C . CYS C 1 84 ? 26.534 73.986 32.373 1.00 54.11 99 CYS C C 1
ATOM 2812 O O . CYS C 1 84 ? 26.633 75.176 32.651 1.00 54.84 99 CYS C O 1
ATOM 2815 N N . ASN C 1 85 ? 26.968 73.018 33.169 1.00 50.81 100 ASN C N 1
ATOM 2816 C CA . ASN C 1 85 ? 27.607 73.291 34.443 1.00 44.46 100 ASN C CA 1
ATOM 2817 C C . ASN C 1 85 ? 29.092 72.948 34.419 1.00 42.47 100 ASN C C 1
ATOM 2818 O O . ASN C 1 85 ? 29.803 73.160 35.398 1.00 43.73 100 ASN C O 1
ATOM 2823 N N . GLY C 1 86 ? 29.545 72.415 33.289 1.00 45.16 101 GLY C N 1
ATOM 2824 C CA . GLY C 1 86 ? 30.932 72.020 33.131 1.00 40.05 101 GLY C CA 1
ATOM 2825 C C . GLY C 1 86 ? 31.945 73.039 33.598 1.00 40.55 101 GLY C C 1
ATOM 2826 O O . GLY C 1 86 ? 32.812 72.734 34.423 1.00 44.61 101 GLY C O 1
ATOM 2827 N N . ALA C 1 87 ? 31.840 74.251 33.069 1.00 41.14 102 ALA C N 1
ATOM 2828 C CA . ALA C 1 87 ? 32.758 75.314 33.438 1.00 42.14 102 ALA C CA 1
ATOM 2829 C C . ALA C 1 87 ? 32.841 75.444 34.960 1.00 42.86 102 ALA C C 1
ATOM 2830 O O . ALA C 1 87 ? 33.933 75.582 35.524 1.00 36.16 102 ALA C O 1
ATOM 2832 N N . THR C 1 88 ? 31.688 75.375 35.621 1.00 35.12 103 THR C N 1
ATOM 2833 C CA . THR C 1 88 ? 31.635 75.486 37.075 1.00 30.41 103 THR C CA 1
ATOM 2834 C C . THR C 1 88 ? 32.371 74.335 37.762 1.00 35.31 103 THR C C 1
ATOM 2835 O O . THR C 1 88 ? 33.208 74.554 38.635 1.00 43.26 103 THR C O 1
ATOM 2839 N N . LYS C 1 89 ? 32.066 73.108 37.364 1.00 38.82 104 LYS C N 1
ATOM 2840 C CA . LYS C 1 89 ? 32.723 71.959 37.961 1.00 38.09 104 LYS C CA 1
ATOM 2841 C C . LYS C 1 89 ? 34.216 72.027 37.667 1.00 44.54 104 LYS C C 1
ATOM 2842 O O . LYS C 1 89 ? 35.041 71.703 38.522 1.00 40.58 104 LYS C O 1
ATOM 2848 N N . ALA C 1 90 ? 34.567 72.465 36.460 1.00 40.84 105 ALA C N 1
ATOM 2849 C CA . ALA C 1 90 ? 35.976 72.570 36.085 1.00 42.51 105 ALA C CA 1
ATOM 2850 C C . ALA C 1 90 ? 36.712 73.568 36.982 1.00 38.31 105 ALA C C 1
ATOM 2851 O O . ALA C 1 90 ? 37.848 73.325 37.397 1.00 34.88 105 ALA C O 1
ATOM 2853 N N . ALA C 1 91 ? 36.053 74.684 37.284 1.00 38.10 106 ALA C N 1
ATOM 2854 C CA . ALA C 1 91 ? 36.637 75.713 38.133 1.00 32.31 106 ALA C CA 1
ATOM 2855 C C . ALA C 1 91 ? 37.004 75.147 39.500 1.00 40.67 106 ALA C C 1
ATOM 2856 O O . ALA C 1 91 ? 38.064 75.445 40.040 1.00 44.94 106 ALA C O 1
ATOM 2858 N N . ALA C 1 92 ? 36.124 74.327 40.058 1.00 41.10 107 ALA C N 1
ATOM 2859 C CA . ALA C 1 92 ? 36.384 73.735 41.354 1.00 41.66 107 ALA C CA 1
ATOM 2860 C C . ALA C 1 92 ? 37.617 72.827 41.306 1.00 44.42 107 ALA C C 1
ATOM 2861 O O . ALA C 1 92 ? 38.466 72.890 42.195 1.00 41.85 107 ALA C O 1
ATOM 2863 N N . LYS C 1 93 ? 37.722 71.986 40.280 1.00 37.38 108 LYS C N 1
ATOM 2864 C CA . LYS C 1 93 ? 38.871 71.094 40.174 1.00 40.86 108 LYS C CA 1
ATOM 2865 C C . LYS C 1 93 ? 40.155 71.894 40.004 1.00 45.35 108 LYS C C 1
ATOM 2866 O O . LYS C 1 93 ? 41.191 71.561 40.585 1.00 40.54 108 LYS C O 1
ATOM 2872 N N . PHE C 1 94 ? 40.078 72.952 39.204 1.00 46.94 109 PHE C N 1
ATOM 2873 C CA . PHE C 1 94 ? 41.230 73.814 38.963 1.00 52.76 109 PHE C CA 1
ATOM 2874 C C . PHE C 1 94 ? 41.643 74.569 40.242 1.00 49.70 109 PHE C C 1
ATOM 2875 O O . PHE C 1 94 ? 42.831 74.729 40.513 1.00 49.40 109 PHE C O 1
ATOM 2883 N N . ALA C 1 95 ? 40.669 75.026 41.025 1.00 40.86 110 ALA C N 1
ATOM 2884 C CA . ALA C 1 95 ? 40.981 75.739 42.260 1.00 47.77 110 ALA C CA 1
ATOM 2885 C C . ALA C 1 95 ? 41.526 74.749 43.283 1.00 47.57 110 ALA C C 1
ATOM 2886 O O . ALA C 1 95 ? 42.330 75.100 44.146 1.00 43.95 110 ALA C O 1
ATOM 2888 N N . GLN C 1 96 ? 41.074 73.506 43.184 1.00 47.44 111 GLN C N 1
ATOM 2889 C CA . GLN C 1 96 ? 41.525 72.475 44.103 1.00 48.76 111 GLN C CA 1
ATOM 2890 C C . GLN C 1 96 ? 43.011 72.210 43.841 1.00 52.64 111 GLN C C 1
ATOM 2891 O O . GLN C 1 96 ? 43.756 71.825 44.740 1.00 43.43 111 GLN C O 1
ATOM 2897 N N . LEU C 1 97 ? 43.428 72.433 42.599 1.00 48.24 112 LEU C N 1
ATOM 2898 C CA . LEU C 1 97 ? 44.806 72.229 42.189 1.00 48.40 112 LEU C CA 1
ATOM 2899 C C . LEU C 1 97 ? 45.669 73.448 42.483 1.00 51.25 112 LEU C C 1
ATOM 2900 O O . LEU C 1 97 ? 46.765 73.589 41.943 1.00 58.44 112 LEU C O 1
ATOM 2905 N N . GLY C 1 98 ? 45.168 74.335 43.331 1.00 51.57 113 GLY C N 1
ATOM 2906 C CA . GLY C 1 98 ? 45.922 75.522 43.677 1.00 48.37 113 GLY C CA 1
ATOM 2907 C C . GLY C 1 98 ? 45.960 76.600 42.612 1.00 46.10 113 GLY C C 1
ATOM 2908 O O . GLY C 1 98 ? 46.740 77.543 42.732 1.00 47.37 113 GLY C O 1
ATOM 2909 N N . PHE C 1 99 ? 45.140 76.471 41.571 1.00 41.47 114 PHE C N 1
ATOM 2910 C CA . PHE C 1 99 ? 45.110 77.484 40.515 1.00 48.63 114 PHE C CA 1
ATOM 2911 C C . PHE C 1 99 ? 44.146 78.624 40.847 1.00 52.33 114 PHE C C 1
ATOM 2912 O O . PHE C 1 99 ? 43.318 78.531 41.754 1.00 55.74 114 PHE C O 1
ATOM 2920 N N . ARG C 1 100 ? 44.268 79.703 40.085 1.00 53.84 115 ARG C N 1
ATOM 2921 C CA . ARG C 1 100 ? 43.416 80.876 40.224 1.00 45.35 115 ARG C CA 1
ATOM 2922 C C . ARG C 1 100 ? 42.525 80.736 38.994 1.00 50.95 115 ARG C C 1
ATOM 2923 O O . ARG C 1 100 ? 43.005 80.792 37.851 1.00 42.06 115 ARG C O 1
ATOM 2931 N N . VAL C 1 101 ? 41.231 80.543 39.215 1.00 46.24 116 VAL C N 1
ATOM 2932 C CA . VAL C 1 101 ? 40.332 80.327 38.090 1.00 45.74 116 VAL C CA 1
ATOM 2933 C C . VAL C 1 101 ? 39.052 81.148 38.057 1.00 43.04 116 VAL C C 1
ATOM 2934 O O . VAL C 1 101 ? 38.570 81.630 39.082 1.00 41.34 116 VAL C O 1
ATOM 2938 N N . LYS C 1 102 ? 38.517 81.285 36.851 1.00 31.51 117 LYS C N 1
ATOM 2939 C CA . LYS C 1 102 ? 37.276 81.997 36.599 1.00 47.01 117 LYS C CA 1
ATOM 2940 C C . LYS C 1 102 ? 36.490 81.213 35.532 1.00 48.22 117 LYS C C 1
ATOM 2941 O O . LYS C 1 102 ? 37.084 80.667 34.594 1.00 40.60 117 LYS C O 1
ATOM 2947 N N . GLU C 1 103 ? 35.166 81.149 35.678 1.00 43.11 118 GLU C N 1
ATOM 2948 C CA . GLU C 1 103 ? 34.328 80.451 34.704 1.00 39.57 118 GLU C CA 1
ATOM 2949 C C . GLU C 1 103 ? 33.773 81.466 33.700 1.00 44.12 118 GLU C C 1
ATOM 2950 O O . GLU C 1 103 ? 33.484 82.610 34.055 1.00 45.53 118 GLU C O 1
ATOM 2956 N N . LEU C 1 104 ? 33.655 81.058 32.440 1.00 42.92 119 LEU C N 1
ATOM 2957 C CA . LEU C 1 104 ? 33.145 81.941 31.394 1.00 44.22 119 LEU C CA 1
ATOM 2958 C C . LEU C 1 104 ? 31.656 81.741 31.208 1.00 49.33 119 LEU C C 1
ATOM 2959 O O . LEU C 1 104 ? 31.214 80.690 30.751 1.00 56.13 119 LEU C O 1
ATOM 2964 N N . ILE C 1 105 ? 30.876 82.749 31.558 1.00 51.70 120 ILE C N 1
ATOM 2965 C CA . ILE C 1 105 ? 29.444 82.630 31.398 1.00 56.49 120 ILE C CA 1
ATOM 2966 C C . ILE C 1 105 ? 29.117 82.838 29.933 1.00 56.09 120 ILE C C 1
ATOM 2967 O O . ILE C 1 105 ? 29.732 83.661 29.258 1.00 59.89 120 ILE C O 1
ATOM 2972 N N . GLY C 1 106 ? 28.152 82.077 29.441 1.00 48.81 121 GLY C N 1
ATOM 2973 C CA . GLY C 1 106 ? 27.782 82.199 28.051 1.00 41.13 121 GLY C CA 1
ATOM 2974 C C . GLY C 1 106 ? 28.324 81.038 27.248 1.00 45.21 121 GLY C C 1
ATOM 2975 O O . GLY C 1 106 ? 27.719 80.641 26.253 1.00 51.85 121 GLY C O 1
ATOM 2976 N N . GLY C 1 107 ? 29.460 80.490 27.672 1.00 42.33 122 GLY C N 1
ATOM 2977 C CA . GLY C 1 107 ? 30.050 79.372 26.952 1.00 43.60 122 GLY C CA 1
ATOM 2978 C C . GLY C 1 107 ? 30.350 79.724 25.504 1.00 47.17 122 GLY C C 1
ATOM 2979 O O . GLY C 1 107 ? 30.195 80.875 25.092 1.00 49.56 122 GLY C O 1
ATOM 2980 N N . ILE C 1 108 ? 30.770 78.739 24.718 1.00 40.90 123 ILE C N 1
ATOM 2981 C CA . ILE C 1 108 ? 31.089 78.995 23.323 1.00 42.56 123 ILE C CA 1
ATOM 2982 C C . ILE C 1 108 ? 29.830 79.326 22.527 1.00 42.47 123 ILE C C 1
ATOM 2983 O O . ILE C 1 108 ? 29.903 79.853 21.413 1.00 39.51 123 ILE C O 1
ATOM 2988 N N . GLU C 1 109 ? 28.675 79.021 23.111 1.00 45.33 124 GLU C N 1
ATOM 2989 C CA . GLU C 1 109 ? 27.400 79.295 22.464 1.00 42.90 124 GLU C CA 1
ATOM 2990 C C . GLU C 1 109 ? 27.222 80.797 22.239 1.00 48.78 124 GLU C C 1
ATOM 2991 O O . GLU C 1 109 ? 26.894 81.232 21.136 1.00 46.27 124 GLU C O 1
ATOM 2997 N N . TYR C 1 110 ? 27.438 81.594 23.277 1.00 40.55 125 TYR C N 1
ATOM 2998 C CA . TYR C 1 110 ? 27.279 83.025 23.116 1.00 47.84 125 TYR C CA 1
ATOM 2999 C C . TYR C 1 110 ? 28.488 83.690 22.476 1.00 51.24 125 TYR C C 1
ATOM 3000 O O . TYR C 1 110 ? 28.385 84.800 21.950 1.00 47.21 125 TYR C O 1
ATOM 3009 N N . TRP C 1 111 ? 29.626 82.997 22.505 1.00 54.14 126 TRP C N 1
ATOM 3010 C CA . TRP C 1 111 ? 30.841 83.506 21.877 1.00 53.04 126 TRP C CA 1
ATOM 3011 C C . TRP C 1 111 ? 30.537 83.580 20.386 1.00 54.96 126 TRP C C 1
ATOM 3012 O O . TRP C 1 111 ? 31.024 84.463 19.687 1.00 56.49 126 TRP C O 1
ATOM 3023 N N . ARG C 1 112 ? 29.721 82.652 19.900 1.00 50.24 127 ARG C N 1
ATOM 3024 C CA . ARG C 1 112 ? 29.365 82.670 18.495 1.00 53.28 127 ARG C CA 1
ATOM 3025 C C . ARG C 1 112 ? 28.205 83.619 18.247 1.00 52.39 127 ARG C C 1
ATOM 3026 O O . ARG C 1 112 ? 28.249 84.412 17.315 1.00 63.05 127 ARG C O 1
ATOM 3034 N N . LYS C 1 113 ? 27.167 83.547 19.074 1.00 55.84 128 LYS C N 1
ATOM 3035 C CA . LYS C 1 113 ? 26.018 84.433 18.908 1.00 56.92 128 LYS C CA 1
ATOM 3036 C C . LYS C 1 113 ? 26.491 85.878 18.947 1.00 60.40 128 LYS C C 1
ATOM 3037 O O . LYS C 1 113 ? 25.777 86.789 18.534 1.00 62.51 128 LYS C O 1
ATOM 3043 N N . GLU C 1 114 ? 27.697 86.083 19.457 1.00 53.65 129 GLU C N 1
ATOM 3044 C CA . GLU C 1 114 ? 28.249 87.420 19.536 1.00 56.13 129 GLU C CA 1
ATOM 3045 C C . GLU C 1 114 ? 29.320 87.652 18.472 1.00 60.27 129 GLU C C 1
ATOM 3046 O O . GLU C 1 114 ? 30.331 88.311 18.712 1.00 63.07 129 GLU C O 1
ATOM 3052 N N . ASN C 1 115 ? 29.067 87.099 17.288 1.00 60.68 130 ASN C N 1
ATOM 3053 C CA . ASN C 1 115 ? 29.954 87.223 16.135 1.00 60.35 130 ASN C CA 1
ATOM 3054 C C . ASN C 1 115 ? 31.425 86.957 16.461 1.00 61.61 130 ASN C C 1
ATOM 3055 O O . ASN C 1 115 ? 32.310 87.683 16.011 1.00 66.27 130 ASN C O 1
ATOM 3060 N N . GLY C 1 116 ? 31.684 85.915 17.243 1.00 57.91 131 GLY C N 1
ATOM 3061 C CA . GLY C 1 116 ? 33.052 85.572 17.586 1.00 53.40 131 GLY C CA 1
ATOM 3062 C C . GLY C 1 116 ? 33.556 84.524 16.612 1.00 63.09 131 GLY C C 1
ATOM 3063 O O . GLY C 1 116 ? 32.783 83.678 16.156 1.00 56.56 131 GLY C O 1
ATOM 3064 N N . GLU C 1 117 ? 34.843 84.571 16.277 1.00 66.40 132 GLU C N 1
ATOM 3065 C CA . GLU C 1 117 ? 35.405 83.598 15.340 1.00 69.17 132 GLU C CA 1
ATOM 3066 C C . GLU C 1 117 ? 35.830 82.329 16.063 1.00 64.29 132 GLU C C 1
ATOM 3067 O O . GLU C 1 117 ? 36.235 82.369 17.227 1.00 62.35 132 GLU C O 1
ATOM 3073 N N . VAL C 1 118 ? 35.741 81.204 15.364 1.00 57.86 133 VAL C N 1
ATOM 3074 C CA . VAL C 1 118 ? 36.111 79.921 15.946 1.00 58.84 133 VAL C CA 1
ATOM 3075 C C . VAL C 1 118 ? 37.067 79.136 15.062 1.00 59.80 133 VAL C C 1
ATOM 3076 O O . VAL C 1 118 ? 37.080 79.301 13.844 1.00 57.94 133 VAL C O 1
ATOM 3080 N N . GLU C 1 119 ? 37.865 78.281 15.694 1.00 62.25 134 GLU C N 1
ATOM 3081 C CA . GLU C 1 119 ? 38.824 77.439 14.987 1.00 62.09 134 GLU C CA 1
ATOM 3082 C C . GLU C 1 119 ? 38.386 75.986 15.114 1.00 62.77 134 GLU C C 1
ATOM 3083 O O . GLU C 1 119 ? 37.663 75.628 16.044 1.00 66.39 134 GLU C O 1
ATOM 3089 N N . GLY C 1 120 ? 38.822 75.149 14.180 1.00 59.29 135 GLY C N 1
ATOM 3090 C CA . GLY C 1 120 ? 38.456 73.748 14.232 1.00 56.18 135 GLY C CA 1
ATOM 3091 C C . GLY C 1 120 ? 38.226 73.132 12.869 1.00 62.82 135 GLY C C 1
ATOM 3092 O O . GLY C 1 120 ? 38.546 73.726 11.839 1.00 67.41 135 GLY C O 1
ATOM 3093 N N . THR C 1 121 ? 37.659 71.934 12.860 1.00 61.23 136 THR C N 1
ATOM 3094 C CA . THR C 1 121 ? 37.396 71.234 11.614 1.00 62.00 136 THR C CA 1
ATOM 3095 C C . THR C 1 121 ? 36.139 71.735 10.908 1.00 57.84 136 THR C C 1
ATOM 3096 O O . THR C 1 121 ? 36.135 71.908 9.690 1.00 57.27 136 THR C O 1
ATOM 3100 N N . LEU C 1 122 ? 35.081 71.971 11.678 1.00 49.35 137 LEU C N 1
ATOM 3101 C CA . LEU C 1 122 ? 33.815 72.426 11.116 1.00 51.02 137 LEU C CA 1
ATOM 3102 C C . LEU C 1 122 ? 33.559 73.909 11.325 1.00 54.33 137 LEU C C 1
ATOM 3103 O O . LEU C 1 122 ? 32.640 74.474 10.731 1.00 56.69 137 LEU C O 1
ATOM 3108 N N . GLY C 1 123 ? 34.357 74.532 12.184 1.00 55.19 138 GLY C N 1
ATOM 3109 C CA . GLY C 1 123 ? 34.194 75.951 12.447 1.00 53.28 138 GLY C CA 1
ATOM 3110 C C . GLY C 1 123 ? 32.764 76.364 12.742 1.00 60.18 138 GLY C C 1
ATOM 3111 O O . GLY C 1 123 ? 32.111 75.793 13.616 1.00 64.54 138 GLY C O 1
ATOM 3112 N N . ALA C 1 124 ? 32.272 77.358 12.007 1.00 61.87 139 ALA C N 1
ATOM 3113 C CA . ALA C 1 124 ? 30.917 77.865 12.197 1.00 57.85 139 ALA C CA 1
ATOM 3114 C C . ALA C 1 124 ? 29.861 76.876 11.728 1.00 58.98 139 ALA C C 1
ATOM 3115 O O . ALA C 1 124 ? 28.665 77.133 11.848 1.00 58.53 139 ALA C O 1
ATOM 3117 N N . LYS C 1 125 ? 30.294 75.749 11.181 1.00 62.31 140 LYS C N 1
ATOM 3118 C CA . LYS C 1 125 ? 29.339 74.754 10.727 1.00 67.14 140 LYS C CA 1
ATOM 3119 C C . LYS C 1 125 ? 29.019 73.762 11.832 1.00 65.31 140 LYS C C 1
ATOM 3120 O O . LYS C 1 125 ? 28.087 72.970 11.702 1.00 66.89 140 LYS C O 1
ATOM 3126 N N . ALA C 1 126 ? 29.780 73.808 12.923 1.00 54.51 141 ALA C N 1
ATOM 3127 C CA . ALA C 1 126 ? 29.542 72.896 14.042 1.00 58.78 141 ALA C CA 1
ATOM 3128 C C . ALA C 1 126 ? 28.208 73.206 14.719 1.00 58.99 141 ALA C C 1
ATOM 3129 O O . ALA C 1 126 ? 27.706 74.327 14.626 1.00 59.63 141 ALA C O 1
ATOM 3131 N N . ASP C 1 127 ? 27.629 72.211 15.388 1.00 60.21 142 ASP C N 1
ATOM 3132 C CA . ASP C 1 127 ? 26.356 72.409 16.078 1.00 55.74 142 ASP C CA 1
ATOM 3133 C C . ASP C 1 127 ? 26.530 73.494 17.126 1.00 51.87 142 ASP C C 1
ATOM 3134 O O . ASP C 1 127 ? 27.598 73.621 17.719 1.00 50.02 142 ASP C O 1
ATOM 3139 N N . LEU C 1 128 ? 25.481 74.272 17.363 1.00 51.30 143 LEU C N 1
ATOM 3140 C CA . LEU C 1 128 ? 25.567 75.341 18.351 1.00 56.65 143 LEU C CA 1
ATOM 3141 C C . LEU C 1 128 ? 25.352 74.821 19.769 1.00 51.10 143 LEU C C 1
ATOM 3142 O O . LEU C 1 128 ? 26.021 75.260 20.707 1.00 46.08 143 LEU C O 1
ATOM 3147 N N . PHE C 1 129 ? 24.417 73.887 19.917 1.00 43.58 144 PHE C N 1
ATOM 3148 C CA . PHE C 1 129 ? 24.109 73.320 21.222 1.00 45.57 144 PHE C CA 1
ATOM 3149 C C . PHE C 1 129 ? 24.544 71.858 21.349 1.00 49.73 144 PHE C C 1
ATOM 3150 O O . PHE C 1 129 ? 24.778 71.168 20.351 1.00 45.84 144 PHE C O 1
ATOM 3158 N N . TRP C 1 130 ? 24.639 71.396 22.593 1.00 49.43 145 TRP C N 1
ATOM 3159 C CA . TRP C 1 130 ? 25.001 70.018 22.899 1.00 47.05 145 TRP C CA 1
ATOM 3160 C C . TRP C 1 130 ? 23.821 69.141 22.469 1.00 46.50 145 TRP C C 1
ATOM 3161 O O . TRP C 1 130 ? 22.668 69.492 22.714 1.00 45.34 145 TRP C O 1
ATOM 3172 N N . ASN C 1 131 ? 24.108 68.013 21.823 1.00 46.14 146 ASN C N 1
ATOM 3173 C CA . ASN C 1 131 ? 23.061 67.110 21.345 1.00 47.23 146 ASN C CA 1
ATOM 3174 C C . ASN C 1 131 ? 22.922 65.905 22.264 1.00 48.33 146 ASN C C 1
ATOM 3175 O O . ASN C 1 131 ? 23.752 64.996 22.257 1.00 51.44 146 ASN C O 1
ATOM 3188 N N . LYS C 1 133 ? 20.902 63.413 22.159 1.00 56.54 148 LYS C N 1
ATOM 3189 C CA . LYS C 1 133 ? 20.742 62.164 21.427 1.00 55.45 148 LYS C CA 1
ATOM 3190 C C . LYS C 1 133 ? 21.979 61.623 20.713 1.00 57.93 148 LYS C C 1
ATOM 3191 O O . LYS C 1 133 ? 22.030 60.437 20.393 1.00 60.76 148 LYS C O 1
ATOM 3197 N N . LYS C 1 134 ? 22.973 62.467 20.459 1.00 59.47 149 LYS C N 1
ATOM 3198 C CA . LYS C 1 134 ? 24.186 62.000 19.788 1.00 64.55 149 LYS C CA 1
ATOM 3199 C C . LYS C 1 134 ? 24.979 61.052 20.685 1.00 75.27 149 LYS C C 1
ATOM 3200 O O . LYS C 1 134 ? 25.092 61.276 21.893 1.00 74.66 149 LYS C O 1
ATOM 3206 N N . GLU C 1 135 ? 25.523 59.992 20.091 1.00 81.86 150 GLU C N 1
ATOM 3207 C CA . GLU C 1 135 ? 26.318 59.019 20.841 1.00 87.86 150 GLU C CA 1
ATOM 3208 C C . GLU C 1 135 ? 27.788 59.438 20.873 1.00 92.64 150 GLU C C 1
ATOM 3209 O O . GLU C 1 135 ? 28.584 58.915 21.659 1.00 94.38 150 GLU C O 1
ATOM 3215 N N . ALA D 1 1 ? -17.288 76.697 73.952 1.00 50.59 16 ALA D N 1
ATOM 3216 C CA . ALA D 1 1 ? -16.295 76.265 74.978 1.00 61.47 16 ALA D CA 1
ATOM 3217 C C . ALA D 1 1 ? -16.583 76.930 76.327 1.00 57.34 16 ALA D C 1
ATOM 3218 O O . ALA D 1 1 ? -17.491 77.756 76.430 1.00 58.21 16 ALA D O 1
ATOM 3220 N N . ASN D 1 2 ? -15.819 76.566 77.359 1.00 50.77 17 ASN D N 1
ATOM 3221 C CA . ASN D 1 2 ? -16.011 77.145 78.689 1.00 54.26 17 ASN D CA 1
ATOM 3222 C C . ASN D 1 2 ? -15.425 78.552 78.741 1.00 47.04 17 ASN D C 1
ATOM 3223 O O . ASN D 1 2 ? -14.498 78.870 77.997 1.00 51.17 17 ASN D O 1
ATOM 3228 N N . PRO D 1 3 ? -15.958 79.409 79.627 1.00 46.71 18 PRO D N 1
ATOM 3229 C CA . PRO D 1 3 ? -15.510 80.796 79.792 1.00 50.02 18 PRO D CA 1
ATOM 3230 C C . PRO D 1 3 ? -14.002 81.058 79.713 1.00 43.94 18 PRO D C 1
ATOM 3231 O O . PRO D 1 3 ? -13.566 81.971 79.013 1.00 37.76 18 PRO D O 1
ATOM 3235 N N . ASN D 1 4 ? -13.209 80.266 80.423 1.00 42.49 19 ASN D N 1
ATOM 3236 C CA . ASN D 1 4 ? -11.761 80.450 80.410 1.00 47.17 19 ASN D CA 1
ATOM 3237 C C . ASN D 1 4 ? -11.148 80.270 79.028 1.00 49.44 19 ASN D C 1
ATOM 3238 O O . ASN D 1 4 ? -10.368 81.112 78.571 1.00 45.43 19 ASN D O 1
ATOM 3243 N N . GLU D 1 5 ? -11.508 79.176 78.364 1.00 47.37 20 GLU D N 1
ATOM 3244 C CA . GLU D 1 5 ? -10.997 78.888 77.034 1.00 43.36 20 GLU D CA 1
ATOM 3245 C C . GLU D 1 5 ? -11.546 79.893 76.021 1.00 41.66 20 GLU D C 1
ATOM 3246 O O . GLU D 1 5 ? -10.885 80.218 75.036 1.00 38.11 20 GLU D O 1
ATOM 3252 N N . ALA D 1 6 ? -12.753 80.388 76.274 1.00 38.21 21 ALA D N 1
ATOM 3253 C CA . ALA D 1 6 ? -13.381 81.361 75.388 1.00 35.96 21 ALA D CA 1
ATOM 3254 C C . ALA D 1 6 ? -12.673 82.711 75.459 1.00 38.15 21 ALA D C 1
ATOM 3255 O O . ALA D 1 6 ? -12.417 83.341 74.426 1.00 38.57 21 ALA D O 1
ATOM 3257 N N . TYR D 1 7 ? -12.350 83.145 76.677 1.00 34.16 22 TYR D N 1
ATOM 3258 C CA . TYR D 1 7 ? -11.671 84.423 76.891 1.00 35.35 22 TYR D CA 1
ATOM 3259 C C . TYR D 1 7 ? -10.365 84.489 76.107 1.00 32.07 22 TYR D C 1
ATOM 3260 O O . TYR D 1 7 ? -10.116 85.454 75.380 1.00 35.46 22 TYR D O 1
ATOM 3269 N N . ARG D 1 8 ? -9.539 83.460 76.279 1.00 32.20 23 ARG D N 1
ATOM 3270 C CA . ARG D 1 8 ? -8.248 83.351 75.604 1.00 37.61 23 ARG D CA 1
ATOM 3271 C C . ARG D 1 8 ? -8.413 83.475 74.094 1.00 36.50 23 ARG D C 1
ATOM 3272 O O . ARG D 1 8 ? -7.615 84.137 73.421 1.00 43.45 23 ARG D O 1
ATOM 3280 N N . HIS D 1 9 ? -9.452 82.826 73.573 1.00 30.91 24 HIS D N 1
ATOM 3281 C CA . HIS D 1 9 ? -9.739 82.832 72.138 1.00 38.51 24 HIS D CA 1
ATOM 3282 C C . HIS D 1 9 ? -10.085 84.221 71.585 1.00 32.01 24 HIS D C 1
ATOM 3283 O O . HIS D 1 9 ? -9.432 84.704 70.668 1.00 35.35 24 HIS D O 1
ATOM 3290 N N . TYR D 1 10 ? -11.106 84.861 72.138 1.00 28.34 25 TYR D N 1
ATOM 3291 C CA . TYR D 1 10 ? -11.494 86.178 71.658 1.00 39.98 25 TYR D CA 1
ATOM 3292 C C . TYR D 1 10 ? -10.369 87.197 71.845 1.00 38.89 25 TYR D C 1
ATOM 3293 O O . TYR D 1 10 ? -10.110 88.029 70.972 1.00 34.13 25 TYR D O 1
ATOM 3310 N N . LYS D 1 12 ? -7.176 86.620 71.873 1.00 35.89 27 LYS D N 1
ATOM 3311 C CA . LYS D 1 12 ? -6.089 86.345 70.923 1.00 36.13 27 LYS D CA 1
ATOM 3312 C C . LYS D 1 12 ? -6.460 86.872 69.534 1.00 29.34 27 LYS D C 1
ATOM 3313 O O . LYS D 1 12 ? -5.630 87.423 68.818 1.00 30.09 27 LYS D O 1
ATOM 3319 N N . LYS D 1 13 ? -7.722 86.703 69.168 1.00 33.11 28 LYS D N 1
ATOM 3320 C CA . LYS D 1 13 ? -8.212 87.164 67.883 1.00 33.36 28 LYS D CA 1
ATOM 3321 C C . LYS D 1 13 ? -8.028 88.682 67.782 1.00 40.05 28 LYS D C 1
ATOM 3322 O O . LYS D 1 13 ? -7.493 89.188 66.794 1.00 36.42 28 LYS D O 1
ATOM 3328 N N . LEU D 1 14 ? -8.459 89.403 68.813 1.00 39.56 29 LEU D N 1
ATOM 3329 C CA . LEU D 1 14 ? -8.330 90.856 68.824 1.00 46.59 29 LEU D CA 1
ATOM 3330 C C . LEU D 1 14 ? -6.872 91.314 68.775 1.00 41.77 29 LEU D C 1
ATOM 3331 O O . LEU D 1 14 ? -6.587 92.431 68.350 1.00 42.93 29 LEU D O 1
ATOM 3336 N N . SER D 1 15 ? -5.944 90.463 69.199 1.00 43.65 30 SER D N 1
ATOM 3337 C CA . SER D 1 15 ? -4.538 90.856 69.188 1.00 41.67 30 SER D CA 1
ATOM 3338 C C . SER D 1 15 ? -3.927 90.853 67.784 1.00 45.16 30 SER D C 1
ATOM 3339 O O . SER D 1 15 ? -2.808 91.330 67.595 1.00 45.77 30 SER D O 1
ATOM 3342 N N . TYR D 1 16 ? -4.661 90.325 66.805 1.00 34.80 31 TYR D N 1
ATOM 3343 C CA . TYR D 1 16 ? -4.178 90.270 65.428 1.00 34.66 31 TYR D CA 1
ATOM 3344 C C . TYR D 1 16 ? -4.996 91.140 64.475 1.00 37.23 31 TYR D C 1
ATOM 3345 O O . TYR D 1 16 ? -4.699 91.215 63.281 1.00 34.84 31 TYR D O 1
ATOM 3354 N N . GLU D 1 17 ? -6.023 91.800 64.998 1.00 38.55 32 GLU D N 1
ATOM 3355 C CA . GLU D 1 17 ? -6.851 92.639 64.157 1.00 39.72 32 GLU D CA 1
ATOM 3356 C C . GLU D 1 17 ? -7.238 93.974 64.758 1.00 37.97 32 GLU D C 1
ATOM 3357 O O . GLU D 1 17 ? -7.011 94.239 65.935 1.00 43.61 32 GLU D O 1
ATOM 3363 N N . THR D 1 18 ? -7.794 94.830 63.913 1.00 46.24 33 THR D N 1
ATOM 3364 C CA . THR D 1 18 ? -8.252 96.150 64.321 1.00 44.57 33 THR D CA 1
ATOM 3365 C C . THR D 1 18 ? -9.361 96.550 63.350 1.00 41.93 33 THR D C 1
ATOM 3366 O O . THR D 1 18 ? -9.241 96.353 62.141 1.00 50.42 33 THR D O 1
ATOM 3370 N N . ASP D 1 19 ? -10.457 97.085 63.874 1.00 48.74 34 ASP D N 1
ATOM 3371 C CA . ASP D 1 19 ? -11.565 97.459 63.007 1.00 48.22 34 ASP D CA 1
ATOM 3372 C C . ASP D 1 19 ? -11.555 98.930 62.632 1.00 44.54 34 ASP D C 1
ATOM 3373 O O . ASP D 1 19 ? -10.715 99.706 63.095 1.00 39.73 34 ASP D O 1
ATOM 3378 N N . ILE D 1 20 ? -12.505 99.296 61.781 1.00 40.39 35 ILE D N 1
ATOM 3379 C CA . ILE D 1 20 ? -12.640 100.656 61.304 1.00 31.01 35 ILE D CA 1
ATOM 3380 C C . ILE D 1 20 ? -12.751 101.647 62.449 1.00 37.80 35 ILE D C 1
ATOM 3381 O O . ILE D 1 20 ? -12.065 102.670 62.464 1.00 38.72 35 ILE D O 1
ATOM 3386 N N . ALA D 1 21 ? -13.624 101.345 63.403 1.00 35.12 36 ALA D N 1
ATOM 3387 C CA . ALA D 1 21 ? -13.831 102.227 64.540 1.00 38.81 36 ALA D CA 1
ATOM 3388 C C . ALA D 1 21 ? -12.528 102.601 65.237 1.00 40.32 36 ALA D C 1
ATOM 3389 O O . ALA D 1 21 ? -12.209 103.787 65.363 1.00 45.02 36 ALA D O 1
ATOM 3391 N N . ASP D 1 22 ? -11.779 101.595 65.689 1.00 37.37 37 ASP D N 1
ATOM 3392 C CA . ASP D 1 22 ? -10.513 101.838 66.379 1.00 39.21 37 ASP D CA 1
ATOM 3393 C C . ASP D 1 22 ? -9.512 102.592 65.488 1.00 43.77 37 ASP D C 1
ATOM 3394 O O . ASP D 1 22 ? -8.823 103.497 65.962 1.00 41.40 37 ASP D O 1
ATOM 3399 N N . LEU D 1 23 ? -9.434 102.232 64.205 1.00 42.43 38 LEU D N 1
ATOM 3400 C CA . LEU D 1 23 ? -8.504 102.903 63.294 1.00 40.10 38 LEU D CA 1
ATOM 3401 C C . LEU D 1 23 ? -8.846 104.389 63.158 1.00 43.74 38 LEU D C 1
ATOM 3402 O O . LEU D 1 23 ? -7.951 105.237 63.202 1.00 41.07 38 LEU D O 1
ATOM 3407 N N . SER D 1 24 ? -10.136 104.707 63.012 1.00 40.63 39 SER D N 1
ATOM 3408 C CA . SER D 1 24 ? -10.549 106.107 62.859 1.00 45.36 39 SER D CA 1
ATOM 3409 C C . SER D 1 24 ? -10.190 106.930 64.086 1.00 43.24 39 SER D C 1
ATOM 3410 O O . SER D 1 24 ? -9.848 108.111 63.982 1.00 42.42 39 SER D O 1
ATOM 3413 N N . ILE D 1 25 ? -10.267 106.303 65.250 1.00 38.35 40 ILE D N 1
ATOM 3414 C CA . ILE D 1 25 ? -9.923 106.993 66.470 1.00 37.23 40 ILE D CA 1
ATOM 3415 C C . ILE D 1 25 ? -8.440 107.332 66.454 1.00 38.66 40 ILE D C 1
ATOM 3416 O O . ILE D 1 25 ? -8.064 108.471 66.701 1.00 42.72 40 ILE D O 1
ATOM 3421 N N . ASP D 1 26 ? -7.596 106.350 66.152 1.00 35.75 41 ASP D N 1
ATOM 3422 C CA . ASP D 1 26 ? -6.163 106.597 66.122 1.00 40.04 41 ASP D CA 1
ATOM 3423 C C . ASP D 1 26 ? -5.767 107.693 65.147 1.00 37.74 41 ASP D C 1
ATOM 3424 O O . ASP D 1 26 ? -4.898 108.511 65.453 1.00 36.40 41 ASP D O 1
ATOM 3429 N N . ILE D 1 27 ? -6.391 107.697 63.970 1.00 37.45 42 ILE D N 1
ATOM 3430 C CA . ILE D 1 27 ? -6.092 108.706 62.963 1.00 36.79 42 ILE D CA 1
ATOM 3431 C C . ILE D 1 27 ? -6.609 110.066 63.427 1.00 36.81 42 ILE D C 1
ATOM 3432 O O . ILE D 1 27 ? -5.895 111.068 63.372 1.00 37.00 42 ILE D O 1
ATOM 3437 N N . LYS D 1 28 ? -7.844 110.097 63.913 1.00 43.30 43 LYS D N 1
ATOM 3438 C CA . LYS D 1 28 ? -8.421 111.352 64.379 1.00 49.64 43 LYS D CA 1
ATOM 3439 C C . LYS D 1 28 ? -7.622 111.952 65.529 1.00 47.72 43 LYS D C 1
ATOM 3440 O O . LYS D 1 28 ? -7.404 113.161 65.562 1.00 49.52 43 LYS D O 1
ATOM 3446 N N . LYS D 1 29 ? -7.180 111.113 66.463 1.00 42.95 44 LYS D N 1
ATOM 3447 C CA . LYS D 1 29 ? -6.408 111.596 67.601 1.00 43.88 44 LYS D CA 1
ATOM 3448 C C . LYS D 1 29 ? -4.930 111.780 67.275 1.00 40.56 44 LYS D C 1
ATOM 3449 O O . LYS D 1 29 ? -4.156 112.243 68.112 1.00 50.18 44 LYS D O 1
ATOM 3455 N N . GLY D 1 30 ? -4.540 111.408 66.063 1.00 40.67 45 GLY D N 1
ATOM 3456 C CA . GLY D 1 30 ? -3.158 111.561 65.655 1.00 31.36 45 GLY D CA 1
ATOM 3457 C C . GLY D 1 30 ? -2.167 110.652 66.352 1.00 40.92 45 GLY D C 1
ATOM 3458 O O . GLY D 1 30 ? -1.026 111.036 66.594 1.00 51.20 45 GLY D O 1
ATOM 3459 N N . TYR D 1 31 ? -2.592 109.440 66.684 1.00 47.65 46 TYR D N 1
ATOM 3460 C CA . TYR D 1 31 ? -1.702 108.491 67.340 1.00 35.64 46 TYR D CA 1
ATOM 3461 C C . TYR D 1 31 ? -0.596 108.118 66.354 1.00 40.13 46 TYR D C 1
ATOM 3462 O O . TYR D 1 31 ? -0.877 107.719 65.227 1.00 40.11 46 TYR D O 1
ATOM 3471 N N . GLU D 1 32 ? 0.655 108.248 66.778 1.00 38.62 47 GLU D N 1
ATOM 3472 C CA . GLU D 1 32 ? 1.774 107.948 65.903 1.00 40.47 47 GLU D CA 1
ATOM 3473 C C . GLU D 1 32 ? 2.478 106.639 66.226 1.00 41.08 47 GLU D C 1
ATOM 3474 O O . GLU D 1 32 ? 3.643 106.460 65.888 1.00 50.57 47 GLU D O 1
ATOM 3480 N N . GLY D 1 33 ? 1.768 105.715 66.860 1.00 42.60 48 GLY D N 1
ATOM 3481 C CA . GLY D 1 33 ? 2.371 104.438 67.192 1.00 43.32 48 GLY D CA 1
ATOM 3482 C C . GLY D 1 33 ? 2.076 103.363 66.155 1.00 43.59 48 GLY D C 1
ATOM 3483 O O . GLY D 1 33 ? 2.401 102.190 66.346 1.00 35.58 48 GLY D O 1
ATOM 3484 N N . ILE D 1 34 ? 1.461 103.762 65.048 1.00 36.59 49 ILE D N 1
ATOM 3485 C CA . ILE D 1 34 ? 1.124 102.815 63.996 1.00 41.06 49 ILE D CA 1
ATOM 3486 C C . ILE D 1 34 ? 1.571 103.311 62.631 1.00 42.11 49 ILE D C 1
ATOM 3487 O O . ILE D 1 34 ? 1.786 104.504 62.427 1.00 45.35 49 ILE D O 1
ATOM 3492 N N . ILE D 1 35 ? 1.709 102.377 61.701 1.00 35.47 50 ILE D N 1
ATOM 3493 C CA . ILE D 1 35 ? 2.081 102.698 60.338 1.00 33.38 50 ILE D CA 1
ATOM 3494 C C . ILE D 1 35 ? 0.997 102.051 59.475 1.00 32.97 50 ILE D C 1
ATOM 3495 O O . ILE D 1 35 ? 0.954 100.832 59.326 1.00 33.22 50 ILE D O 1
ATOM 3500 N N . VAL D 1 36 ? 0.109 102.866 58.926 1.00 33.85 51 VAL D N 1
ATOM 3501 C CA . VAL D 1 36 ? -0.964 102.347 58.097 1.00 33.49 51 VAL D CA 1
ATOM 3502 C C . VAL D 1 36 ? -0.413 102.055 56.702 1.00 34.39 51 VAL D C 1
ATOM 3503 O O . VAL D 1 36 ? 0.115 102.944 56.032 1.00 32.98 51 VAL D O 1
ATOM 3507 N N . VAL D 1 37 ? -0.535 100.800 56.274 1.00 32.11 52 VAL D N 1
ATOM 3508 C CA . VAL D 1 37 ? -0.017 100.377 54.981 1.00 32.61 52 VAL D CA 1
ATOM 3509 C C . VAL D 1 37 ? -1.064 99.785 54.035 1.00 36.51 52 VAL D C 1
ATOM 3510 O O . VAL D 1 37 ? -1.713 98.783 54.345 1.00 32.37 52 VAL D O 1
ATOM 3514 N N . ASP D 1 38 ? -1.205 100.411 52.872 1.00 34.43 53 ASP D N 1
ATOM 3515 C CA . ASP D 1 38 ? -2.142 99.971 51.845 1.00 31.38 53 A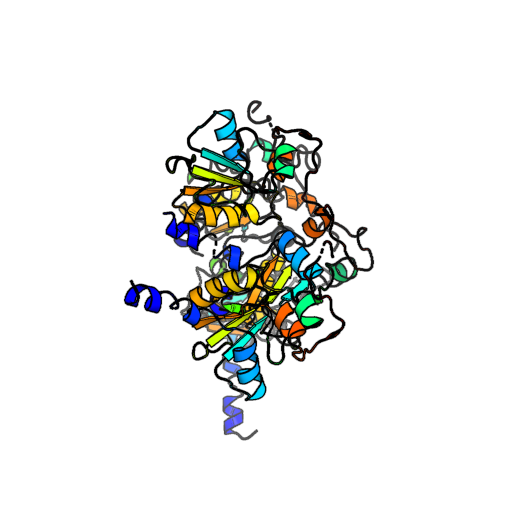SP D CA 1
ATOM 3516 C C . ASP D 1 38 ? -1.398 98.970 50.968 1.00 27.09 53 ASP D C 1
ATOM 3517 O O . ASP D 1 38 ? -0.503 99.341 50.216 1.00 28.62 53 ASP D O 1
ATOM 3522 N N . VAL D 1 39 ? -1.771 97.702 51.061 1.00 30.32 54 VAL D N 1
ATOM 3523 C CA . VAL D 1 39 ? -1.106 96.656 50.291 1.00 31.66 54 VAL D CA 1
ATOM 3524 C C . VAL D 1 39 ? -1.730 96.359 48.923 1.00 38.25 54 VAL D C 1
ATOM 3525 O O . VAL D 1 39 ? -1.397 95.350 48.291 1.00 33.74 54 VAL D O 1
ATOM 3529 N N . ARG D 1 40 ? -2.640 97.216 48.467 1.00 31.50 55 ARG D N 1
ATOM 3530 C CA . ARG D 1 40 ? -3.249 97.000 47.154 1.00 37.40 55 ARG D CA 1
ATOM 3531 C C . ARG D 1 40 ? -2.277 97.533 46.094 1.00 39.64 55 ARG D C 1
ATOM 3532 O O . ARG D 1 40 ? -1.165 97.959 46.421 1.00 31.14 55 ARG D O 1
ATOM 3540 N N . ASP D 1 41 ? -2.698 97.504 44.831 1.00 37.62 56 ASP D N 1
ATOM 3541 C CA . ASP D 1 41 ? -1.873 97.995 43.727 1.00 38.00 56 ASP D CA 1
ATOM 3542 C C . ASP D 1 41 ? -1.583 99.485 43.838 1.00 32.45 56 ASP D C 1
ATOM 3543 O O . ASP D 1 41 ? -2.400 100.244 44.351 1.00 30.06 56 ASP D O 1
ATOM 3548 N N . ALA D 1 42 ? -0.415 99.897 43.357 1.00 36.18 57 ALA D N 1
ATOM 3549 C CA . ALA D 1 42 ? -0.020 101.301 43.414 1.00 35.02 57 ALA D CA 1
ATOM 3550 C C . ALA D 1 42 ? -1.076 102.195 42.786 1.00 38.69 57 ALA D C 1
ATOM 3551 O O . ALA D 1 42 ? -1.361 103.285 43.285 1.00 40.30 57 ALA D O 1
ATOM 3553 N N . GLU D 1 43 ? -1.669 101.735 41.694 1.00 40.05 58 GLU D N 1
ATOM 3554 C CA . GLU D 1 43 ? -2.678 102.538 41.030 1.00 41.09 58 GLU D CA 1
ATOM 3555 C C . GLU D 1 43 ? -3.922 102.693 41.894 1.00 41.34 58 GLU D C 1
ATOM 3556 O O . GLU D 1 43 ? -4.521 103.769 41.927 1.00 40.25 58 GLU D O 1
ATOM 3562 N N . ALA D 1 44 ? -4.309 101.636 42.605 1.00 34.65 59 ALA D N 1
ATOM 3563 C CA . ALA D 1 44 ? -5.496 101.715 43.459 1.00 36.98 59 ALA D CA 1
ATOM 3564 C C . ALA D 1 44 ? -5.285 102.755 44.555 1.00 37.34 59 ALA D C 1
ATOM 3565 O O . ALA D 1 44 ? -6.188 103.530 44.874 1.00 40.84 59 ALA D O 1
ATOM 3567 N N . TYR D 1 45 ? -4.084 102.764 45.129 1.00 41.28 60 TYR D N 1
ATOM 3568 C CA . TYR D 1 45 ? -3.740 103.716 46.186 1.00 46.19 60 TYR D CA 1
ATOM 3569 C C . TYR D 1 45 ? -3.799 105.148 45.680 1.00 43.30 60 TYR D C 1
ATOM 3570 O O . TYR D 1 45 ? -4.407 106.005 46.311 1.00 43.86 60 TYR D O 1
ATOM 3579 N N . LYS D 1 46 ? -3.166 105.391 44.534 1.00 47.03 61 LYS D N 1
ATOM 3580 C CA . LYS D 1 46 ? -3.129 106.720 43.938 1.00 42.69 61 LYS D CA 1
ATOM 3581 C C . LYS D 1 46 ? -4.534 107.281 43.749 1.00 43.79 61 LYS D C 1
ATOM 3582 O O . LYS D 1 46 ? -4.761 108.480 43.917 1.00 47.01 61 LYS D O 1
ATOM 3588 N N . GLU D 1 47 ? -5.480 106.412 43.411 1.00 36.58 62 GLU D N 1
ATOM 3589 C CA . GLU D 1 47 ? -6.860 106.832 43.203 1.00 32.87 62 GLU D CA 1
ATOM 3590 C C . GLU D 1 47 ? -7.615 107.101 44.510 1.00 43.84 62 GLU D C 1
ATOM 3591 O O . GLU D 1 47 ? -8.314 108.116 44.633 1.00 39.20 62 GLU D O 1
ATOM 3597 N N . CYS D 1 48 ? -7.452 106.203 45.483 1.00 39.31 63 CYS D N 1
ATOM 3598 C CA . CYS D 1 48 ? -8.151 106.316 46.763 1.00 40.82 63 CYS D CA 1
ATOM 3599 C C . CYS D 1 48 ? -7.514 105.535 47.916 1.00 36.39 63 CYS D C 1
ATOM 3600 O O . CYS D 1 48 ? -7.324 104.321 47.829 1.00 38.67 63 CYS D O 1
ATOM 3603 N N . HIS D 1 49 ? -7.199 106.230 49.003 1.00 32.43 64 HIS D N 1
ATOM 3604 C CA . HIS D 1 49 ? -6.602 105.567 50.147 1.00 32.54 64 HIS D CA 1
ATOM 3605 C C . HIS D 1 49 ? -6.970 106.242 51.447 1.00 32.62 64 HIS D C 1
ATOM 3606 O O . HIS D 1 49 ? -7.484 107.356 51.458 1.00 35.12 64 HIS D O 1
ATOM 3613 N N . ILE D 1 50 ? -6.710 105.541 52.544 1.00 41.48 65 ILE D N 1
ATOM 3614 C CA . ILE D 1 50 ? -7.012 106.030 53.882 1.00 33.57 65 ILE D CA 1
ATOM 3615 C C . ILE D 1 50 ? -5.971 107.054 54.326 1.00 33.76 65 ILE D C 1
ATOM 3616 O O . ILE D 1 50 ? -4.778 106.869 54.114 1.00 34.56 65 ILE D O 1
ATOM 3621 N N . PRO D 1 51 ? -6.415 108.149 54.959 1.00 35.10 66 PRO D N 1
ATOM 3622 C CA . PRO D 1 51 ? -5.517 109.208 55.435 1.00 29.08 66 PRO D CA 1
ATOM 3623 C C . PRO D 1 51 ? -4.395 108.671 56.318 1.00 34.40 66 PRO D C 1
ATOM 3624 O O . PRO D 1 51 ? -4.626 107.813 57.172 1.00 30.96 66 PRO D O 1
ATOM 3628 N N . THR D 1 52 ? -3.197 109.214 56.096 1.00 28.77 67 THR D N 1
ATOM 3629 C CA . THR D 1 52 ? -1.961 108.868 56.802 1.00 27.71 67 THR D CA 1
ATOM 3630 C C . THR D 1 52 ? -1.355 107.560 56.313 1.00 31.55 67 THR D C 1
ATOM 3631 O O . THR D 1 52 ? -0.301 107.145 56.793 1.00 33.18 67 THR D O 1
ATOM 3635 N N . ALA D 1 53 ? -2.008 106.925 55.347 1.00 27.28 68 ALA D N 1
ATOM 3636 C CA . ALA D 1 53 ? -1.531 105.659 54.808 1.00 27.33 68 ALA D CA 1
ATOM 3637 C C . ALA D 1 53 ? -0.423 105.792 53.769 1.00 32.15 68 ALA D C 1
ATOM 3638 O O . ALA D 1 53 ? -0.336 106.783 53.044 1.00 37.62 68 ALA D O 1
ATOM 3640 N N . ILE D 1 54 ? 0.429 104.781 53.706 1.00 29.15 69 ILE D N 1
ATOM 3641 C CA . ILE D 1 54 ? 1.487 104.778 52.727 1.00 34.01 69 ILE D CA 1
ATOM 3642 C C . ILE D 1 54 ? 1.232 103.593 51.832 1.00 38.70 69 ILE D C 1
ATOM 3643 O O . ILE D 1 54 ? 0.479 102.676 52.188 1.00 39.81 69 ILE D O 1
ATOM 3648 N N . SER D 1 55 ? 1.882 103.596 50.676 1.00 36.80 70 SER D N 1
ATOM 3649 C CA . SER D 1 55 ? 1.686 102.530 49.723 1.00 30.49 70 SER D CA 1
ATOM 3650 C C . SER D 1 55 ? 2.809 101.551 49.569 1.00 29.43 70 SER D C 1
ATOM 3651 O O . SER D 1 55 ? 3.930 101.917 49.229 1.00 32.39 70 SER D O 1
ATOM 3654 N N . ILE D 1 56 ? 2.491 100.291 49.819 1.00 30.16 71 ILE D N 1
ATOM 3655 C CA . ILE D 1 56 ? 3.450 99.217 49.631 1.00 29.62 71 ILE D CA 1
ATOM 3656 C C . ILE D 1 56 ? 2.686 97.993 49.143 1.00 33.08 71 ILE D C 1
ATOM 3657 O O . ILE D 1 56 ? 2.178 97.203 49.936 1.00 36.00 71 ILE D O 1
ATOM 3662 N N . PRO D 1 57 ? 2.572 97.837 47.822 1.00 31.96 72 PRO D N 1
ATOM 3663 C CA . PRO D 1 57 ? 1.860 96.691 47.253 1.00 30.64 72 PRO D CA 1
ATOM 3664 C C . PRO D 1 57 ? 2.288 95.385 47.900 1.00 36.82 72 PRO D C 1
ATOM 3665 O O . PRO D 1 57 ? 3.477 95.150 48.131 1.00 32.91 72 PRO D O 1
ATOM 3669 N N . GLY D 1 58 ? 1.306 94.539 48.193 1.00 33.96 73 GLY D N 1
ATOM 3670 C CA . GLY D 1 58 ? 1.588 93.259 48.817 1.00 32.64 73 GLY D CA 1
ATOM 3671 C C . GLY D 1 58 ? 2.816 92.523 48.306 1.00 28.65 73 GLY D C 1
ATOM 3672 O O . GLY D 1 58 ? 3.630 92.080 49.104 1.00 33.71 73 GLY D O 1
ATOM 3673 N N . ASN D 1 59 ? 2.957 92.396 46.988 1.00 36.80 74 ASN D N 1
ATOM 3674 C CA . ASN D 1 59 ? 4.094 91.682 46.388 1.00 40.13 74 ASN D CA 1
ATOM 3675 C C . ASN D 1 59 ? 5.413 92.457 46.396 1.00 36.27 74 ASN D C 1
ATOM 3676 O O . ASN D 1 59 ? 6.399 92.020 45.802 1.00 40.68 74 ASN D O 1
ATOM 3681 N N . LYS D 1 60 ? 5.426 93.607 47.053 1.00 36.42 75 LYS D N 1
ATOM 3682 C CA . LYS D 1 60 ? 6.622 94.429 47.116 1.00 33.22 75 LYS D CA 1
ATOM 3683 C C . LYS D 1 60 ? 7.109 94.611 48.546 1.00 41.51 75 LYS D C 1
ATOM 3684 O O . LYS D 1 60 ? 8.010 95.411 48.805 1.00 41.09 75 LYS D O 1
ATOM 3690 N N . ILE D 1 61 ? 6.505 93.893 49.485 1.00 36.43 76 ILE D N 1
ATOM 3691 C CA . ILE D 1 61 ? 6.926 94.006 50.870 1.00 36.18 76 ILE D CA 1
ATOM 3692 C C . ILE D 1 61 ? 8.211 93.212 51.050 1.00 31.11 76 ILE D C 1
ATOM 3693 O O . ILE D 1 61 ? 8.216 91.999 50.914 1.00 35.37 76 ILE D O 1
ATOM 3698 N N . ASN D 1 62 ? 9.302 93.910 51.341 1.00 40.82 77 ASN D N 1
ATOM 3699 C CA . ASN D 1 62 ? 10.603 93.277 51.527 1.00 38.55 77 ASN D CA 1
ATOM 3700 C C . ASN D 1 62 ? 11.496 94.186 52.366 1.00 39.88 77 ASN D C 1
ATOM 3701 O O . ASN D 1 62 ? 11.092 95.293 52.715 1.00 46.19 77 ASN D O 1
ATOM 3706 N N . GLU D 1 63 ? 12.706 93.725 52.681 1.00 41.22 78 GLU D N 1
ATOM 3707 C CA . GLU D 1 63 ? 13.642 94.512 53.489 1.00 44.30 78 GLU D CA 1
ATOM 3708 C C . GLU D 1 63 ? 14.009 95.865 52.871 1.00 47.00 78 GLU D C 1
ATOM 3709 O O . GLU D 1 63 ? 14.318 96.816 53.589 1.00 47.88 78 GLU D O 1
ATOM 3715 N N . ASP D 1 64 ? 13.976 95.956 51.546 1.00 39.86 79 ASP D N 1
ATOM 3716 C CA . ASP D 1 64 ? 14.320 97.198 50.862 1.00 44.52 79 ASP D CA 1
ATOM 3717 C C . ASP D 1 64 ? 13.207 98.226 50.913 1.00 45.80 79 ASP D C 1
ATOM 3718 O O . ASP D 1 64 ? 13.447 99.423 51.034 1.00 49.64 79 ASP D O 1
ATOM 3723 N N . THR D 1 65 ? 11.978 97.747 50.812 1.00 53.13 80 THR D N 1
ATOM 3724 C CA . THR D 1 65 ? 10.820 98.623 50.784 1.00 46.33 80 THR D CA 1
ATOM 3725 C C . THR D 1 65 ? 10.291 99.023 52.155 1.00 44.59 80 THR D C 1
ATOM 3726 O O . THR D 1 65 ? 9.367 99.826 52.258 1.00 41.53 80 THR D O 1
ATOM 3730 N N . THR D 1 66 ? 10.885 98.477 53.207 1.00 41.60 81 THR D N 1
ATOM 3731 C CA . THR D 1 66 ? 10.440 98.789 54.554 1.00 37.77 81 THR D CA 1
ATOM 3732 C C . THR D 1 66 ? 11.554 99.373 55.425 1.00 42.30 81 THR D C 1
ATOM 3733 O O . THR D 1 66 ? 11.339 99.644 56.602 1.00 40.93 81 THR D O 1
ATOM 3737 N N . LYS D 1 67 ? 12.731 99.588 54.836 1.00 42.65 82 LYS D N 1
ATOM 3738 C CA . LYS D 1 67 ? 13.894 100.102 55.567 1.00 42.89 82 LYS D CA 1
ATOM 3739 C C . LYS D 1 67 ? 13.656 101.358 56.407 1.00 47.48 82 LYS D C 1
ATOM 3740 O O . LYS D 1 67 ? 14.325 101.563 57.419 1.00 43.90 82 LYS D O 1
ATOM 3746 N N . ARG D 1 68 ? 12.713 102.200 55.998 1.00 42.16 83 ARG D N 1
ATOM 3747 C CA . ARG D 1 68 ? 12.449 103.420 56.749 1.00 47.39 83 ARG D CA 1
ATOM 3748 C C . ARG D 1 68 ? 11.386 103.237 57.831 1.00 45.81 83 ARG D C 1
ATOM 3749 O O . ARG D 1 68 ? 11.060 104.186 58.538 1.00 49.44 83 ARG D O 1
ATOM 3757 N N . LEU D 1 69 ? 10.848 102.029 57.972 1.00 41.27 84 LEU D N 1
ATOM 3758 C CA . LEU D 1 69 ? 9.800 101.795 58.967 1.00 40.37 84 LEU D CA 1
ATOM 3759 C C . LEU D 1 69 ? 10.320 101.376 60.337 1.00 45.57 84 LEU D C 1
ATOM 3760 O O . LEU D 1 69 ? 11.124 100.455 60.468 1.00 43.14 84 LEU D O 1
ATOM 3765 N N . SER D 1 70 ? 9.838 102.057 61.365 1.00 42.07 85 SER D N 1
ATOM 3766 C CA . SER D 1 70 ? 10.269 101.768 62.719 1.00 41.23 85 SER D CA 1
ATOM 3767 C C . SER D 1 70 ? 9.684 100.477 63.285 1.00 42.89 85 SER D C 1
ATOM 3768 O O . SER D 1 70 ? 8.474 100.272 63.266 1.00 41.10 85 SER D O 1
ATOM 3771 N N . LYS D 1 71 ? 10.542 99.606 63.800 1.00 40.93 86 LYS D N 1
ATOM 3772 C CA . LYS D 1 71 ? 10.056 98.365 64.373 1.00 43.75 86 LYS D CA 1
ATOM 3773 C C . LYS D 1 71 ? 9.482 98.595 65.766 1.00 43.21 86 LYS D C 1
ATOM 3774 O O . LYS D 1 71 ? 9.065 97.657 66.433 1.00 38.33 86 LYS D O 1
ATOM 3780 N N . GLU D 1 72 ? 9.458 99.845 66.208 1.00 39.27 87 GLU D N 1
ATOM 3781 C CA . GLU D 1 72 ? 8.913 100.148 67.520 1.00 48.15 87 GLU D CA 1
ATOM 3782 C C . GLU D 1 72 ? 7.436 100.476 67.415 1.00 55.43 87 GLU D C 1
ATOM 3783 O O . GLU D 1 72 ? 6.760 100.692 68.422 1.00 55.14 87 GLU D O 1
ATOM 3789 N N . LYS D 1 73 ? 6.941 100.506 66.184 1.00 51.15 88 LYS D N 1
ATOM 3790 C CA . LYS D 1 73 ? 5.545 100.805 65.930 1.00 46.78 88 LYS D CA 1
ATOM 3791 C C . LYS D 1 73 ? 4.841 99.559 65.433 1.00 43.74 88 LYS D C 1
ATOM 3792 O O . LYS D 1 73 ? 5.484 98.608 64.987 1.00 49.15 88 LYS D O 1
ATOM 3798 N N . VAL D 1 74 ? 3.518 99.565 65.513 1.00 26.97 89 VAL D N 1
ATOM 3799 C CA . VAL D 1 74 ? 2.735 98.428 65.057 1.00 38.65 89 VAL D CA 1
ATOM 3800 C C . VAL D 1 74 ? 2.201 98.674 63.651 1.00 35.60 89 VAL D C 1
ATOM 3801 O O . VAL D 1 74 ? 1.555 99.692 63.396 1.00 41.92 89 VAL D O 1
ATOM 3805 N N . ILE D 1 75 ? 2.467 97.745 62.741 1.00 33.48 90 ILE D N 1
ATOM 3806 C CA . ILE D 1 75 ? 1.987 97.888 61.372 1.00 32.93 90 ILE D CA 1
ATOM 3807 C C . ILE D 1 75 ? 0.543 97.420 61.210 1.00 30.75 90 ILE D C 1
ATOM 3808 O O . ILE D 1 75 ? 0.132 96.389 61.741 1.00 29.18 90 ILE D O 1
ATOM 3813 N N . ILE D 1 76 ? -0.220 98.209 60.464 1.00 37.24 91 ILE D N 1
ATOM 3814 C CA . ILE D 1 76 ? -1.627 97.939 60.190 1.00 30.61 91 ILE D CA 1
ATOM 3815 C C . ILE D 1 76 ? -1.794 97.802 58.681 1.00 33.00 91 ILE D C 1
ATOM 3816 O O . ILE D 1 76 ? -1.703 98.784 57.944 1.00 35.23 91 ILE D O 1
ATOM 3821 N N . THR D 1 77 ? -2.023 96.583 58.218 1.00 29.92 92 THR D N 1
ATOM 3822 C CA . THR D 1 77 ? -2.191 96.358 56.797 1.00 27.61 92 THR D CA 1
ATOM 3823 C C . THR D 1 77 ? -3.660 96.349 56.429 1.00 32.60 92 THR D C 1
ATOM 3824 O O . THR D 1 77 ? -4.515 96.051 57.269 1.00 32.29 92 THR D O 1
ATOM 3828 N N . TYR D 1 78 ? -3.958 96.685 55.175 1.00 33.61 93 TYR D N 1
ATOM 3829 C CA . TYR D 1 78 ? -5.340 96.656 54.702 1.00 30.36 93 TYR D CA 1
ATOM 3830 C C . TYR D 1 78 ? -5.434 96.425 53.209 1.00 32.71 93 TYR D C 1
ATOM 3831 O O . TYR D 1 78 ? -4.518 96.760 52.457 1.00 32.50 93 TYR D O 1
ATOM 3840 N N . CYS D 1 79 ? -6.545 95.823 52.797 1.00 33.32 94 CYS D N 1
ATOM 3841 C CA . CYS D 1 79 ? -6.800 95.510 51.399 1.00 38.31 94 CYS D CA 1
ATOM 3842 C C . CYS D 1 79 ? -8.167 96.091 50.992 1.00 36.25 94 CYS D C 1
ATOM 3843 O O . CYS D 1 79 ? -8.684 96.975 51.671 1.00 28.76 94 CYS D O 1
ATOM 3846 N N . TRP D 1 80 ? -8.742 95.605 49.892 1.00 32.56 95 TRP D N 1
ATOM 3847 C CA . TRP D 1 80 ? -10.031 96.106 49.418 1.00 36.57 95 TRP D CA 1
ATOM 3848 C C . TRP D 1 80 ? -11.197 95.920 50.385 1.00 43.12 95 TRP D C 1
ATOM 3849 O O . TRP D 1 80 ? -11.895 96.882 50.728 1.00 50.07 95 TRP D O 1
ATOM 3860 N N . GLY D 1 81 ? -11.420 94.681 50.806 1.00 39.26 96 GLY D N 1
ATOM 3861 C CA . GLY D 1 81 ? -12.509 94.409 51.721 1.00 42.47 96 GLY D CA 1
ATOM 3862 C C . GLY D 1 81 ? -12.463 93.026 52.335 1.00 46.12 96 GLY D C 1
ATOM 3863 O O . GLY D 1 81 ? -11.443 92.345 52.275 1.00 49.14 96 GLY D O 1
ATOM 3864 N N . PRO D 1 82 ? -13.573 92.578 52.926 1.00 46.10 97 PRO D N 1
ATOM 3865 C CA . PRO D 1 82 ? -13.720 91.275 53.578 1.00 40.95 97 PRO D CA 1
ATOM 3866 C C . PRO D 1 82 ? -13.338 90.075 52.723 1.00 49.23 97 PRO D C 1
ATOM 3867 O O . PRO D 1 82 ? -12.901 89.046 53.243 1.00 55.37 97 PRO D O 1
ATOM 3871 N N . ALA D 1 83 ? -13.513 90.197 51.413 1.00 47.56 98 ALA D N 1
ATOM 3872 C CA . ALA D 1 83 ? -13.207 89.087 50.519 1.00 56.43 98 ALA D CA 1
ATOM 3873 C C . ALA D 1 83 ? -11.820 89.161 49.883 1.00 59.33 98 ALA D C 1
ATOM 3874 O O . ALA D 1 83 ? -11.639 88.809 48.712 1.00 59.35 98 ALA D O 1
ATOM 3876 N N . CYS D 1 84 ? -10.845 89.608 50.667 1.00 60.36 99 CYS D N 1
ATOM 3877 C CA . CYS D 1 84 ? -9.473 89.725 50.200 1.00 60.56 99 CYS D CA 1
ATOM 3878 C C . CYS D 1 84 ? -8.494 89.162 51.242 1.00 59.29 99 CYS D C 1
ATOM 3879 O O . CYS D 1 84 ? -8.695 89.327 52.447 1.00 55.52 99 CYS D O 1
ATOM 3882 N N . ASN D 1 85 ? -7.450 88.489 50.755 1.00 54.72 100 ASN D N 1
ATOM 3883 C CA . ASN D 1 85 ? -6.405 87.885 51.583 1.00 50.55 100 ASN D CA 1
ATOM 3884 C C . ASN D 1 85 ? -5.192 88.809 51.684 1.00 46.48 100 ASN D C 1
ATOM 3885 O O . ASN D 1 85 ? -4.278 88.566 52.473 1.00 39.62 100 ASN D O 1
ATOM 3890 N N . GLY D 1 86 ? -5.185 89.849 50.861 1.00 34.01 101 GLY D N 1
ATOM 3891 C CA . GLY D 1 86 ? -4.085 90.792 50.856 1.00 42.25 101 GLY D CA 1
ATOM 3892 C C . GLY D 1 86 ? -3.553 91.136 52.233 1.00 40.05 101 GLY D C 1
ATOM 3893 O O . GLY D 1 86 ? -2.386 90.891 52.526 1.00 42.47 101 GLY D O 1
ATOM 3894 N N . ALA D 1 87 ? -4.407 91.690 53.084 1.00 33.36 102 ALA D N 1
ATOM 3895 C CA . ALA D 1 87 ? -3.983 92.073 54.421 1.00 39.94 102 ALA D CA 1
ATOM 3896 C C . ALA D 1 87 ? -3.341 90.913 55.180 1.00 38.95 102 ALA D C 1
ATOM 3897 O O . ALA D 1 87 ? -2.295 91.077 55.794 1.00 46.07 102 ALA D O 1
ATOM 3899 N N . THR D 1 88 ? -3.961 89.742 55.129 1.00 36.58 103 THR D N 1
ATOM 3900 C CA . THR D 1 88 ? -3.435 88.582 55.827 1.00 35.43 103 THR D CA 1
ATOM 3901 C C . THR D 1 88 ? -2.078 88.138 55.283 1.00 34.15 103 THR D C 1
ATOM 3902 O O . THR D 1 88 ? -1.182 87.780 56.046 1.00 33.25 103 THR D O 1
ATOM 3906 N N . LYS D 1 89 ? -1.927 88.152 53.964 1.00 35.26 104 LYS D N 1
ATOM 3907 C CA . LYS D 1 89 ? -0.664 87.769 53.352 1.00 32.57 104 LYS D CA 1
ATOM 3908 C C . LYS D 1 89 ? 0.371 88.816 53.715 1.00 37.33 104 LYS D C 1
ATOM 3909 O O . LYS D 1 89 ? 1.510 88.490 54.057 1.00 40.31 104 LYS D O 1
ATOM 3915 N N . ALA D 1 90 ? -0.027 90.081 53.651 1.00 30.25 105 ALA D N 1
ATOM 3916 C CA . ALA D 1 90 ? 0.898 91.150 53.976 1.00 27.43 105 ALA D CA 1
ATOM 3917 C C . ALA D 1 90 ? 1.402 91.042 55.413 1.00 30.44 105 ALA D C 1
ATOM 3918 O O . ALA D 1 90 ? 2.593 91.207 55.664 1.00 31.11 105 ALA D O 1
ATOM 3920 N N . ALA D 1 91 ? 0.499 90.756 56.349 1.00 27.55 106 ALA D N 1
ATOM 3921 C CA . ALA D 1 91 ? 0.846 90.633 57.766 1.00 28.17 106 ALA D CA 1
ATOM 3922 C C . ALA D 1 91 ? 1.972 89.641 57.942 1.00 29.11 106 ALA D C 1
ATOM 3923 O O . ALA D 1 91 ? 2.905 89.844 58.723 1.00 29.08 106 ALA D O 1
ATOM 3925 N N . ALA D 1 92 ? 1.842 88.545 57.211 1.00 26.96 107 ALA D N 1
ATOM 3926 C CA . ALA D 1 92 ? 2.810 87.473 57.234 1.00 34.12 107 ALA D CA 1
ATOM 3927 C C . ALA D 1 92 ? 4.173 88.019 56.861 1.00 35.93 107 ALA D C 1
ATOM 3928 O O . ALA D 1 92 ? 5.122 87.922 57.638 1.00 35.52 107 ALA D O 1
ATOM 3930 N N . LYS D 1 93 ? 4.278 88.609 55.677 1.00 31.91 108 LYS D N 1
ATOM 3931 C CA . LYS D 1 93 ? 5.566 89.139 55.261 1.00 38.12 108 LYS D CA 1
ATOM 3932 C C . LYS D 1 93 ? 6.142 90.123 56.276 1.00 38.72 108 LYS D C 1
ATOM 3933 O O . LYS D 1 93 ? 7.339 90.066 56.580 1.00 38.08 108 LYS D O 1
ATOM 3939 N N . PHE D 1 94 ? 5.295 91.006 56.804 1.00 31.75 109 PHE D N 1
ATOM 3940 C CA . PHE D 1 94 ? 5.723 91.996 57.787 1.00 33.11 109 PHE D CA 1
ATOM 3941 C C . PHE D 1 94 ? 6.215 91.322 59.067 1.00 39.03 109 PHE D C 1
ATOM 3942 O O . PHE D 1 94 ? 7.178 91.771 59.688 1.00 43.10 109 PHE D O 1
ATOM 3950 N N . ALA D 1 95 ? 5.545 90.243 59.455 1.00 34.00 110 ALA D N 1
ATOM 3951 C CA . ALA D 1 95 ? 5.919 89.508 60.647 1.00 30.23 110 ALA D CA 1
ATOM 3952 C C . ALA D 1 95 ? 7.257 88.819 60.414 1.00 36.42 110 ALA D C 1
ATOM 3953 O O . ALA D 1 95 ? 8.100 88.767 61.306 1.00 48.56 110 ALA D O 1
ATOM 3955 N N . GLN D 1 96 ? 7.455 88.286 59.214 1.00 39.10 111 GLN D N 1
ATOM 3956 C CA . GLN D 1 96 ? 8.709 87.621 58.900 1.00 41.97 111 GLN D CA 1
ATOM 3957 C C . GLN D 1 96 ? 9.866 88.620 58.861 1.00 45.49 111 GLN D C 1
ATOM 3958 O O . GLN D 1 96 ? 11.020 88.236 59.039 1.00 40.28 111 GLN D O 1
ATOM 3964 N N . LEU D 1 97 ? 9.550 89.895 58.639 1.00 42.58 112 LEU D N 1
ATOM 3965 C CA . LEU D 1 97 ? 10.565 90.942 58.596 1.00 34.83 112 LEU D CA 1
ATOM 3966 C C . LEU D 1 97 ? 10.844 91.481 60.001 1.00 43.52 112 LEU D C 1
ATOM 3967 O O . LEU D 1 97 ? 11.634 92.419 60.174 1.00 41.86 112 LEU D O 1
ATOM 3972 N N . GLY D 1 98 ? 10.186 90.888 60.997 1.00 33.17 113 GLY D N 1
ATOM 3973 C CA . GLY D 1 98 ? 10.389 91.302 62.373 1.00 28.84 113 GLY D CA 1
ATOM 3974 C C . GLY D 1 98 ? 9.476 92.404 62.889 1.00 40.20 113 GLY D C 1
ATOM 3975 O O . GLY D 1 98 ? 9.734 92.977 63.953 1.00 34.64 113 GLY D O 1
ATOM 3976 N N . PHE D 1 99 ? 8.414 92.715 62.153 1.00 28.70 114 PHE D N 1
ATOM 3977 C CA . PHE D 1 99 ? 7.491 93.752 62.592 1.00 29.76 114 PHE D CA 1
ATOM 3978 C C . PHE D 1 99 ? 6.314 93.199 63.385 1.00 33.33 114 PHE D C 1
ATOM 3979 O O . PHE D 1 99 ? 5.965 92.028 63.273 1.00 34.62 114 PHE D O 1
ATOM 3987 N N . ARG D 1 100 ? 5.723 94.055 64.207 1.00 34.10 115 ARG D N 1
ATOM 3988 C CA . ARG D 1 100 ? 4.532 93.690 64.953 1.00 43.40 115 ARG D CA 1
ATOM 3989 C C . ARG D 1 100 ? 3.452 94.194 63.986 1.00 42.99 115 ARG D C 1
ATOM 3990 O O . ARG D 1 100 ? 3.507 95.350 63.553 1.00 37.63 115 ARG D O 1
ATOM 3998 N N . VAL D 1 101 ? 2.495 93.334 63.636 1.00 37.31 116 VAL D N 1
ATOM 3999 C CA . VAL D 1 101 ? 1.470 93.703 62.667 1.00 36.84 116 VAL D CA 1
ATOM 4000 C C . VAL D 1 101 ? 0.057 93.180 62.934 1.00 37.17 116 VAL D C 1
ATOM 4001 O O . VAL D 1 101 ? -0.129 92.072 63.427 1.00 41.07 116 VAL D O 1
ATOM 4005 N N . LYS D 1 102 ? -0.929 93.988 62.561 1.00 36.44 117 LYS D N 1
ATOM 4006 C CA . LYS D 1 102 ? -2.339 93.653 62.718 1.00 39.33 117 LYS D CA 1
ATOM 4007 C C . LYS D 1 102 ? -3.033 93.952 61.390 1.00 36.63 117 LYS D C 1
ATOM 4008 O O . LYS D 1 102 ? -2.655 94.893 60.682 1.00 40.51 117 LYS D O 1
ATOM 4014 N N . GLU D 1 103 ? -4.026 93.153 61.022 1.00 29.89 118 GLU D N 1
ATOM 4015 C CA . GLU D 1 103 ? -4.717 93.427 59.770 1.00 38.93 118 GLU D CA 1
ATOM 4016 C C . GLU D 1 103 ? -6.018 94.172 60.022 1.00 35.67 118 GLU D C 1
ATOM 4017 O O . GLU D 1 103 ? -6.671 93.980 61.047 1.00 36.36 118 GLU D O 1
ATOM 4023 N N . LEU D 1 104 ? -6.376 95.055 59.101 1.00 37.26 119 LEU D N 1
ATOM 4024 C CA . LEU D 1 104 ? -7.604 95.823 59.248 1.00 35.54 119 LEU D CA 1
ATOM 4025 C C . LEU D 1 104 ? -8.759 95.040 58.662 1.00 41.18 119 LEU D C 1
ATOM 4026 O O . LEU D 1 104 ? -8.746 94.701 57.479 1.00 41.09 119 LEU D O 1
ATOM 4031 N N . ILE D 1 105 ? -9.755 94.735 59.483 1.00 41.03 120 ILE D N 1
ATOM 4032 C CA . ILE D 1 105 ? -10.910 94.008 58.972 1.00 45.49 120 ILE D CA 1
ATOM 4033 C C . ILE D 1 105 ? -11.913 94.986 58.386 1.00 43.28 120 ILE D C 1
ATOM 4034 O O . ILE D 1 105 ? -12.264 95.997 59.010 1.00 35.11 120 ILE D O 1
ATOM 4039 N N . GLY D 1 106 ? -12.366 94.669 57.180 1.00 41.25 121 GLY D N 1
ATOM 4040 C CA . GLY D 1 106 ? -13.323 95.512 56.501 1.00 36.11 121 GLY D CA 1
ATOM 4041 C C . GLY D 1 106 ? -12.701 96.192 55.300 1.00 39.25 121 GLY D C 1
ATOM 4042 O O . GLY D 1 106 ? -13.409 96.618 54.384 1.00 33.95 121 GLY D O 1
ATOM 4043 N N . GLY D 1 107 ? -11.373 96.302 55.311 1.00 35.30 122 GLY D N 1
ATOM 4044 C CA . GLY D 1 107 ? -10.666 96.924 54.204 1.00 29.14 122 GLY D CA 1
ATOM 4045 C C . GLY D 1 107 ? -11.054 98.370 53.983 1.00 31.71 122 GLY D C 1
ATOM 4046 O O . GLY D 1 107 ? -11.761 98.973 54.801 1.00 34.67 122 GLY D O 1
ATOM 4047 N N . ILE D 1 108 ? -10.599 98.942 52.874 1.00 35.85 123 ILE D N 1
ATOM 4048 C CA . ILE D 1 108 ? -10.922 100.334 52.583 1.00 38.06 123 ILE D CA 1
ATOM 4049 C C . ILE D 1 108 ? -12.405 100.458 52.239 1.00 35.34 123 ILE D C 1
ATOM 4050 O O . ILE D 1 108 ? -13.029 101.502 52.449 1.00 34.46 123 ILE D O 1
ATOM 4055 N N . GLU D 1 109 ? -12.972 99.367 51.742 1.00 32.16 124 GLU D N 1
ATOM 4056 C CA . GLU D 1 109 ? -14.379 99.345 51.395 1.00 24.90 124 GLU D CA 1
ATOM 4057 C C . GLU D 1 109 ? -15.265 99.744 52.572 1.00 30.83 124 GLU D C 1
ATOM 4058 O O . GLU D 1 109 ? -16.136 100.609 52.435 1.00 32.18 124 GLU D O 1
ATOM 4064 N N . TYR D 1 110 ? -15.068 99.115 53.728 1.00 24.83 125 TYR D N 1
ATOM 4065 C CA . TYR D 1 110 ? -15.896 99.463 54.876 1.00 30.52 125 TYR D CA 1
ATOM 4066 C C . TYR D 1 110 ? -15.423 100.764 55.524 1.00 35.83 125 TYR D C 1
ATOM 4067 O O . TYR D 1 110 ? -16.188 101.422 56.235 1.00 28.69 125 TYR D O 1
ATOM 4076 N N . TRP D 1 111 ? -14.174 101.152 55.269 1.00 35.49 126 TRP D N 1
ATOM 4077 C CA . TRP D 1 111 ? -13.706 102.423 55.810 1.00 37.13 126 TRP D CA 1
ATOM 4078 C C . TRP D 1 111 ? -14.567 103.479 55.108 1.00 33.58 126 TRP D C 1
ATOM 4079 O O . TRP D 1 111 ? -14.974 104.469 55.711 1.00 33.58 126 TRP D O 1
ATOM 4090 N N . ARG D 1 112 ? -14.871 103.247 53.834 1.00 37.84 127 ARG D N 1
ATOM 4091 C CA . ARG D 1 112 ? -15.704 104.186 53.100 1.00 32.70 127 ARG D CA 1
ATOM 4092 C C . ARG D 1 112 ? -17.178 104.040 53.449 1.00 37.47 127 ARG D C 1
ATOM 4093 O O . ARG D 1 112 ? -17.835 105.033 53.759 1.00 35.11 127 ARG D O 1
ATOM 4101 N N . LYS D 1 113 ? -17.707 102.821 53.412 1.00 27.95 128 LYS D N 1
ATOM 4102 C CA . LYS D 1 113 ? -19.119 102.642 53.738 1.00 31.25 128 LYS D CA 1
ATOM 4103 C C . LYS D 1 113 ? -19.464 103.260 55.091 1.00 31.81 128 LYS D C 1
ATOM 4104 O O . LYS D 1 113 ? -20.596 103.671 55.312 1.00 32.66 128 LYS D O 1
ATOM 4110 N N . GLU D 1 114 ? -18.492 103.319 55.995 1.00 32.98 129 GLU D N 1
ATOM 4111 C CA . GLU D 1 114 ? -18.736 103.906 57.304 1.00 33.98 129 GLU D CA 1
ATOM 4112 C C . GLU D 1 114 ? -18.422 105.398 57.310 1.00 34.42 129 GLU D C 1
ATOM 4113 O O . GLU D 1 114 ? -18.077 105.981 58.336 1.00 39.15 129 GLU D O 1
ATOM 4119 N N . ASN D 1 115 ? -18.541 105.995 56.129 1.00 35.14 130 ASN D N 1
ATOM 4120 C CA . ASN D 1 115 ? -18.344 107.417 55.935 1.00 34.63 130 ASN D CA 1
ATOM 4121 C C . ASN D 1 115 ? -16.970 107.951 56.318 1.00 33.05 130 ASN D C 1
ATOM 4122 O O . ASN D 1 115 ? -16.854 109.022 56.910 1.00 28.73 130 ASN D O 1
ATOM 4127 N N . GLY D 1 116 ? -15.928 107.209 55.965 1.00 35.26 131 GLY D N 1
ATOM 4128 C CA . GLY D 1 116 ? -14.574 107.641 56.266 1.00 29.10 131 GLY D CA 1
ATOM 4129 C C . GLY D 1 116 ? -14.030 108.549 55.171 1.00 36.08 131 GLY D C 1
ATOM 4130 O O . GLY D 1 116 ? -14.402 108.421 54.002 1.00 32.75 131 GLY D O 1
ATOM 4131 N N . GLU D 1 117 ? -13.157 109.478 55.542 1.00 31.76 132 GLU D N 1
ATOM 4132 C CA . GLU D 1 117 ? -12.576 110.388 54.567 1.00 39.81 132 GLU D CA 1
ATOM 4133 C C . GLU D 1 117 ? -11.506 109.675 53.771 1.00 37.33 132 GLU D C 1
ATOM 4134 O O . GLU D 1 117 ? -10.777 108.845 54.304 1.00 40.86 132 GLU D O 1
ATOM 4140 N N . VAL D 1 118 ? -11.427 109.981 52.485 1.00 39.17 133 VAL D N 1
ATOM 4141 C CA . VAL D 1 118 ? -10.425 109.360 51.638 1.00 37.30 133 VAL D CA 1
ATOM 4142 C C . VAL D 1 118 ? -9.611 110.426 50.931 1.00 37.38 133 VAL D C 1
ATOM 4143 O O . VAL D 1 118 ? -9.975 111.595 50.937 1.00 44.82 133 VAL D O 1
ATOM 4147 N N . GLU D 1 119 ? -8.487 110.021 50.360 1.00 46.14 134 GLU D N 1
ATOM 4148 C CA . GLU D 1 119 ? -7.614 110.936 49.651 1.00 39.56 134 GLU D CA 1
ATOM 4149 C C . GLU D 1 119 ? -7.210 110.282 48.357 1.00 45.32 134 GLU D C 1
ATOM 4150 O O . GLU D 1 119 ? -7.318 109.063 48.213 1.00 51.25 134 GLU D O 1
ATOM 4156 N N . GLY D 1 120 ? -6.743 111.093 47.414 1.00 44.49 135 GLY D N 1
ATOM 4157 C CA . GLY D 1 120 ? -6.319 110.562 46.137 1.00 35.83 135 GLY D CA 1
ATOM 4158 C C . GLY D 1 120 ? -6.882 111.344 44.971 1.00 41.77 135 GLY D C 1
ATOM 4159 O O . GLY D 1 120 ? -7.607 112.323 45.153 1.00 40.95 135 GLY D O 1
ATOM 4160 N N . THR D 1 121 ? -6.543 110.900 43.766 1.00 39.45 136 THR D N 1
ATOM 4161 C CA . THR D 1 121 ? -7.000 111.547 42.548 1.00 40.93 136 THR D CA 1
ATOM 4162 C C . THR D 1 121 ? -8.520 111.536 42.430 1.00 45.93 136 THR D C 1
ATOM 4163 O O . THR D 1 121 ? -9.128 112.580 42.195 1.00 47.41 136 THR D O 1
ATOM 4167 N N . LEU D 1 122 ? -9.129 110.364 42.610 1.00 44.60 137 LEU D N 1
ATOM 4168 C CA . LEU D 1 122 ? -10.587 110.223 42.522 1.00 43.25 137 LEU D CA 1
ATOM 4169 C C . LEU D 1 122 ? -11.297 110.274 43.871 1.00 41.35 137 LEU D C 1
ATOM 4170 O O . LEU D 1 122 ? -12.486 110.574 43.936 1.00 41.09 137 LEU D O 1
ATOM 4175 N N . GLY D 1 123 ? -10.588 109.955 44.947 1.00 41.56 138 GLY D N 1
ATOM 4176 C CA . GLY D 1 123 ? -11.226 109.976 46.254 1.00 34.28 138 GLY D CA 1
ATOM 4177 C C . GLY D 1 123 ? -12.458 109.079 46.350 1.00 40.90 138 GLY D C 1
ATOM 4178 O O . GLY D 1 123 ? -12.437 107.933 45.892 1.00 40.89 138 GLY D O 1
ATOM 4179 N N . ALA D 1 124 ? -13.539 109.595 46.930 1.00 31.34 139 ALA D N 1
ATOM 4180 C CA . ALA D 1 124 ? -14.754 108.807 47.089 1.00 33.87 139 ALA D CA 1
ATOM 4181 C C . ALA D 1 124 ? -15.428 108.468 45.765 1.00 39.18 139 ALA D C 1
ATOM 4182 O O . ALA D 1 124 ? -16.472 107.814 45.743 1.00 32.08 139 ALA D O 1
ATOM 4184 N N . LYS D 1 125 ? -14.823 108.905 44.664 1.00 37.76 140 LYS D N 1
ATOM 4185 C CA . LYS D 1 125 ? -15.356 108.634 43.334 1.00 34.26 140 LYS D CA 1
ATOM 4186 C C . LYS D 1 125 ? -14.767 107.355 42.752 1.00 33.91 140 LYS D C 1
ATOM 4187 O O . LYS D 1 125 ? -15.239 106.868 41.726 1.00 35.23 140 LYS D O 1
ATOM 4193 N N . ALA D 1 126 ? -13.736 106.820 43.400 1.00 34.86 141 ALA D N 1
ATOM 4194 C CA . ALA D 1 126 ? -13.076 105.599 42.933 1.00 33.05 141 ALA D CA 1
ATOM 4195 C C . ALA D 1 126 ? -13.936 104.353 43.124 1.00 33.05 141 ALA D C 1
ATOM 4196 O O . ALA D 1 126 ? -14.867 104.356 43.925 1.00 36.36 141 ALA D O 1
ATOM 4198 N N . ASP D 1 127 ? -13.626 103.286 42.388 1.00 36.03 142 ASP D N 1
ATOM 4199 C CA . ASP D 1 127 ? -14.390 102.043 42.506 1.00 35.08 142 ASP D CA 1
ATOM 4200 C C . ASP D 1 127 ? -14.312 101.525 43.940 1.00 35.95 142 ASP D C 1
ATOM 4201 O O . ASP D 1 127 ? -13.303 101.707 44.617 1.00 37.83 142 ASP D O 1
ATOM 4206 N N . LEU D 1 128 ? -15.376 100.870 44.391 1.00 33.94 143 LEU D N 1
ATOM 4207 C CA . LEU D 1 128 ? -15.425 100.326 45.738 1.00 30.35 143 LEU D CA 1
ATOM 4208 C C . LEU D 1 128 ? -14.884 98.907 45.788 1.00 32.41 143 LEU D C 1
ATOM 4209 O O . LEU D 1 128 ? -14.463 98.428 46.840 1.00 36.45 143 LEU D O 1
ATOM 4214 N N . PHE D 1 129 ? -14.909 98.225 44.652 1.00 31.45 144 PHE D N 1
ATOM 4215 C CA . PHE D 1 129 ? -14.442 96.854 44.612 1.00 25.84 144 PHE D CA 1
ATOM 4216 C C . PHE D 1 129 ? -13.357 96.625 43.581 1.00 32.38 144 PHE D C 1
ATOM 4217 O O . PHE D 1 129 ? -13.276 97.325 42.574 1.00 37.23 144 PHE D O 1
ATOM 4225 N N . TRP D 1 130 ? -12.528 95.625 43.847 1.00 33.01 145 TRP D N 1
ATOM 4226 C CA . TRP D 1 130 ? -11.466 95.240 42.939 1.00 32.97 145 TRP D CA 1
ATOM 4227 C C . TRP D 1 130 ? -12.168 94.719 41.678 1.00 35.48 145 TRP D C 1
ATOM 4228 O O . TRP D 1 130 ? -13.213 94.073 41.774 1.00 37.14 145 TRP D O 1
ATOM 4239 N N . ASN D 1 131 ? -11.617 95.001 40.503 1.00 40.07 146 ASN D N 1
ATOM 4240 C CA . ASN D 1 131 ? -12.235 94.535 39.261 1.00 43.02 146 ASN D CA 1
ATOM 4241 C C . ASN D 1 131 ? -11.390 93.430 38.615 1.00 46.46 146 ASN D C 1
ATOM 4242 O O . ASN D 1 131 ? -10.411 93.694 37.908 1.00 50.19 146 ASN D O 1
ATOM 4255 N N . LYS D 1 133 ? -11.562 91.894 36.170 1.00 50.33 148 LYS D N 1
ATOM 4256 C CA . LYS D 1 133 ? -11.399 92.078 34.738 1.00 57.13 148 LYS D CA 1
ATOM 4257 C C . LYS D 1 133 ? -10.493 93.241 34.335 1.00 60.18 148 LYS D C 1
ATOM 4258 O O . LYS D 1 133 ? -9.765 93.147 33.341 1.00 55.29 148 LYS D O 1
ATOM 4264 N N . LYS D 1 134 ? -10.535 94.332 35.097 1.00 64.08 149 LYS D N 1
ATOM 4265 C CA . LYS D 1 134 ? -9.704 95.497 34.797 1.00 61.17 149 LYS D CA 1
ATOM 4266 C C . LYS D 1 134 ? -8.228 95.107 34.808 1.00 57.41 149 LYS D C 1
ATOM 4267 O O . LYS D 1 134 ? -7.590 95.032 33.760 1.00 59.02 149 LYS D O 1
ATOM 4273 N N . ASN E 1 2 ? 60.635 41.124 54.720 1.00 51.78 17 ASN E N 1
ATOM 4274 C CA . ASN E 1 2 ? 60.659 40.380 56.008 1.00 52.90 17 ASN E CA 1
ATOM 4275 C C . ASN E 1 2 ? 59.239 40.030 56.468 1.00 55.57 17 ASN E C 1
ATOM 4276 O O . ASN E 1 2 ? 58.293 40.782 56.232 1.00 56.52 17 ASN E O 1
ATOM 4281 N N . PRO E 1 3 ? 59.077 38.879 57.138 1.00 54.92 18 PRO E N 1
ATOM 4282 C CA . PRO E 1 3 ? 57.784 38.403 57.637 1.00 52.27 18 PRO E CA 1
ATOM 4283 C C . PRO E 1 3 ? 56.909 39.427 58.369 1.00 58.53 18 PRO E C 1
ATOM 4284 O O . PRO E 1 3 ? 55.706 39.511 58.118 1.00 56.46 18 PRO E O 1
ATOM 4288 N N . ASN E 1 4 ? 57.502 40.198 59.277 1.00 61.21 19 ASN E N 1
ATOM 4289 C CA . ASN E 1 4 ? 56.743 41.191 60.037 1.00 62.51 19 ASN E CA 1
ATOM 4290 C C . ASN E 1 4 ? 56.079 42.243 59.163 1.00 59.61 19 ASN E C 1
ATOM 4291 O O . ASN E 1 4 ? 54.917 42.586 59.384 1.00 56.93 19 ASN E O 1
ATOM 4296 N N . GLU E 1 5 ? 56.812 42.753 58.177 1.00 50.29 20 GLU E N 1
ATOM 4297 C CA . GLU E 1 5 ? 56.262 43.749 57.269 1.00 51.61 20 GLU E CA 1
ATOM 4298 C C . GLU E 1 5 ? 55.208 43.069 56.377 1.00 50.24 20 GLU E C 1
ATOM 4299 O O . GLU E 1 5 ? 54.159 43.648 56.092 1.00 45.79 20 GLU E O 1
ATOM 4305 N N . ALA E 1 6 ? 55.486 41.836 55.956 1.00 38.69 21 ALA E N 1
ATOM 4306 C CA . ALA E 1 6 ? 54.558 41.090 55.109 1.00 43.80 21 ALA E CA 1
ATOM 4307 C C . ALA E 1 6 ? 53.237 40.858 55.836 1.00 43.67 21 ALA E C 1
ATOM 4308 O O . ALA E 1 6 ? 52.171 40.864 55.229 1.00 47.27 21 ALA E O 1
ATOM 4310 N N . TYR E 1 7 ? 53.315 40.655 57.143 1.00 38.09 22 TYR E N 1
ATOM 4311 C CA . TYR E 1 7 ? 52.127 40.440 57.935 1.00 31.32 22 TYR E CA 1
ATOM 4312 C C . TYR E 1 7 ? 51.301 41.727 57.935 1.00 36.68 22 TYR E C 1
ATOM 4313 O O . TYR E 1 7 ? 50.092 41.699 57.697 1.00 35.75 22 TYR E O 1
ATOM 4322 N N . ARG E 1 8 ? 51.956 42.857 58.182 1.00 42.65 23 ARG E N 1
ATOM 4323 C CA . ARG E 1 8 ? 51.264 44.143 58.204 1.00 48.30 23 ARG E CA 1
ATOM 4324 C C . ARG E 1 8 ? 50.564 44.404 56.875 1.00 47.60 23 ARG E C 1
ATOM 4325 O O . ARG E 1 8 ? 49.406 44.833 56.837 1.00 50.93 23 ARG E O 1
ATOM 4333 N N . HIS E 1 9 ? 51.276 44.139 55.788 1.00 42.10 24 HIS E N 1
ATOM 4334 C CA . HIS E 1 9 ? 50.744 44.333 54.448 1.00 38.99 24 HIS E CA 1
ATOM 4335 C C . HIS E 1 9 ? 49.437 43.578 54.213 1.00 39.82 24 HIS E C 1
ATOM 4336 O O . HIS E 1 9 ? 48.423 44.179 53.848 1.00 44.71 24 HIS E O 1
ATOM 4343 N N . TYR E 1 10 ? 49.471 42.263 54.409 1.00 34.07 25 TYR E N 1
ATOM 4344 C CA . TYR E 1 10 ? 48.288 41.436 54.209 1.00 39.97 25 TYR E CA 1
ATOM 4345 C C . TYR E 1 10 ? 47.145 41.841 55.125 1.00 43.19 25 TYR E C 1
ATOM 4346 O O . TYR E 1 10 ? 45.991 41.962 54.687 1.00 37.38 25 TYR E O 1
ATOM 4363 N N . LYS E 1 12 ? 46.642 44.736 56.533 1.00 32.33 27 LYS E N 1
ATOM 4364 C CA . LYS E 1 12 ? 46.142 46.055 56.158 1.00 35.85 27 LYS E CA 1
ATOM 4365 C C . LYS E 1 12 ? 45.221 45.890 54.955 1.00 34.68 27 LYS E C 1
ATOM 4366 O O . LYS E 1 12 ? 44.135 46.464 54.896 1.00 38.25 27 LYS E O 1
ATOM 4372 N N . LYS E 1 13 ? 45.665 45.093 53.995 1.00 34.70 28 LYS E N 1
ATOM 4373 C CA . LYS E 1 13 ? 44.879 44.831 52.803 1.00 39.37 28 LYS E CA 1
ATOM 4374 C C . LYS E 1 13 ? 43.514 44.225 53.179 1.00 36.43 28 LYS E C 1
ATOM 4375 O O . LYS E 1 13 ? 42.494 44.646 52.658 1.00 35.79 28 LYS E O 1
ATOM 4381 N N . LEU E 1 14 ? 43.492 43.256 54.090 1.00 38.72 29 LEU E N 1
ATOM 4382 C CA . LEU E 1 14 ? 42.232 42.642 54.500 1.00 35.23 29 LEU E CA 1
ATOM 4383 C C . LEU E 1 14 ? 41.288 43.593 55.214 1.00 38.56 29 LEU E C 1
ATOM 4384 O O . LEU E 1 14 ? 40.073 43.422 55.157 1.00 44.42 29 LEU E O 1
ATOM 4389 N N . SER E 1 15 ? 41.835 44.597 55.888 1.00 39.12 30 SER E N 1
ATOM 4390 C CA . SER E 1 15 ? 40.989 45.525 56.617 1.00 37.77 30 SER E CA 1
ATOM 4391 C C . SER E 1 15 ? 40.087 46.358 55.707 1.00 37.98 30 SER E C 1
ATOM 4392 O O . SER E 1 15 ? 39.015 46.788 56.129 1.00 43.23 30 SER E O 1
ATOM 4395 N N . TYR E 1 16 ? 40.505 46.576 54.464 1.00 31.33 31 TYR E N 1
ATOM 4396 C CA . TYR E 1 16 ? 39.722 47.389 53.540 1.00 30.28 31 TYR E CA 1
ATOM 4397 C C . TYR E 1 16 ? 38.762 46.616 52.660 1.00 32.85 31 TYR E C 1
ATOM 4398 O O . TYR E 1 16 ? 38.015 47.211 51.894 1.00 40.17 31 TYR E O 1
ATOM 4407 N N . GLU E 1 17 ? 38.756 45.295 52.770 1.00 35.72 32 GLU E N 1
ATOM 4408 C CA . GLU E 1 17 ? 37.890 44.503 51.912 1.00 37.07 32 GLU E CA 1
ATOM 4409 C C . GLU E 1 17 ? 37.212 43.331 52.586 1.00 36.56 32 GLU E C 1
ATOM 4410 O O . GLU E 1 17 ? 37.492 42.990 53.729 1.00 41.21 32 GLU E O 1
ATOM 4416 N N . THR E 1 18 ? 36.288 42.729 51.860 1.00 40.50 33 THR E N 1
ATOM 4417 C CA . THR E 1 18 ? 35.584 41.569 52.357 1.00 44.81 33 THR E CA 1
ATOM 4418 C C . THR E 1 18 ? 35.138 40.766 51.142 1.00 44.15 33 THR E C 1
ATOM 4419 O O . THR E 1 18 ? 34.765 41.320 50.109 1.00 44.26 33 THR E O 1
ATOM 4423 N N . ASP E 1 19 ? 35.215 39.453 51.261 1.00 47.74 34 ASP E N 1
ATOM 4424 C CA . ASP E 1 19 ? 34.862 38.586 50.162 1.00 46.63 34 ASP E CA 1
ATOM 4425 C C . ASP E 1 19 ? 33.428 38.061 50.302 1.00 44.27 34 ASP E C 1
ATOM 4426 O O . ASP E 1 19 ? 32.788 38.255 51.338 1.00 37.01 34 ASP E O 1
ATOM 4431 N N . ILE E 1 20 ? 32.942 37.398 49.254 1.00 34.91 35 ILE E N 1
ATOM 4432 C CA . ILE E 1 20 ? 31.598 36.841 49.223 1.00 32.43 35 ILE E CA 1
ATOM 4433 C C . ILE E 1 20 ? 31.302 35.909 50.392 1.00 36.31 35 ILE E C 1
ATOM 4434 O O . ILE E 1 20 ? 30.244 35.994 51.017 1.00 40.68 35 ILE E O 1
ATOM 4439 N N . ALA E 1 21 ? 32.239 35.020 50.684 1.00 37.51 36 ALA E N 1
ATOM 4440 C CA . ALA E 1 21 ? 32.077 34.072 51.770 1.00 35.22 36 ALA E CA 1
ATOM 4441 C C . ALA E 1 21 ? 31.724 34.759 53.083 1.00 36.66 36 ALA E C 1
ATOM 4442 O O . ALA E 1 21 ? 30.757 34.377 53.741 1.00 39.22 36 ALA E O 1
ATOM 4444 N N . ASP E 1 22 ? 32.509 35.765 53.465 1.00 38.39 37 ASP E N 1
ATOM 4445 C CA . ASP E 1 22 ? 32.257 36.497 54.702 1.00 45.67 37 ASP E CA 1
ATOM 4446 C C . ASP E 1 22 ? 30.914 37.239 54.684 1.00 42.97 37 ASP E C 1
ATOM 4447 O O . ASP E 1 22 ? 30.182 37.222 55.675 1.00 46.75 37 ASP E O 1
ATOM 4452 N N . LEU E 1 23 ? 30.587 37.888 53.567 1.00 46.41 38 LEU E N 1
ATOM 4453 C CA . LEU E 1 23 ? 29.321 38.627 53.462 1.00 44.04 38 LEU E CA 1
ATOM 4454 C C . LEU E 1 23 ? 28.142 37.667 53.556 1.00 47.81 38 LEU E C 1
ATOM 4455 O O . LEU E 1 23 ? 27.143 37.957 54.216 1.00 41.18 38 LEU E O 1
ATOM 4460 N N . SER E 1 24 ? 28.259 36.525 52.886 1.00 41.82 39 SER E N 1
ATOM 4461 C CA . SER E 1 24 ? 27.179 35.553 52.885 1.00 46.54 39 SER E CA 1
ATOM 4462 C C . SER E 1 24 ? 26.823 35.117 54.297 1.00 47.37 39 SER E C 1
ATOM 4463 O O . SER E 1 24 ? 25.654 34.875 54.598 1.00 54.05 39 SER E O 1
ATOM 4466 N N . ILE E 1 25 ? 27.830 35.028 55.161 1.00 44.36 40 ILE E N 1
ATOM 4467 C CA . ILE E 1 25 ? 27.608 34.616 56.539 1.00 42.04 40 ILE E CA 1
ATOM 4468 C C . ILE E 1 25 ? 26.898 35.697 57.344 1.00 46.24 40 ILE E C 1
ATOM 4469 O O . ILE E 1 25 ? 25.976 35.404 58.108 1.00 49.68 40 ILE E O 1
ATOM 4474 N N . ASP E 1 26 ? 27.318 36.946 57.182 1.00 42.02 41 ASP E N 1
ATOM 4475 C CA . ASP E 1 26 ? 26.668 38.026 57.911 1.00 45.51 41 ASP E CA 1
ATOM 4476 C C . ASP E 1 26 ? 25.217 38.189 57.465 1.00 42.30 41 ASP E C 1
ATOM 4477 O O . ASP E 1 26 ? 24.353 38.517 58.276 1.00 45.91 41 ASP E O 1
ATOM 4482 N N . ILE E 1 27 ? 24.947 37.953 56.182 1.00 47.51 42 ILE E N 1
ATOM 4483 C CA . ILE E 1 27 ? 23.582 38.066 55.660 1.00 42.99 42 ILE E CA 1
ATOM 4484 C C . ILE E 1 27 ? 22.715 36.942 56.216 1.00 47.23 42 ILE E C 1
ATOM 4485 O O . ILE E 1 27 ? 21.618 37.182 56.723 1.00 44.13 42 ILE E O 1
ATOM 4490 N N . LYS E 1 28 ? 23.212 35.715 56.118 1.00 40.53 43 LYS E N 1
ATOM 4491 C CA . LYS E 1 28 ? 22.473 34.566 56.607 1.00 47.06 43 LYS E CA 1
ATOM 4492 C C . LYS E 1 28 ? 22.184 34.657 58.115 1.00 55.77 43 LYS E C 1
ATOM 4493 O O . LYS E 1 28 ? 21.075 34.354 58.554 1.00 44.99 43 LYS E O 1
ATOM 4499 N N . LYS E 1 29 ? 23.175 35.081 58.900 1.00 56.15 44 LYS E N 1
ATOM 4500 C CA . LYS E 1 29 ? 23.013 35.199 60.352 1.00 53.75 44 LYS E CA 1
ATOM 4501 C C . LYS E 1 29 ? 22.230 36.442 60.762 1.00 51.98 44 LYS E C 1
ATOM 4502 O O . LYS E 1 29 ? 21.844 36.588 61.924 1.00 51.75 44 LYS E O 1
ATOM 4508 N N . GLY E 1 30 ? 22.005 37.341 59.811 1.00 44.81 45 GLY E N 1
ATOM 4509 C CA . GLY E 1 30 ? 21.264 38.554 60.107 1.00 37.32 45 GLY E CA 1
ATOM 4510 C C . GLY E 1 30 ? 22.040 39.594 60.891 1.00 42.32 45 GLY E C 1
ATOM 4511 O O . GLY E 1 30 ? 21.453 40.384 61.625 1.00 37.94 45 GLY E O 1
ATOM 4512 N N . TYR E 1 31 ? 23.358 39.599 60.746 1.00 37.33 46 TYR E N 1
ATOM 4513 C CA . TYR E 1 31 ? 24.174 40.568 61.450 1.00 38.03 46 TYR E CA 1
ATOM 4514 C C . TYR E 1 31 ? 23.776 41.966 60.987 1.00 40.93 46 TYR E C 1
ATOM 4515 O O . TYR E 1 31 ? 23.822 42.269 59.798 1.00 43.10 46 TYR E O 1
ATOM 4524 N N . GLU E 1 32 ? 23.379 42.816 61.926 1.00 52.53 47 GLU E N 1
ATOM 4525 C CA . GLU E 1 32 ? 22.952 44.171 61.588 1.00 60.37 47 GLU E CA 1
ATOM 4526 C C . GLU E 1 32 ? 24.026 45.236 61.765 1.00 58.09 47 GLU E C 1
ATOM 4527 O O . GLU E 1 32 ? 23.751 46.436 61.653 1.00 56.72 47 GLU E O 1
ATOM 4533 N N . GLY E 1 33 ? 25.253 44.790 62.019 1.00 54.60 48 GLY E N 1
ATOM 4534 C CA . GLY E 1 33 ? 26.362 45.715 62.193 1.00 47.07 48 GLY E CA 1
ATOM 4535 C C . GLY E 1 33 ? 26.960 46.213 60.883 1.00 40.31 48 GLY E C 1
ATOM 4536 O O . GLY E 1 33 ? 28.001 46.865 60.898 1.00 43.45 48 GLY E O 1
ATOM 4537 N N . ILE E 1 34 ? 26.304 45.906 59.760 1.00 37.65 49 ILE E N 1
ATOM 4538 C CA . ILE E 1 34 ? 26.754 46.322 58.424 1.00 36.65 49 ILE E CA 1
ATOM 4539 C C . ILE E 1 34 ? 25.596 46.859 57.571 1.00 40.88 49 ILE E C 1
ATOM 4540 O O . ILE E 1 34 ? 24.433 46.504 57.788 1.00 40.33 49 ILE E O 1
ATOM 4545 N N . ILE E 1 35 ? 25.926 47.720 56.613 1.00 31.82 50 ILE E N 1
ATOM 4546 C CA . ILE E 1 35 ? 24.952 48.274 55.681 1.00 24.77 50 ILE E CA 1
ATOM 4547 C C . ILE E 1 35 ? 25.543 47.949 54.314 1.00 31.17 50 ILE E C 1
ATOM 4548 O O . ILE E 1 35 ? 26.644 48.393 53.996 1.00 29.16 50 ILE E O 1
ATOM 4553 N N . VAL E 1 36 ? 24.827 47.150 53.527 1.00 36.99 51 VAL E N 1
ATOM 4554 C CA . VAL E 1 36 ? 25.279 46.742 52.197 1.00 26.71 51 VAL E CA 1
ATOM 4555 C C . VAL E 1 36 ? 24.780 47.742 51.151 1.00 35.00 51 VAL E C 1
ATOM 4556 O O . VAL E 1 36 ? 23.578 47.969 51.016 1.00 37.73 51 VAL E O 1
ATOM 4560 N N . VAL E 1 37 ? 25.708 48.325 50.405 1.00 27.38 52 VAL E N 1
ATOM 4561 C CA . VAL E 1 37 ? 25.365 49.321 49.408 1.00 25.84 52 VAL E CA 1
ATOM 4562 C C . VAL E 1 37 ? 25.727 48.953 47.972 1.00 28.09 52 VAL E C 1
ATOM 4563 O O . VAL E 1 37 ? 26.898 48.736 47.652 1.00 28.38 52 VAL E O 1
ATOM 4567 N N . ASP E 1 38 ? 24.710 48.882 47.117 1.00 26.66 53 ASP E N 1
ATOM 4568 C CA . ASP E 1 38 ? 24.897 48.587 45.703 1.00 25.06 53 ASP E CA 1
ATOM 4569 C C . ASP E 1 38 ? 25.149 49.949 45.054 1.00 34.29 53 ASP E C 1
ATOM 4570 O O . ASP E 1 38 ? 24.255 50.808 45.016 1.00 30.51 53 ASP E O 1
ATOM 4575 N N . VAL E 1 39 ? 26.362 50.151 44.549 1.00 32.88 54 VAL E N 1
ATOM 4576 C CA . VAL E 1 39 ? 26.710 51.420 43.944 1.00 25.28 54 VAL E CA 1
ATOM 4577 C C . VAL E 1 39 ? 26.560 51.479 42.438 1.00 28.07 54 VAL E C 1
ATOM 4578 O O . VAL E 1 39 ? 27.064 52.400 41.795 1.00 30.00 54 VAL E O 1
ATOM 4582 N N . ARG E 1 40 ? 25.856 50.512 41.865 1.00 24.97 55 ARG E N 1
ATOM 4583 C CA . ARG E 1 40 ? 25.649 50.515 40.423 1.00 26.41 55 ARG E CA 1
ATOM 4584 C C . ARG E 1 40 ? 24.426 51.395 40.119 1.00 31.25 55 ARG E C 1
ATOM 4585 O O . ARG E 1 40 ? 23.793 51.936 41.031 1.00 28.69 55 ARG E O 1
ATOM 4593 N N . ASP E 1 41 ? 24.098 51.556 38.842 1.00 34.42 56 ASP E N 1
ATOM 4594 C CA . ASP E 1 41 ? 22.936 52.363 38.472 1.00 37.06 56 ASP E CA 1
ATOM 4595 C C . ASP E 1 41 ? 21.671 51.791 39.045 1.00 34.53 56 ASP E C 1
ATOM 4596 O O . ASP E 1 41 ? 21.548 50.578 39.225 1.00 38.84 56 ASP E O 1
ATOM 4601 N N . ALA E 1 42 ? 20.716 52.676 39.288 1.00 38.85 57 ALA E N 1
ATOM 4602 C CA . ALA E 1 42 ? 19.427 52.296 39.842 1.00 38.11 57 ALA E CA 1
ATOM 4603 C C . ALA E 1 42 ? 18.747 51.154 39.092 1.00 36.16 57 ALA E C 1
ATOM 4604 O O . ALA E 1 42 ? 18.217 50.229 39.712 1.00 37.94 57 ALA E O 1
ATOM 4606 N N . GLU E 1 43 ? 18.748 51.216 37.765 1.00 35.48 58 GLU E N 1
ATOM 4607 C CA . GLU E 1 43 ? 18.110 50.167 36.971 1.00 37.01 58 GLU E CA 1
ATOM 4608 C C . GLU E 1 43 ? 18.677 48.787 37.305 1.00 35.45 58 GLU E C 1
ATOM 4609 O O . GLU E 1 43 ? 17.928 47.836 37.518 1.00 33.46 58 GLU E O 1
ATOM 4615 N N . ALA E 1 44 ? 20.003 48.692 37.352 1.00 31.49 59 ALA E N 1
ATOM 4616 C CA . ALA E 1 44 ? 20.670 47.433 37.650 1.00 29.69 59 ALA E CA 1
ATOM 4617 C C . ALA E 1 44 ? 20.216 46.880 38.993 1.00 31.19 59 ALA E C 1
ATOM 4618 O O . ALA E 1 44 ? 19.928 45.693 39.123 1.00 33.01 59 ALA E O 1
ATOM 4620 N N . TYR E 1 45 ? 20.157 47.748 39.991 1.00 29.43 60 TYR E N 1
ATOM 4621 C CA . TYR E 1 45 ? 19.737 47.337 41.315 1.00 36.02 60 TYR E CA 1
ATOM 4622 C C . TYR E 1 45 ? 18.296 46.844 41.293 1.00 37.61 60 TYR E C 1
ATOM 4623 O O . TYR E 1 45 ? 17.974 45.834 41.916 1.00 45.38 60 TYR E O 1
ATOM 4632 N N . LYS E 1 46 ? 17.427 47.543 40.566 1.00 47.59 61 LYS E N 1
ATOM 4633 C CA . LYS E 1 46 ? 16.018 47.148 40.493 1.00 43.34 61 LYS E CA 1
ATOM 4634 C C . LYS E 1 46 ? 15.853 45.775 39.863 1.00 42.31 61 LYS E C 1
ATOM 4635 O O . LYS E 1 46 ? 15.000 44.991 40.283 1.00 42.66 61 LYS E O 1
ATOM 4641 N N . GLU E 1 47 ? 16.667 45.478 38.857 1.00 34.20 62 GLU E N 1
ATOM 4642 C CA . GLU E 1 47 ? 16.553 44.186 38.195 1.00 39.27 62 GLU E CA 1
ATOM 4643 C C . GLU E 1 47 ? 17.126 43.035 39.027 1.00 36.68 62 GLU E C 1
ATOM 4644 O O . GLU E 1 47 ? 16.578 41.932 39.024 1.00 34.26 62 GLU E O 1
ATOM 4650 N N . CYS E 1 48 ? 18.202 43.293 39.762 1.00 31.24 63 CYS E N 1
ATOM 4651 C CA . CYS E 1 48 ? 18.837 42.230 40.529 1.00 30.73 63 CYS E CA 1
ATOM 4652 C C . CYS E 1 48 ? 19.823 42.763 41.558 1.00 31.54 63 CYS E C 1
ATOM 4653 O O . CYS E 1 48 ? 20.716 43.532 41.219 1.00 35.87 63 CYS E O 1
ATOM 4656 N N . HIS E 1 49 ? 19.678 42.365 42.814 1.00 26.11 64 HIS E N 1
ATOM 4657 C CA . HIS E 1 49 ? 20.618 42.825 43.822 1.00 27.71 64 HIS E CA 1
ATOM 4658 C C . HIS E 1 49 ? 20.739 41.850 44.976 1.00 32.13 64 HIS E C 1
ATOM 4659 O O . HIS E 1 49 ? 19.968 40.893 45.078 1.00 28.23 64 HIS E O 1
ATOM 4666 N N . ILE E 1 50 ? 21.729 42.089 45.830 1.00 34.87 65 ILE E N 1
ATOM 4667 C CA . ILE E 1 50 ? 21.992 41.241 46.988 1.00 36.37 65 ILE E CA 1
ATOM 4668 C C . ILE E 1 50 ? 21.013 41.535 48.133 1.00 37.26 65 ILE E C 1
ATOM 4669 O O . ILE E 1 50 ? 20.736 42.693 48.445 1.00 37.26 65 ILE E O 1
ATOM 4674 N N . PRO E 1 51 ? 20.473 40.488 48.767 1.00 36.81 66 PRO E N 1
ATOM 4675 C CA . PRO E 1 51 ? 19.525 40.652 49.877 1.00 38.07 66 PRO E CA 1
ATOM 4676 C C . PRO E 1 51 ? 20.023 41.615 50.956 1.00 38.57 66 PRO E C 1
ATOM 4677 O O . PRO E 1 51 ? 21.176 41.538 51.370 1.00 37.04 66 PRO E O 1
ATOM 4681 N N . THR E 1 52 ? 19.134 42.509 51.388 1.00 37.49 67 THR E N 1
ATOM 4682 C CA . THR E 1 52 ? 19.394 43.526 52.410 1.00 38.19 67 THR E CA 1
ATOM 4683 C C . THR E 1 52 ? 20.181 44.733 51.899 1.00 42.11 67 THR E 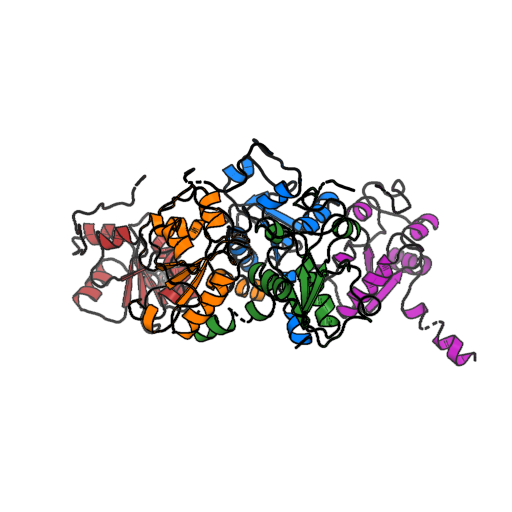C 1
ATOM 4684 O O . THR E 1 52 ? 20.421 45.685 52.639 1.00 41.49 67 THR E O 1
ATOM 4688 N N . ALA E 1 53 ? 20.566 44.707 50.632 1.00 41.28 68 ALA E N 1
ATOM 4689 C CA . ALA E 1 53 ? 21.334 45.804 50.059 1.00 36.37 68 ALA E CA 1
ATOM 4690 C C . ALA E 1 53 ? 20.481 47.005 49.672 1.00 35.65 68 ALA E C 1
ATOM 4691 O O . ALA E 1 53 ? 19.383 46.857 49.129 1.00 39.31 68 ALA E O 1
ATOM 4693 N N . ILE E 1 54 ? 20.985 48.199 49.948 1.00 28.78 69 ILE E N 1
ATOM 4694 C CA . ILE E 1 54 ? 20.254 49.394 49.572 1.00 30.79 69 ILE E CA 1
ATOM 4695 C C . ILE E 1 54 ? 20.909 49.941 48.324 1.00 33.91 69 ILE E C 1
ATOM 4696 O O . ILE E 1 54 ? 22.017 49.539 47.957 1.00 36.35 69 ILE E O 1
ATOM 4701 N N . SER E 1 55 ? 20.240 50.880 47.682 1.00 23.40 70 SER E N 1
ATOM 4702 C CA . SER E 1 55 ? 20.785 51.438 46.473 1.00 25.99 70 SER E CA 1
ATOM 4703 C C . SER E 1 55 ? 21.205 52.885 46.553 1.00 29.35 70 SER E C 1
ATOM 4704 O O . SER E 1 55 ? 20.421 53.768 46.885 1.00 36.64 70 SER E O 1
ATOM 4707 N N . ILE E 1 56 ? 22.463 53.124 46.234 1.00 32.90 71 ILE E N 1
ATOM 4708 C CA . ILE E 1 56 ? 22.986 54.468 46.212 1.00 30.51 71 ILE E CA 1
ATOM 4709 C C . ILE E 1 56 ? 24.031 54.465 45.114 1.00 34.57 71 ILE E C 1
ATOM 4710 O O . ILE E 1 56 ? 25.180 54.085 45.337 1.00 33.81 71 ILE E O 1
ATOM 4715 N N . PRO E 1 57 ? 23.632 54.853 43.894 1.00 32.75 72 PRO E N 1
ATOM 4716 C CA . PRO E 1 57 ? 24.587 54.880 42.781 1.00 30.42 72 PRO E CA 1
ATOM 4717 C C . PRO E 1 57 ? 25.834 55.657 43.182 1.00 30.02 72 PRO E C 1
ATOM 4718 O O . PRO E 1 57 ? 25.743 56.679 43.853 1.00 28.62 72 PRO E O 1
ATOM 4722 N N . GLY E 1 58 ? 26.992 55.153 42.764 1.00 30.48 73 GLY E N 1
ATOM 4723 C CA . GLY E 1 58 ? 28.260 55.776 43.091 1.00 28.21 73 GLY E CA 1
ATOM 4724 C C . GLY E 1 58 ? 28.360 57.287 43.039 1.00 33.99 73 GLY E C 1
ATOM 4725 O O . GLY E 1 58 ? 28.692 57.917 44.038 1.00 46.74 73 GLY E O 1
ATOM 4726 N N . ASN E 1 59 ? 28.093 57.883 41.886 1.00 34.39 74 ASN E N 1
ATOM 4727 C CA . ASN E 1 59 ? 28.185 59.330 41.763 1.00 43.52 74 ASN E CA 1
ATOM 4728 C C . ASN E 1 59 ? 27.077 60.060 42.506 1.00 42.27 74 ASN E C 1
ATOM 4729 O O . ASN E 1 59 ? 26.959 61.277 42.394 1.00 38.34 74 ASN E O 1
ATOM 4734 N N . LYS E 1 60 ? 26.261 59.317 43.250 1.00 40.69 75 LYS E N 1
ATOM 4735 C CA . LYS E 1 60 ? 25.170 59.907 44.025 1.00 32.59 75 LYS E CA 1
ATOM 4736 C C . LYS E 1 60 ? 25.457 59.890 45.532 1.00 37.60 75 LYS E C 1
ATOM 4737 O O . LYS E 1 60 ? 24.676 60.430 46.306 1.00 44.20 75 LYS E O 1
ATOM 4743 N N . ILE E 1 61 ? 26.562 59.275 45.948 1.00 29.73 76 ILE E N 1
ATOM 4744 C CA . ILE E 1 61 ? 26.892 59.225 47.367 1.00 37.09 76 ILE E CA 1
ATOM 4745 C C . ILE E 1 61 ? 27.318 60.591 47.909 1.00 40.91 76 ILE E C 1
ATOM 4746 O O . ILE E 1 61 ? 28.332 61.132 47.489 1.00 43.47 76 ILE E O 1
ATOM 4751 N N . ASN E 1 62 ? 26.544 61.132 48.849 1.00 42.62 77 ASN E N 1
ATOM 4752 C CA . ASN E 1 62 ? 26.829 62.432 49.460 1.00 43.74 77 ASN E CA 1
ATOM 4753 C C . ASN E 1 62 ? 26.109 62.546 50.799 1.00 45.55 77 ASN E C 1
ATOM 4754 O O . ASN E 1 62 ? 25.520 61.573 51.284 1.00 49.09 77 ASN E O 1
ATOM 4759 N N . GLU E 1 63 ? 26.135 63.747 51.377 1.00 50.08 78 GLU E N 1
ATOM 4760 C CA . GLU E 1 63 ? 25.492 64.010 52.669 1.00 48.74 78 GLU E CA 1
ATOM 4761 C C . GLU E 1 63 ? 23.991 63.745 52.685 1.00 48.41 78 GLU E C 1
ATOM 4762 O O . GLU E 1 63 ? 23.464 63.230 53.668 1.00 44.74 78 GLU E O 1
ATOM 4768 N N . ASP E 1 64 ? 23.307 64.109 51.604 1.00 39.73 79 ASP E N 1
ATOM 4769 C CA . ASP E 1 64 ? 21.865 63.912 51.521 1.00 45.35 79 ASP E CA 1
ATOM 4770 C C . ASP E 1 64 ? 21.479 62.448 51.426 1.00 47.62 79 ASP E C 1
ATOM 4771 O O . ASP E 1 64 ? 20.551 61.990 52.094 1.00 47.71 79 ASP E O 1
ATOM 4776 N N . THR E 1 65 ? 22.206 61.708 50.604 1.00 43.17 80 THR E N 1
ATOM 4777 C CA . THR E 1 65 ? 21.894 60.311 50.406 1.00 42.99 80 THR E CA 1
ATOM 4778 C C . THR E 1 65 ? 22.353 59.361 51.521 1.00 40.26 80 THR E C 1
ATOM 4779 O O . THR E 1 65 ? 21.997 58.188 51.516 1.00 41.32 80 THR E O 1
ATOM 4783 N N . THR E 1 66 ? 23.128 59.854 52.479 1.00 41.17 81 THR E N 1
ATOM 4784 C CA . THR E 1 66 ? 23.584 59.000 53.573 1.00 39.36 81 THR E CA 1
ATOM 4785 C C . THR E 1 66 ? 23.139 59.518 54.938 1.00 46.48 81 THR E C 1
ATOM 4786 O O . THR E 1 66 ? 23.592 59.014 55.966 1.00 54.97 81 THR E O 1
ATOM 4790 N N . LYS E 1 67 ? 22.258 60.519 54.950 1.00 51.13 82 LYS E N 1
ATOM 4791 C CA . LYS E 1 67 ? 21.779 61.119 56.201 1.00 50.35 82 LYS E CA 1
ATOM 4792 C C . LYS E 1 67 ? 21.179 60.122 57.189 1.00 49.68 82 LYS E C 1
ATOM 4793 O O . LYS E 1 67 ? 21.384 60.225 58.398 1.00 45.98 82 LYS E O 1
ATOM 4799 N N . ARG E 1 68 ? 20.434 59.160 56.665 1.00 51.86 83 ARG E N 1
ATOM 4800 C CA . ARG E 1 68 ? 19.791 58.155 57.492 1.00 54.08 83 ARG E CA 1
ATOM 4801 C C . ARG E 1 68 ? 20.701 56.984 57.845 1.00 53.75 83 ARG E C 1
ATOM 4802 O O . ARG E 1 68 ? 20.288 56.089 58.585 1.00 65.23 83 ARG E O 1
ATOM 4810 N N . LEU E 1 69 ? 21.932 56.978 57.338 1.00 41.36 84 LEU E N 1
ATOM 4811 C CA . LEU E 1 69 ? 22.845 55.868 57.619 1.00 40.00 84 LEU E CA 1
ATOM 4812 C C . LEU E 1 69 ? 23.668 56.057 58.878 1.00 35.47 84 LEU E C 1
ATOM 4813 O O . LEU E 1 69 ? 24.307 57.085 59.069 1.00 50.96 84 LEU E O 1
ATOM 4818 N N . SER E 1 70 ? 23.674 55.044 59.726 1.00 39.35 85 SER E N 1
ATOM 4819 C CA . SER E 1 70 ? 24.414 55.117 60.974 1.00 37.96 85 SER E CA 1
ATOM 4820 C C . SER E 1 70 ? 25.937 55.002 60.853 1.00 41.36 85 SER E C 1
ATOM 4821 O O . SER E 1 70 ? 26.452 54.016 60.330 1.00 43.28 85 SER E O 1
ATOM 4824 N N . LYS E 1 71 ? 26.650 56.007 61.360 1.00 41.75 86 LYS E N 1
ATOM 4825 C CA . LYS E 1 71 ? 28.110 56.008 61.330 1.00 39.53 86 LYS E CA 1
ATOM 4826 C C . LYS E 1 71 ? 28.650 54.946 62.305 1.00 43.05 86 LYS E C 1
ATOM 4827 O O . LYS E 1 71 ? 29.850 54.706 62.368 1.00 45.24 86 LYS E O 1
ATOM 4833 N N . GLU E 1 72 ? 27.774 54.322 63.079 1.00 39.00 87 GLU E N 1
ATOM 4834 C CA . GLU E 1 72 ? 28.230 53.302 64.006 1.00 44.34 87 GLU E CA 1
ATOM 4835 C C . GLU E 1 72 ? 28.421 51.967 63.299 1.00 47.46 87 GLU E C 1
ATOM 4836 O O . GLU E 1 72 ? 29.064 51.070 63.833 1.00 44.64 87 GLU E O 1
ATOM 4842 N N . LYS E 1 73 ? 27.861 51.828 62.104 1.00 42.39 88 LYS E N 1
ATOM 4843 C CA . LYS E 1 73 ? 27.999 50.577 61.379 1.00 44.62 88 LYS E CA 1
ATOM 4844 C C . LYS E 1 73 ? 29.093 50.657 60.319 1.00 44.76 88 LYS E C 1
ATOM 4845 O O . LYS E 1 73 ? 29.628 51.726 60.028 1.00 45.05 88 LYS E O 1
ATOM 4851 N N . VAL E 1 74 ? 29.419 49.504 59.748 1.00 41.62 89 VAL E N 1
ATOM 4852 C CA . VAL E 1 74 ? 30.426 49.418 58.707 1.00 35.83 89 VAL E CA 1
ATOM 4853 C C . VAL E 1 74 ? 29.723 49.365 57.354 1.00 36.18 89 VAL E C 1
ATOM 4854 O O . VAL E 1 74 ? 28.791 48.586 57.164 1.00 31.22 89 VAL E O 1
ATOM 4858 N N . ILE E 1 75 ? 30.167 50.197 56.419 1.00 33.18 90 ILE E N 1
ATOM 4859 C CA . ILE E 1 75 ? 29.574 50.217 55.091 1.00 30.18 90 ILE E CA 1
ATOM 4860 C C . ILE E 1 75 ? 30.291 49.223 54.178 1.00 32.32 90 ILE E C 1
ATOM 4861 O O . ILE E 1 75 ? 31.527 49.198 54.134 1.00 30.02 90 ILE E O 1
ATOM 4866 N N . ILE E 1 76 ? 29.510 48.405 53.467 1.00 29.03 91 ILE E N 1
ATOM 4867 C CA . ILE E 1 76 ? 30.035 47.413 52.518 1.00 28.03 91 ILE E CA 1
ATOM 4868 C C . ILE E 1 76 ? 29.571 47.805 51.109 1.00 34.38 91 ILE E C 1
ATOM 4869 O O . ILE E 1 76 ? 28.378 47.713 50.806 1.00 38.07 91 ILE E O 1
ATOM 4874 N N . THR E 1 77 ? 30.487 48.234 50.245 1.00 27.84 92 THR E N 1
ATOM 4875 C CA . THR E 1 77 ? 30.108 48.613 48.882 1.00 25.62 92 THR E CA 1
ATOM 4876 C C . THR E 1 77 ? 30.402 47.499 47.888 1.00 26.33 92 THR E C 1
ATOM 4877 O O . THR E 1 77 ? 31.297 46.686 48.104 1.00 29.85 92 THR E O 1
ATOM 4881 N N . TYR E 1 78 ? 29.632 47.449 46.808 1.00 29.90 93 TYR E N 1
ATOM 4882 C CA . TYR E 1 78 ? 29.855 46.448 45.774 1.00 27.33 93 TYR E CA 1
ATOM 4883 C C . TYR E 1 78 ? 29.376 46.994 44.437 1.00 32.21 93 TYR E C 1
ATOM 4884 O O . TYR E 1 78 ? 28.444 47.804 44.382 1.00 28.14 93 TYR E O 1
ATOM 4893 N N . CYS E 1 79 ? 30.061 46.587 43.373 1.00 31.58 94 CYS E N 1
ATOM 4894 C CA . CYS E 1 79 ? 29.739 46.999 42.006 1.00 42.42 94 CYS E CA 1
ATOM 4895 C C . CYS E 1 79 ? 29.557 45.690 41.221 1.00 39.75 94 CYS E C 1
ATOM 4896 O O . CYS E 1 79 ? 29.341 44.638 41.827 1.00 36.27 94 CYS E O 1
ATOM 4899 N N . TRP E 1 80 ? 29.642 45.747 39.894 1.00 34.50 95 TRP E N 1
ATOM 4900 C CA . TRP E 1 80 ? 29.459 44.557 39.064 1.00 33.62 95 TRP E CA 1
ATOM 4901 C C . TRP E 1 80 ? 30.408 43.398 39.373 1.00 37.41 95 TRP E C 1
ATOM 4902 O O . TRP E 1 80 ? 29.965 42.271 39.621 1.00 38.97 95 TRP E O 1
ATOM 4913 N N . GLY E 1 81 ? 31.708 43.678 39.349 1.00 33.42 96 GLY E N 1
ATOM 4914 C CA . GLY E 1 81 ? 32.692 42.648 39.618 1.00 37.98 96 GLY E CA 1
ATOM 4915 C C . GLY E 1 81 ? 34.129 43.136 39.540 1.00 44.11 96 GLY E C 1
ATOM 4916 O O . GLY E 1 81 ? 34.384 44.340 39.545 1.00 40.33 96 GLY E O 1
ATOM 4917 N N . PRO E 1 82 ? 35.090 42.205 39.435 1.00 49.57 97 PRO E N 1
ATOM 4918 C CA . PRO E 1 82 ? 36.541 42.422 39.354 1.00 45.41 97 PRO E CA 1
ATOM 4919 C C . PRO E 1 82 ? 37.007 43.442 38.318 1.00 44.38 97 PRO E C 1
ATOM 4920 O O . PRO E 1 82 ? 38.139 43.927 38.377 1.00 47.51 97 PRO E O 1
ATOM 4924 N N . ALA E 1 83 ? 36.138 43.760 37.366 1.00 48.72 98 ALA E N 1
ATOM 4925 C CA . ALA E 1 83 ? 36.482 44.709 36.308 1.00 57.10 98 ALA E CA 1
ATOM 4926 C C . ALA E 1 83 ? 35.932 46.106 36.558 1.00 62.23 98 ALA E C 1
ATOM 4927 O O . ALA E 1 83 ? 36.072 47.001 35.718 1.00 62.46 98 ALA E O 1
ATOM 4929 N N . CYS E 1 84 ? 35.293 46.296 37.703 1.00 59.42 99 CYS E N 1
ATOM 4930 C CA . CYS E 1 84 ? 34.725 47.594 38.003 1.00 61.89 99 CYS E CA 1
ATOM 4931 C C . CYS E 1 84 ? 35.486 48.261 39.146 1.00 53.60 99 CYS E C 1
ATOM 4932 O O . CYS E 1 84 ? 35.980 47.601 40.059 1.00 49.69 99 CYS E O 1
ATOM 4935 N N . ASN E 1 85 ? 35.603 49.580 39.068 1.00 50.63 100 ASN E N 1
ATOM 4936 C CA . ASN E 1 85 ? 36.296 50.352 40.091 1.00 44.25 100 ASN E CA 1
ATOM 4937 C C . ASN E 1 85 ? 35.291 50.979 41.031 1.00 40.50 100 ASN E C 1
ATOM 4938 O O . ASN E 1 85 ? 35.647 51.512 42.080 1.00 35.80 100 ASN E O 1
ATOM 4943 N N . GLY E 1 86 ? 34.033 50.921 40.613 1.00 34.01 101 GLY E N 1
ATOM 4944 C CA . GLY E 1 86 ? 32.945 51.492 41.376 1.00 35.51 101 GLY E CA 1
ATOM 4945 C C . GLY E 1 86 ? 32.992 51.332 42.881 1.00 34.16 101 GLY E C 1
ATOM 4946 O O . GLY E 1 86 ? 32.869 52.316 43.607 1.00 40.81 101 GLY E O 1
ATOM 4947 N N . ALA E 1 87 ? 33.163 50.108 43.365 1.00 30.64 102 ALA E N 1
ATOM 4948 C CA . ALA E 1 87 ? 33.184 49.896 44.804 1.00 36.40 102 ALA E CA 1
ATOM 4949 C C . ALA E 1 87 ? 34.289 50.703 45.467 1.00 33.68 102 ALA E C 1
ATOM 4950 O O . ALA E 1 87 ? 34.101 51.250 46.549 1.00 36.75 102 ALA E O 1
ATOM 4952 N N . THR E 1 88 ? 35.433 50.791 44.804 1.00 32.90 103 THR E N 1
ATOM 4953 C CA . THR E 1 88 ? 36.561 51.523 45.342 1.00 31.49 103 THR E CA 1
ATOM 4954 C C . THR E 1 88 ? 36.293 53.017 45.404 1.00 28.86 103 THR E C 1
ATOM 4955 O O . THR E 1 88 ? 36.570 53.666 46.407 1.00 33.74 103 THR E O 1
ATOM 4959 N N . LYS E 1 89 ? 35.762 53.572 44.326 1.00 34.65 104 LYS E N 1
ATOM 4960 C CA . LYS E 1 89 ? 35.484 54.996 44.308 1.00 30.91 104 LYS E CA 1
ATOM 4961 C C . LYS E 1 89 ? 34.480 55.323 45.395 1.00 35.66 104 LYS E C 1
ATOM 4962 O O . LYS E 1 89 ? 34.627 56.314 46.108 1.00 35.15 104 LYS E O 1
ATOM 4968 N N . ALA E 1 90 ? 33.463 54.480 45.525 1.00 34.53 105 ALA E N 1
ATOM 4969 C CA . ALA E 1 90 ? 32.430 54.697 46.524 1.00 31.09 105 ALA E CA 1
ATOM 4970 C C . ALA E 1 90 ? 33.003 54.650 47.934 1.00 30.16 105 ALA E C 1
ATOM 4971 O O . ALA E 1 90 ? 32.602 55.435 48.795 1.00 35.90 105 ALA E O 1
ATOM 4973 N N . ALA E 1 91 ? 33.934 53.723 48.163 1.00 32.75 106 ALA E N 1
ATOM 4974 C CA . ALA E 1 91 ? 34.572 53.578 49.468 1.00 28.71 106 ALA E CA 1
ATOM 4975 C C . ALA E 1 91 ? 35.192 54.909 49.866 1.00 35.10 106 ALA E C 1
ATOM 4976 O O . ALA E 1 91 ? 35.001 55.397 50.987 1.00 35.99 106 ALA E O 1
ATOM 4978 N N . ALA E 1 92 ? 35.928 55.497 48.935 1.00 22.03 107 ALA E N 1
ATOM 4979 C CA . ALA E 1 92 ? 36.567 56.773 49.193 1.00 35.22 107 ALA E CA 1
ATOM 4980 C C . ALA E 1 92 ? 35.520 57.808 49.579 1.00 36.03 107 ALA E C 1
ATOM 4981 O O . ALA E 1 92 ? 35.684 58.528 50.570 1.00 41.42 107 ALA E O 1
ATOM 4983 N N . LYS E 1 93 ? 34.433 57.881 48.818 1.00 32.47 108 LYS E N 1
ATOM 4984 C CA . LYS E 1 93 ? 33.399 58.848 49.143 1.00 37.93 108 LYS E CA 1
ATOM 4985 C C . LYS E 1 93 ? 32.833 58.625 50.541 1.00 37.73 108 LYS E C 1
ATOM 4986 O O . LYS E 1 93 ? 32.698 59.576 51.309 1.00 43.75 108 LYS E O 1
ATOM 4992 N N . PHE E 1 94 ? 32.546 57.370 50.879 1.00 35.46 109 PHE E N 1
ATOM 4993 C CA . PHE E 1 94 ? 32.016 57.031 52.196 1.00 40.59 109 PHE E CA 1
ATOM 4994 C C . PHE E 1 94 ? 33.005 57.382 53.312 1.00 41.90 109 PHE E C 1
ATOM 4995 O O . PHE E 1 94 ? 32.603 57.842 54.378 1.00 41.54 109 PHE E O 1
ATOM 5003 N N . ALA E 1 95 ? 34.296 57.158 53.079 1.00 37.33 110 ALA E N 1
ATOM 5004 C CA . ALA E 1 95 ? 35.274 57.471 54.107 1.00 40.02 110 ALA E CA 1
ATOM 5005 C C . ALA E 1 95 ? 35.392 58.988 54.245 1.00 41.28 110 ALA E C 1
ATOM 5006 O O . ALA E 1 95 ? 35.666 59.511 55.319 1.00 38.12 110 ALA E O 1
ATOM 5008 N N . GLN E 1 96 ? 35.179 59.699 53.150 1.00 44.72 111 GLN E N 1
ATOM 5009 C CA . GLN E 1 96 ? 35.272 61.141 53.194 1.00 40.20 111 GLN E CA 1
ATOM 5010 C C . GLN E 1 96 ? 34.132 61.683 54.038 1.00 43.01 111 GLN E C 1
ATOM 5011 O O . GLN E 1 96 ? 34.237 62.764 54.607 1.00 41.32 111 GLN E O 1
ATOM 5017 N N . LEU E 1 97 ? 33.046 60.921 54.118 1.00 36.51 112 LEU E N 1
ATOM 5018 C CA . LEU E 1 97 ? 31.883 61.322 54.899 1.00 40.47 112 LEU E CA 1
ATOM 5019 C C . LEU E 1 97 ? 31.996 60.849 56.343 1.00 42.73 112 LEU E C 1
ATOM 5020 O O . LEU E 1 97 ? 31.048 60.968 57.120 1.00 46.20 112 LEU E O 1
ATOM 5025 N N . GLY E 1 98 ? 33.157 60.305 56.697 1.00 47.26 113 GLY E N 1
ATOM 5026 C CA . GLY E 1 98 ? 33.377 59.844 58.057 1.00 45.64 113 GLY E CA 1
ATOM 5027 C C . GLY E 1 98 ? 32.952 58.423 58.363 1.00 45.25 113 GLY E C 1
ATOM 5028 O O . GLY E 1 98 ? 32.937 58.026 59.531 1.00 46.40 113 GLY E O 1
ATOM 5029 N N . PHE E 1 99 ? 32.619 57.648 57.335 1.00 43.18 114 PHE E N 1
ATOM 5030 C CA . PHE E 1 99 ? 32.201 56.258 57.539 1.00 41.13 114 PHE E CA 1
ATOM 5031 C C . PHE E 1 99 ? 33.346 55.243 57.540 1.00 38.12 114 PHE E C 1
ATOM 5032 O O . PHE E 1 99 ? 34.409 55.468 56.967 1.00 42.66 114 PHE E O 1
ATOM 5040 N N . ARG E 1 100 ? 33.121 54.124 58.214 1.00 45.38 115 ARG E N 1
ATOM 5041 C CA . ARG E 1 100 ? 34.092 53.039 58.228 1.00 42.61 115 ARG E CA 1
ATOM 5042 C C . ARG E 1 100 ? 33.559 52.192 57.081 1.00 43.01 115 ARG E C 1
ATOM 5043 O O . ARG E 1 100 ? 32.415 51.735 57.132 1.00 36.77 115 ARG E O 1
ATOM 5051 N N . VAL E 1 101 ? 34.370 51.986 56.053 1.00 38.08 116 VAL E N 1
ATOM 5052 C CA . VAL E 1 101 ? 33.913 51.239 54.894 1.00 35.19 116 VAL E CA 1
ATOM 5053 C C . VAL E 1 101 ? 34.853 50.133 54.431 1.00 36.87 116 VAL E C 1
ATOM 5054 O O . VAL E 1 101 ? 36.037 50.150 54.741 1.00 35.31 116 VAL E O 1
ATOM 5058 N N . LYS E 1 102 ? 34.300 49.175 53.689 1.00 36.90 117 LYS E N 1
ATOM 5059 C CA . LYS E 1 102 ? 35.046 48.048 53.106 1.00 38.64 117 LYS E CA 1
ATOM 5060 C C . LYS E 1 102 ? 34.436 47.776 51.728 1.00 33.15 117 LYS E C 1
ATOM 5061 O O . LYS E 1 102 ? 33.229 47.903 51.557 1.00 36.38 117 LYS E O 1
ATOM 5067 N N . GLU E 1 103 ? 35.247 47.407 50.745 1.00 34.94 118 GLU E N 1
ATOM 5068 C CA . GLU E 1 103 ? 34.696 47.103 49.424 1.00 37.67 118 GLU E CA 1
ATOM 5069 C C . GLU E 1 103 ? 34.602 45.577 49.245 1.00 41.30 118 GLU E C 1
ATOM 5070 O O . GLU E 1 103 ? 35.494 44.838 49.676 1.00 37.17 118 GLU E O 1
ATOM 5076 N N . LEU E 1 104 ? 33.510 45.109 48.637 1.00 37.91 119 LEU E N 1
ATOM 5077 C CA . LEU E 1 104 ? 33.304 43.670 48.403 1.00 43.46 119 LEU E CA 1
ATOM 5078 C C . LEU E 1 104 ? 34.052 43.232 47.153 1.00 42.07 119 LEU E C 1
ATOM 5079 O O . LEU E 1 104 ? 33.736 43.671 46.053 1.00 41.62 119 LEU E O 1
ATOM 5084 N N . ILE E 1 105 ? 35.047 42.372 47.306 1.00 41.83 120 ILE E N 1
ATOM 5085 C CA . ILE E 1 105 ? 35.771 41.915 46.133 1.00 38.62 120 ILE E CA 1
ATOM 5086 C C . ILE E 1 105 ? 34.942 40.817 45.490 1.00 42.53 120 ILE E C 1
ATOM 5087 O O . ILE E 1 105 ? 34.381 39.968 46.182 1.00 35.32 120 ILE E O 1
ATOM 5092 N N . GLY E 1 106 ? 34.856 40.837 44.166 1.00 38.09 121 GLY E N 1
ATOM 5093 C CA . GLY E 1 106 ? 34.085 39.820 43.482 1.00 32.61 121 GLY E CA 1
ATOM 5094 C C . GLY E 1 106 ? 32.775 40.358 42.952 1.00 38.94 121 GLY E C 1
ATOM 5095 O O . GLY E 1 106 ? 32.182 39.777 42.037 1.00 36.87 121 GLY E O 1
ATOM 5096 N N . GLY E 1 107 ? 32.317 41.466 43.529 1.00 32.01 122 GLY E N 1
ATOM 5097 C CA . GLY E 1 107 ? 31.074 42.074 43.087 1.00 33.92 122 GLY E CA 1
ATOM 5098 C C . GLY E 1 107 ? 29.873 41.146 43.109 1.00 37.81 122 GLY E C 1
ATOM 5099 O O . GLY E 1 107 ? 29.946 40.005 43.579 1.00 35.40 122 GLY E O 1
ATOM 5100 N N . ILE E 1 108 ? 28.750 41.627 42.594 1.00 33.98 123 ILE E N 1
ATOM 5101 C CA . ILE E 1 108 ? 27.558 40.805 42.586 1.00 34.22 123 ILE E CA 1
ATOM 5102 C C . ILE E 1 108 ? 27.719 39.648 41.597 1.00 31.39 123 ILE E C 1
ATOM 5103 O O . ILE E 1 108 ? 27.065 38.610 41.724 1.00 36.76 123 ILE E O 1
ATOM 5108 N N . GLU E 1 109 ? 28.623 39.826 40.636 1.00 33.03 124 GLU E N 1
ATOM 5109 C CA . GLU E 1 109 ? 28.906 38.794 39.646 1.00 37.77 124 GLU E CA 1
ATOM 5110 C C . GLU E 1 109 ? 29.352 37.499 40.330 1.00 32.95 124 GLU E C 1
ATOM 5111 O O . GLU E 1 109 ? 28.862 36.412 40.009 1.00 32.32 124 GLU E O 1
ATOM 5117 N N . TYR E 1 110 ? 30.276 37.605 41.277 1.00 34.69 125 TYR E N 1
ATOM 5118 C CA . TYR E 1 110 ? 30.727 36.400 41.959 1.00 36.02 125 TYR E CA 1
ATOM 5119 C C . TYR E 1 110 ? 29.785 36.001 43.084 1.00 33.26 125 TYR E C 1
ATOM 5120 O O . TYR E 1 110 ? 29.731 34.833 43.460 1.00 32.76 125 TYR E O 1
ATOM 5129 N N . TRP E 1 111 ? 29.012 36.955 43.594 1.00 27.31 126 TRP E N 1
ATOM 5130 C CA . TRP E 1 111 ? 28.036 36.612 44.614 1.00 27.35 126 TRP E CA 1
ATOM 5131 C C . TRP E 1 111 ? 27.073 35.628 43.925 1.00 33.47 126 TRP E C 1
ATOM 5132 O O . TRP E 1 111 ? 26.676 34.622 44.511 1.00 31.34 126 TRP E O 1
ATOM 5143 N N . ARG E 1 112 ? 26.740 35.892 42.663 1.00 28.75 127 ARG E N 1
ATOM 5144 C CA . ARG E 1 112 ? 25.848 35.005 41.922 1.00 32.57 127 ARG E CA 1
ATOM 5145 C C . ARG E 1 112 ? 26.479 33.709 41.431 1.00 32.80 127 ARG E C 1
ATOM 5146 O O . ARG E 1 112 ? 25.846 32.661 41.468 1.00 30.55 127 ARG E O 1
ATOM 5154 N N . LYS E 1 113 ? 27.713 33.771 40.953 1.00 33.79 128 LYS E N 1
ATOM 5155 C CA . LYS E 1 113 ? 28.367 32.559 40.486 1.00 38.02 128 LYS E CA 1
ATOM 5156 C C . LYS E 1 113 ? 28.544 31.566 41.632 1.00 36.83 128 LYS E C 1
ATOM 5157 O O . LYS E 1 113 ? 28.528 30.360 41.412 1.00 38.27 128 LYS E O 1
ATOM 5163 N N . GLU E 1 114 ? 28.721 32.083 42.849 1.00 39.99 129 GLU E N 1
ATOM 5164 C CA . GLU E 1 114 ? 28.909 31.253 44.039 1.00 30.75 129 GLU E CA 1
ATOM 5165 C C . GLU E 1 114 ? 27.566 30.823 44.612 1.00 34.88 129 GLU E C 1
ATOM 5166 O O . GLU E 1 114 ? 27.434 30.495 45.793 1.00 26.06 129 GLU E O 1
ATOM 5172 N N . ASN E 1 115 ? 26.580 30.824 43.718 1.00 37.79 130 ASN E N 1
ATOM 5173 C CA . ASN E 1 115 ? 25.209 30.426 43.987 1.00 33.39 130 ASN E CA 1
ATOM 5174 C C . ASN E 1 115 ? 24.460 31.227 45.052 1.00 36.91 130 ASN E C 1
ATOM 5175 O O . ASN E 1 115 ? 23.591 30.694 45.742 1.00 39.39 130 ASN E O 1
ATOM 5180 N N . GLY E 1 116 ? 24.785 32.511 45.173 1.00 33.90 131 GLY E N 1
ATOM 5181 C CA . GLY E 1 116 ? 24.099 33.349 46.140 1.00 38.21 131 GLY E CA 1
ATOM 5182 C C . GLY E 1 116 ? 22.714 33.729 45.637 1.00 50.85 131 GLY E C 1
ATOM 5183 O O . GLY E 1 116 ? 22.485 33.816 44.426 1.00 42.95 131 GLY E O 1
ATOM 5184 N N . GLU E 1 117 ? 21.781 33.946 46.560 1.00 52.28 132 GLU E N 1
ATOM 5185 C CA . GLU E 1 117 ? 20.414 34.323 46.199 1.00 47.27 132 GLU E CA 1
ATOM 5186 C C . GLU E 1 117 ? 20.351 35.798 45.873 1.00 42.06 132 GLU E C 1
ATOM 5187 O O . GLU E 1 117 ? 21.150 36.576 46.381 1.00 40.46 132 GLU E O 1
ATOM 5193 N N . VAL E 1 118 ? 19.398 36.176 45.031 1.00 38.15 133 VAL E N 1
ATOM 5194 C CA . VAL E 1 118 ? 19.249 37.567 44.626 1.00 37.15 133 VAL E CA 1
ATOM 5195 C C . VAL E 1 118 ? 17.793 37.998 44.565 1.00 38.30 133 VAL E C 1
ATOM 5196 O O . VAL E 1 118 ? 16.897 37.169 44.446 1.00 41.51 133 VAL E O 1
ATOM 5200 N N . GLU E 1 119 ? 17.564 39.302 44.644 1.00 34.28 134 GLU E N 1
ATOM 5201 C CA . GLU E 1 119 ? 16.214 39.833 44.601 1.00 40.80 134 GLU E CA 1
ATOM 5202 C C . GLU E 1 119 ? 16.087 40.864 43.498 1.00 38.24 134 GLU E C 1
ATOM 5203 O O . GLU E 1 119 ? 17.091 41.359 42.983 1.00 41.69 134 GLU E O 1
ATOM 5209 N N . GLY E 1 120 ? 14.848 41.176 43.134 1.00 36.80 135 GLY E N 1
ATOM 5210 C CA . GLY E 1 120 ? 14.613 42.154 42.091 1.00 37.32 135 GLY E CA 1
ATOM 5211 C C . GLY E 1 120 ? 13.608 41.731 41.039 1.00 40.60 135 GLY E C 1
ATOM 5212 O O . GLY E 1 120 ? 13.000 40.668 41.125 1.00 44.15 135 GLY E O 1
ATOM 5213 N N . THR E 1 121 ? 13.444 42.578 40.033 1.00 40.63 136 THR E N 1
ATOM 5214 C CA . THR E 1 121 ? 12.511 42.332 38.947 1.00 40.75 136 THR E CA 1
ATOM 5215 C C . THR E 1 121 ? 12.820 41.101 38.105 1.00 43.61 136 THR E C 1
ATOM 5216 O O . THR E 1 121 ? 11.915 40.359 37.727 1.00 45.27 136 THR E O 1
ATOM 5220 N N . LEU E 1 122 ? 14.100 40.906 37.799 1.00 42.78 137 LEU E N 1
ATOM 5221 C CA . LEU E 1 12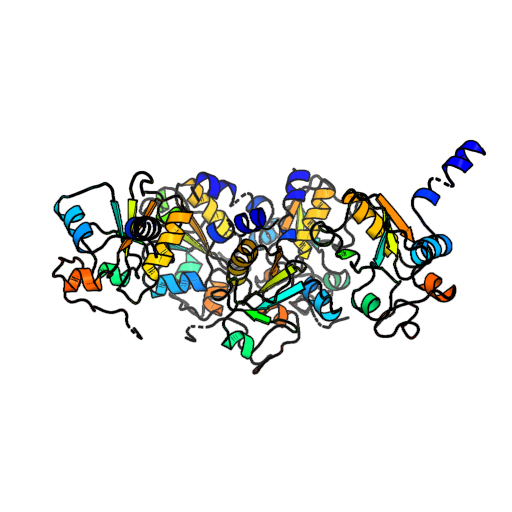2 ? 14.541 39.790 36.980 1.00 36.07 137 LEU E CA 1
ATOM 5222 C C . LEU E 1 122 ? 15.278 38.739 37.794 1.00 36.76 137 LEU E C 1
ATOM 5223 O O . LEU E 1 122 ? 15.310 37.570 37.423 1.00 41.53 137 LEU E O 1
ATOM 5228 N N . GLY E 1 123 ? 15.880 39.155 38.902 1.00 40.68 138 GLY E N 1
ATOM 5229 C CA . GLY E 1 123 ? 16.604 38.217 39.739 1.00 31.39 138 GLY E CA 1
ATOM 5230 C C . GLY E 1 123 ? 17.750 37.508 39.041 1.00 42.14 138 GLY E C 1
ATOM 5231 O O . GLY E 1 123 ? 18.610 38.142 38.432 1.00 40.00 138 GLY E O 1
ATOM 5232 N N . ALA E 1 124 ? 17.762 36.181 39.130 1.00 37.40 139 ALA E N 1
ATOM 5233 C CA . ALA E 1 124 ? 18.818 35.377 38.520 1.00 43.20 139 ALA E CA 1
ATOM 5234 C C . ALA E 1 124 ? 18.784 35.418 37.000 1.00 39.90 139 ALA E C 1
ATOM 5235 O O . ALA E 1 124 ? 19.700 34.934 36.335 1.00 36.54 139 ALA E O 1
ATOM 5237 N N . LYS E 1 125 ? 17.723 35.993 36.454 1.00 35.77 140 LYS E N 1
ATOM 5238 C CA . LYS E 1 125 ? 17.590 36.083 35.018 1.00 34.45 140 LYS E CA 1
ATOM 5239 C C . LYS E 1 125 ? 18.249 37.356 34.501 1.00 31.20 140 LYS E C 1
ATOM 5240 O O . LYS E 1 125 ? 18.344 37.562 33.290 1.00 28.41 140 LYS E O 1
ATOM 5246 N N . ALA E 1 126 ? 18.708 38.214 35.406 1.00 30.53 141 ALA E N 1
ATOM 5247 C CA . ALA E 1 126 ? 19.326 39.477 34.985 1.00 31.75 141 ALA E CA 1
ATOM 5248 C C . ALA E 1 126 ? 20.715 39.325 34.374 1.00 26.31 141 ALA E C 1
ATOM 5249 O O . ALA E 1 126 ? 21.415 38.347 34.643 1.00 30.02 141 ALA E O 1
ATOM 5251 N N . ASP E 1 127 ? 21.104 40.286 33.535 1.00 36.05 142 ASP E N 1
ATOM 5252 C CA . ASP E 1 127 ? 22.434 40.244 32.918 1.00 37.20 142 ASP E CA 1
ATOM 5253 C C . ASP E 1 127 ? 23.474 40.113 34.014 1.00 31.46 142 ASP E C 1
ATOM 5254 O O . ASP E 1 127 ? 23.332 40.694 35.086 1.00 40.85 142 ASP E O 1
ATOM 5259 N N . LEU E 1 128 ? 24.529 39.372 33.721 1.00 31.58 143 LEU E N 1
ATOM 5260 C CA . LEU E 1 128 ? 25.598 39.155 34.665 1.00 29.01 143 LEU E CA 1
ATOM 5261 C C . LEU E 1 128 ? 26.722 40.177 34.514 1.00 32.62 143 LEU E C 1
ATOM 5262 O O . LEU E 1 128 ? 27.571 40.305 35.393 1.00 36.93 143 LEU E O 1
ATOM 5267 N N . PHE E 1 129 ? 26.741 40.903 33.400 1.00 34.28 144 PHE E N 1
ATOM 5268 C CA . PHE E 1 129 ? 27.791 41.904 33.183 1.00 36.73 144 PHE E CA 1
ATOM 5269 C C . PHE E 1 129 ? 27.264 43.281 32.782 1.00 38.46 144 PHE E C 1
ATOM 5270 O O . PHE E 1 129 ? 26.151 43.423 32.269 1.00 31.33 144 PHE E O 1
ATOM 5278 N N . TRP E 1 130 ? 28.072 44.300 33.028 1.00 35.48 145 TRP E N 1
ATOM 5279 C CA . TRP E 1 130 ? 27.696 45.636 32.624 1.00 37.37 145 TRP E CA 1
ATOM 5280 C C . TRP E 1 130 ? 27.806 45.606 31.091 1.00 39.64 145 TRP E C 1
ATOM 5281 O O . TRP E 1 130 ? 28.659 44.905 30.543 1.00 34.31 145 TRP E O 1
ATOM 5292 N N . ASN E 1 131 ? 26.933 46.345 30.409 1.00 45.63 146 ASN E N 1
ATOM 5293 C CA . ASN E 1 131 ? 26.928 46.389 28.944 1.00 46.81 146 ASN E CA 1
ATOM 5294 C C . ASN E 1 131 ? 27.238 47.796 28.430 1.00 45.70 146 ASN E C 1
ATOM 5295 O O . ASN E 1 131 ? 26.439 48.720 28.571 1.00 48.95 146 ASN E O 1
ATOM 5308 N N . LYS E 1 133 ? 26.974 49.120 25.737 1.00 51.15 148 LYS E N 1
ATOM 5309 C CA . LYS E 1 133 ? 25.991 49.685 24.821 1.00 57.26 148 LYS E CA 1
ATOM 5310 C C . LYS E 1 133 ? 24.639 49.911 25.480 1.00 60.35 148 LYS E C 1
ATOM 5311 O O . LYS E 1 133 ? 24.112 51.025 25.474 1.00 60.23 148 LYS E O 1
ATOM 5317 N N . LYS E 1 134 ? 24.083 48.842 26.042 1.00 65.46 149 LYS E N 1
ATOM 5318 C CA . LYS E 1 134 ? 22.783 48.890 26.712 1.00 70.25 149 LYS E CA 1
ATOM 5319 C C . LYS E 1 134 ? 22.641 50.138 27.578 1.00 73.92 149 LYS E C 1
ATOM 5320 O O . LYS E 1 134 ? 22.168 51.176 27.108 1.00 76.75 149 LYS E O 1
#

Solvent-accessible surface area: 35351 Å² total